Protein 1R5T (pdb70)

Structure (mmCIF, N/CA/C/O backbone):
data_1R5T
#
_entry.id   1R5T
#
_cell.length_a   78.520
_cell.length_b   86.370
_cell.length_c   156.260
_cell.angle_alpha   90.00
_cell.angle_beta   90.00
_cell.angle_gamma   90.00
#
_symmetry.space_group_name_H-M   'C 2 2 21'
#
loop_
_entity.id
_entity.type
_entity.pdbx_description
1 polymer 'Cytidine deaminase'
2 non-polymer 'ZINC ION'
3 water water
#
loop_
_atom_site.group_PDB
_atom_site.id
_atom_site.type_symbol
_atom_site.label_atom_id
_atom_site.label_alt_id
_atom_site.label_comp_id
_atom_site.label_asym_id
_atom_site.label_entity_id
_atom_site.label_seq_id
_atom_site.pdbx_PDB_ins_code
_atom_site.Cartn_x
_atom_site.Cartn_y
_atom_site.Cartn_z
_atom_site.occupancy
_atom_site.B_iso_or_equiv
_atom_site.auth_seq_id
_atom_site.auth_comp_id
_atom_site.auth_asym_id
_atom_site.auth_atom_id
_atom_site.pdbx_PDB_model_num
ATOM 1 N N . LYS A 1 2 ? 20.851 41.577 30.739 1.00 63.10 2 LYS A N 1
ATOM 2 C CA . LYS A 1 2 ? 19.528 41.312 31.374 1.00 62.45 2 LYS A CA 1
ATOM 3 C C . LYS A 1 2 ? 18.374 41.375 30.375 1.00 61.96 2 LYS A C 1
ATOM 4 O O . LYS A 1 2 ? 17.339 41.998 30.621 1.00 61.85 2 LYS A O 1
ATOM 10 N N . VAL A 1 3 ? 18.584 40.720 29.237 1.00 61.33 3 VAL A N 1
ATOM 11 C CA . VAL A 1 3 ? 17.597 40.615 28.165 1.00 59.76 3 VAL A CA 1
ATOM 12 C C . VAL A 1 3 ? 17.043 41.919 27.593 1.00 58.71 3 VAL A C 1
ATOM 13 O O . VAL A 1 3 ? 16.170 42.555 28.182 1.00 58.02 3 VAL A O 1
ATOM 17 N N . GLY A 1 4 ? 17.545 42.292 26.420 1.00 58.33 4 GLY A N 1
ATOM 18 C CA . GLY A 1 4 ? 17.096 43.508 25.767 1.00 56.96 4 GLY A CA 1
ATOM 19 C C . GLY A 1 4 ? 15.755 43.347 25.078 1.00 56.37 4 GLY A C 1
ATOM 20 O O . GLY A 1 4 ? 15.441 42.284 24.542 1.00 56.53 4 GLY A O 1
ATOM 21 N N . GLY A 1 5 ? 14.962 44.412 25.086 1.00 56.05 5 GLY A N 1
ATOM 22 C CA . GLY A 1 5 ? 13.653 44.363 24.463 1.00 56.10 5 GLY A CA 1
ATOM 23 C C . GLY A 1 5 ? 12.596 43.836 25.417 1.00 55.35 5 GLY A C 1
ATOM 24 O O . GLY A 1 5 ? 11.467 43.557 25.012 1.00 54.07 5 GLY A O 1
ATOM 25 N N . ILE A 1 6 ? 12.958 43.708 26.691 1.00 54.79 6 ILE A N 1
ATOM 26 C CA . ILE A 1 6 ? 12.032 43.198 27.695 1.00 55.33 6 ILE A CA 1
ATOM 27 C C . ILE A 1 6 ? 12.063 44.006 28.984 1.00 55.54 6 ILE A C 1
ATOM 28 O O . ILE A 1 6 ? 13.096 44.104 29.645 1.00 54.46 6 ILE A O 1
ATOM 33 N N . GLU A 1 7 ? 10.913 44.571 29.333 1.00 57.05 7 GLU A N 1
ATOM 34 C CA . GLU A 1 7 ? 10.760 45.374 30.541 1.00 58.79 7 GLU A CA 1
ATOM 35 C C . GLU A 1 7 ? 11.147 44.548 31.762 1.00 59.33 7 GLU A C 1
ATOM 36 O O . GLU A 1 7 ? 11.006 43.324 31.756 1.00 59.72 7 GLU A O 1
ATOM 42 N N . ASP A 1 8 ? 11.632 45.212 32.808 1.00 59.60 8 ASP A N 1
ATOM 43 C CA . ASP A 1 8 ? 12.024 44.514 34.029 1.00 59.83 8 ASP A CA 1
ATOM 44 C C . ASP A 1 8 ? 10.848 43.778 34.664 1.00 58.47 8 ASP A C 1
ATOM 45 O O . ASP A 1 8 ? 11.003 42.670 35.178 1.00 57.71 8 ASP A O 1
ATOM 50 N N . ARG A 1 9 ? 9.674 44.398 34.627 1.00 57.44 9 ARG A N 1
ATOM 51 C CA . ARG A 1 9 ? 8.478 43.789 35.193 1.00 56.37 9 ARG A CA 1
ATOM 52 C C . ARG A 1 9 ? 8.111 42.511 34.445 1.00 54.67 9 ARG A C 1
ATOM 53 O O . ARG A 1 9 ? 7.769 41.504 35.066 1.00 55.05 9 ARG A O 1
ATOM 61 N N . GLN A 1 10 ? 8.184 42.557 33.116 1.00 52.45 10 GLN A N 1
ATOM 62 C CA . GLN A 1 10 ? 7.862 41.401 32.282 1.00 49.59 10 GLN A CA 1
ATOM 63 C C . GLN A 1 10 ? 8.806 40.250 32.576 1.00 48.40 10 GLN A C 1
ATOM 64 O O . GLN A 1 10 ? 8.378 39.109 32.734 1.00 48.14 10 GLN A O 1
ATOM 70 N N . LEU A 1 11 ? 10.096 40.553 32.646 1.00 47.55 11 LEU A N 1
ATOM 71 C CA . LEU A 1 11 ? 11.096 39.531 32.918 1.00 46.49 11 LEU A CA 1
ATOM 72 C C . LEU A 1 11 ? 10.877 38.917 34.301 1.00 47.01 11 LEU A C 1
ATOM 73 O O . LEU A 1 11 ? 11.028 37.705 34.482 1.00 45.49 11 LEU A O 1
ATOM 78 N N . GLU A 1 12 ? 10.519 39.751 35.277 1.00 46.59 12 GLU A N 1
ATOM 79 C CA . GLU A 1 12 ? 10.264 39.261 36.626 1.00 46.67 12 GLU A CA 1
ATOM 80 C C . GLU A 1 12 ? 9.072 38.316 36.583 1.00 44.29 12 GLU A C 1
ATOM 81 O O . GLU A 1 12 ? 9.088 37.248 37.192 1.00 43.68 12 GLU A O 1
ATOM 87 N N . ALA A 1 13 ? 8.037 38.728 35.857 1.00 41.91 13 ALA A N 1
ATOM 88 C CA . ALA A 1 13 ? 6.829 37.932 35.714 1.00 39.90 13 ALA A CA 1
ATOM 89 C C . ALA A 1 13 ? 7.148 36.605 35.027 1.00 38.83 13 ALA A C 1
ATOM 90 O O . ALA A 1 13 ? 6.696 35.550 35.472 1.00 38.45 13 ALA A O 1
ATOM 92 N N . LEU A 1 14 ? 7.925 36.659 33.947 1.00 37.40 14 LEU A N 1
ATOM 93 C CA . LEU A 1 14 ? 8.293 35.448 33.218 1.00 36.77 14 LEU A CA 1
ATOM 94 C C . LEU A 1 14 ? 8.972 34.434 34.124 1.00 36.42 14 LEU A C 1
ATOM 95 O O . LEU A 1 14 ? 8.645 33.248 34.085 1.00 35.41 14 LEU A O 1
ATOM 100 N N . LYS A 1 15 ? 9.919 34.903 34.935 1.00 36.70 15 LYS A N 1
ATOM 101 C CA . LYS A 1 15 ? 10.654 34.025 35.844 1.00 37.98 15 LYS A CA 1
ATOM 102 C C . LYS A 1 15 ? 9.737 33.395 36.886 1.00 37.79 15 LYS A C 1
ATOM 103 O O . LYS A 1 15 ? 9.902 32.227 37.237 1.00 37.25 15 LYS A O 1
ATOM 109 N N . ARG A 1 16 ? 8.777 34.173 37.377 1.00 37.40 16 ARG A N 1
ATOM 110 C CA . ARG A 1 16 ? 7.818 33.678 38.356 1.00 37.55 16 ARG A CA 1
ATOM 111 C C . ARG A 1 16 ? 6.968 32.595 37.695 1.00 35.16 16 ARG A C 1
ATOM 112 O O . ARG A 1 16 ? 6.673 31.567 38.295 1.00 34.54 16 ARG A O 1
ATOM 120 N N . ALA A 1 17 ? 6.578 32.841 36.452 1.00 33.69 17 ALA A N 1
ATOM 121 C CA . ALA A 1 17 ? 5.761 31.899 35.698 1.00 32.82 17 ALA A CA 1
ATOM 122 C C . ALA A 1 17 ? 6.496 30.573 35.466 1.00 32.02 17 ALA A C 1
ATOM 123 O O . ALA A 1 17 ? 5.898 29.503 35.543 1.00 31.25 17 ALA A O 1
ATOM 125 N N . ALA A 1 18 ? 7.795 30.653 35.196 1.00 32.13 18 ALA A N 1
ATOM 126 C CA . ALA A 1 18 ? 8.602 29.463 34.955 1.00 32.05 18 ALA A CA 1
ATOM 127 C C . ALA A 1 18 ? 8.758 28.600 36.204 1.00 32.81 18 ALA A C 1
ATOM 128 O O . ALA A 1 18 ? 8.673 27.378 36.123 1.00 31.97 18 ALA A O 1
ATOM 130 N N . LEU A 1 19 ? 8.989 29.230 37.356 1.00 33.27 19 LEU A N 1
ATOM 131 C CA . LEU A 1 19 ? 9.141 28.490 38.612 1.00 34.21 19 LEU A CA 1
ATOM 132 C C . LEU A 1 19 ? 7.836 27.779 38.964 1.00 33.07 19 LEU A C 1
ATOM 133 O O . LEU A 1 19 ? 7.842 26.632 39.401 1.00 32.84 19 LEU A O 1
ATOM 138 N N . LYS A 1 20 ? 6.721 28.48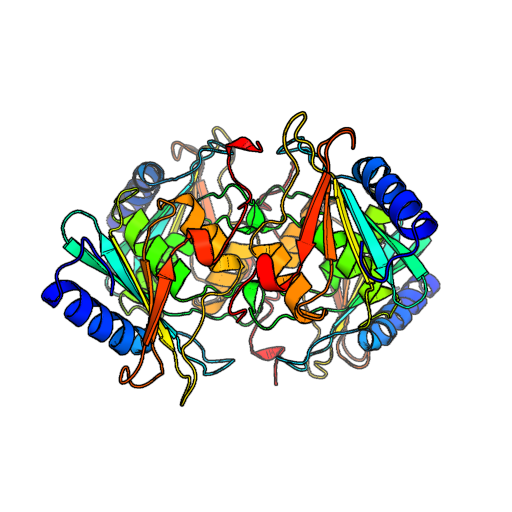0 38.777 1.00 33.01 20 LYS A N 1
ATOM 139 C CA . LYS A 1 20 ? 5.396 27.939 39.068 1.00 32.50 20 LYS A CA 1
ATOM 140 C C . LYS A 1 20 ? 4.957 26.866 38.061 1.00 30.78 20 LYS A C 1
ATOM 141 O O . LYS A 1 20 ? 4.189 25.968 38.398 1.00 31.07 20 LYS A O 1
ATOM 147 N N . ALA A 1 21 ? 5.437 26.970 36.828 1.00 28.05 21 ALA A N 1
ATOM 148 C CA . ALA A 1 21 ? 5.099 25.999 35.794 1.00 27.55 21 ALA A CA 1
ATOM 149 C C . ALA A 1 21 ? 5.567 24.596 36.197 1.00 26.56 21 ALA A C 1
ATOM 150 O O . ALA A 1 21 ? 4.947 23.604 35.833 1.00 26.25 21 ALA A O 1
ATOM 152 N N . CYS A 1 22 ? 6.659 24.520 36.951 1.00 26.35 22 CYS A N 1
ATOM 153 C CA . CYS A 1 22 ? 7.190 23.236 37.402 1.00 28.56 22 CYS A CA 1
ATOM 154 C C . CYS A 1 22 ? 6.146 22.371 38.107 1.00 27.40 22 CYS A C 1
ATOM 155 O O . CYS A 1 22 ? 6.248 21.146 38.100 1.00 24.30 22 CYS A O 1
ATOM 158 N N . GLU A 1 23 ? 5.153 23.004 38.720 1.00 26.91 23 GLU A N 1
ATOM 159 C CA . GLU A 1 23 ? 4.119 22.258 39.432 1.00 28.93 23 GLU A CA 1
ATOM 160 C C . GLU A 1 23 ? 3.249 21.414 38.502 1.00 28.86 23 GLU A C 1
ATOM 161 O O . GLU A 1 23 ? 2.585 20.476 38.945 1.00 29.09 23 GLU A O 1
ATOM 167 N N . LEU A 1 24 ? 3.258 21.747 37.215 1.00 27.55 24 LEU A N 1
ATOM 168 C CA . LEU A 1 24 ? 2.467 21.020 36.222 1.00 27.17 24 LEU A CA 1
ATOM 169 C C . LEU A 1 24 ? 3.202 19.807 35.669 1.00 25.83 24 LEU A C 1
ATOM 170 O O . LEU A 1 24 ? 2.641 19.026 34.902 1.00 25.07 24 LEU A O 1
ATOM 175 N N . SER A 1 25 ? 4.455 19.648 36.073 1.00 24.39 25 SER A N 1
ATOM 176 C CA . SER A 1 25 ? 5.273 18.533 35.612 1.00 22.67 25 SER A CA 1
ATOM 177 C C . SER A 1 25 ? 4.715 17.151 35.951 1.00 22.07 25 SER A C 1
ATOM 178 O O . SER A 1 25 ? 4.174 16.932 37.033 1.00 20.38 25 SER A O 1
ATOM 181 N N . TYR A 1 26 ? 4.833 16.229 35.000 1.00 20.15 26 TYR A N 1
ATOM 182 C CA . TYR A 1 26 ? 4.422 14.844 35.208 1.00 19.41 26 TYR A CA 1
ATOM 183 C C . TYR A 1 26 ? 5.737 14.106 35.031 1.00 18.24 26 TYR A C 1
ATOM 184 O O . TYR A 1 26 ? 6.175 13.857 33.908 1.00 16.54 26 TYR A O 1
ATOM 193 N N . SER A 1 27 ? 6.386 13.779 36.140 1.00 18.61 27 SER A N 1
ATOM 194 C CA . SER A 1 27 ? 7.672 13.108 36.057 1.00 21.43 27 SER A CA 1
ATOM 195 C C . SER A 1 27 ? 7.862 12.038 37.116 1.00 21.29 27 SER A C 1
ATOM 196 O O . SER A 1 27 ? 8.777 12.119 37.930 1.00 21.27 27 SER A O 1
ATOM 199 N N . PRO A 1 28 ? 7.012 10.999 37.100 1.00 22.40 28 PRO A N 1
ATOM 200 C CA . PRO A 1 28 ? 7.114 9.922 38.083 1.00 23.29 28 PRO A CA 1
ATOM 201 C C . PRO A 1 28 ? 8.318 9.000 37.873 1.00 24.32 28 PRO A C 1
ATOM 202 O O . PRO A 1 28 ? 8.587 8.131 38.701 1.00 25.88 28 PRO A O 1
ATOM 206 N N . TYR A 1 2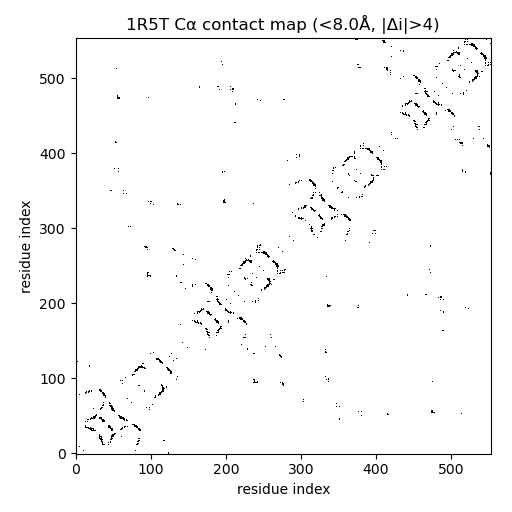9 ? 9.054 9.190 36.784 1.00 24.87 29 TYR A N 1
ATOM 207 C CA . TYR A 1 29 ? 10.204 8.326 36.519 1.00 26.60 29 TYR A CA 1
ATOM 208 C C . TYR A 1 29 ? 11.551 8.923 36.925 1.00 27.83 29 TYR A C 1
ATOM 209 O O . TYR A 1 29 ? 12.374 8.246 37.536 1.00 31.04 29 TYR A O 1
ATOM 218 N N . SER A 1 30 ? 11.779 10.185 36.592 1.00 28.41 30 SER A N 1
ATOM 219 C CA . SER A 1 30 ? 13.030 10.838 36.953 1.00 29.22 30 SER A CA 1
ATOM 220 C C . SER A 1 30 ? 12.821 11.726 38.178 1.00 30.39 30 SER A C 1
ATOM 221 O O . SER A 1 30 ? 13.762 12.005 38.922 1.00 30.27 30 SER A O 1
ATOM 224 N N . HIS A 1 31 ? 11.579 12.165 38.376 1.00 29.88 31 HIS A N 1
ATOM 225 C CA . HIS A 1 31 ? 11.227 13.039 39.487 1.00 29.09 31 HIS A CA 1
ATOM 226 C C . HIS A 1 31 ? 11.887 14.395 39.293 1.00 28.73 31 HIS A C 1
ATOM 227 O O . HIS A 1 31 ? 11.912 15.207 40.210 1.00 31.21 31 HIS A O 1
ATOM 234 N N . PHE A 1 32 ? 12.426 14.636 38.103 1.00 28.16 32 PHE A N 1
ATOM 235 C CA . PHE A 1 32 ? 13.082 15.913 37.804 1.00 28.02 32 PHE A CA 1
ATOM 236 C C . PHE A 1 32 ? 12.091 16.815 37.076 1.00 26.62 32 PHE A C 1
ATOM 237 O O . PHE A 1 32 ? 11.728 16.548 35.931 1.00 26.99 32 PHE A O 1
ATOM 245 N N . ARG A 1 33 ? 11.657 17.882 37.739 1.00 23.39 33 ARG A N 1
ATOM 246 C CA . ARG A 1 33 ? 10.683 18.792 37.149 1.00 22.88 33 ARG A CA 1
ATOM 247 C C . ARG A 1 33 ? 11.330 19.987 36.459 1.00 22.12 33 ARG A C 1
ATOM 248 O O . ARG A 1 33 ? 12.298 20.557 36.959 1.00 20.10 33 ARG A O 1
ATOM 256 N N . VAL A 1 34 ? 10.772 20.366 35.316 1.00 21.39 34 VAL A N 1
ATOM 257 C CA . VAL A 1 34 ? 11.258 21.512 34.565 1.00 22.54 34 VAL A CA 1
ATOM 258 C C . VAL A 1 34 ? 10.055 22.343 34.155 1.00 22.67 34 VAL A C 1
ATOM 259 O O . VAL A 1 34 ? 9.017 21.803 33.756 1.00 21.93 34 VAL A O 1
ATOM 263 N N . GLY A 1 35 ? 10.198 23.659 34.275 1.00 22.42 35 GLY A N 1
ATOM 264 C CA . GLY A 1 35 ? 9.132 24.567 33.916 1.00 22.63 35 GLY A CA 1
ATOM 265 C C . GLY A 1 35 ? 9.634 25.530 32.860 1.00 23.99 35 GLY A C 1
ATOM 266 O O . GLY A 1 35 ? 10.838 25.788 32.772 1.00 23.10 35 GLY A O 1
ATOM 267 N N . CYS A 1 36 ? 8.720 26.061 32.057 1.00 24.62 36 CYS A N 1
ATOM 268 C CA . CYS A 1 36 ? 9.102 26.988 30.996 1.00 25.76 36 CYS A CA 1
ATOM 269 C C . CYS A 1 36 ? 7.997 27.985 30.685 1.00 27.13 36 CYS A C 1
ATOM 270 O O . CYS A 1 36 ? 6.809 27.642 30.663 1.00 27.26 36 CYS A O 1
ATOM 273 N N . SER A 1 37 ? 8.396 29.228 30.450 1.00 25.60 37 SER A N 1
ATOM 274 C CA . SER A 1 37 ? 7.449 30.273 30.119 1.00 26.51 37 SER A CA 1
ATOM 275 C C . SER A 1 37 ? 7.911 30.973 28.846 1.00 27.36 37 SER A C 1
ATOM 276 O O . SER A 1 37 ? 9.112 31.087 28.581 1.00 26.04 37 SER A O 1
ATOM 279 N N . ILE A 1 38 ? 6.948 31.427 28.054 1.00 27.30 38 ILE A N 1
ATOM 280 C CA . ILE A 1 38 ? 7.235 32.116 26.805 1.00 26.90 38 ILE A CA 1
ATOM 281 C C . ILE A 1 38 ? 6.394 33.388 26.739 1.00 29.20 38 ILE A C 1
ATOM 282 O O . ILE A 1 38 ? 5.211 33.382 27.082 1.00 28.62 38 ILE A O 1
ATOM 287 N N . LEU A 1 39 ? 7.016 34.478 26.306 1.00 30.32 39 LEU A N 1
ATOM 288 C CA . LEU A 1 39 ? 6.323 35.750 26.180 1.00 31.28 39 LEU A CA 1
ATOM 289 C C . LEU A 1 39 ? 6.077 35.971 24.696 1.00 32.74 39 LEU A C 1
ATOM 290 O O . LEU A 1 39 ? 7.019 35.949 23.899 1.00 32.59 39 LEU A O 1
ATOM 295 N N . THR A 1 40 ? 4.816 36.166 24.321 1.00 35.20 40 THR A N 1
ATOM 296 C CA . THR A 1 40 ? 4.465 36.384 22.919 1.00 38.86 40 THR A CA 1
ATOM 297 C C . THR A 1 40 ? 4.724 37.833 22.512 1.00 40.58 40 THR A C 1
ATOM 298 O O . THR A 1 40 ? 5.071 38.664 23.347 1.00 39.19 40 THR A O 1
ATOM 302 N N . ASN A 1 41 ? 4.561 38.131 21.225 1.00 44.26 41 ASN A N 1
ATOM 303 C CA . ASN A 1 41 ? 4.781 39.491 20.740 1.00 47.65 41 ASN A CA 1
ATOM 304 C C . ASN A 1 41 ? 3.629 40.368 21.199 1.00 48.59 41 ASN A C 1
ATOM 305 O O . ASN A 1 41 ? 3.659 41.586 21.051 1.00 49.98 41 ASN A O 1
ATOM 310 N N . ASN A 1 42 ? 2.605 39.727 21.745 1.00 49.61 42 ASN A N 1
ATOM 311 C CA . ASN A 1 42 ? 1.430 40.426 22.241 1.00 49.72 42 ASN A CA 1
ATOM 312 C C . ASN A 1 42 ? 1.538 40.524 23.763 1.00 48.66 42 ASN A C 1
ATOM 313 O O . ASN A 1 42 ? 0.571 40.833 24.455 1.00 48.08 42 ASN A O 1
ATOM 318 N N . ASP A 1 43 ? 2.734 40.245 24.268 1.00 47.92 43 ASP A N 1
ATOM 319 C CA . ASP A 1 43 ? 3.018 40.297 25.694 1.00 47.51 43 ASP A CA 1
ATOM 320 C C . ASP A 1 43 ? 2.199 39.346 26.562 1.00 45.78 43 ASP A C 1
ATOM 321 O O . ASP A 1 43 ? 1.950 39.626 27.732 1.00 45.83 43 ASP A O 1
ATOM 326 N N . VAL A 1 44 ? 1.789 38.220 25.987 1.00 43.85 44 VAL A N 1
ATOM 327 C CA . VAL A 1 44 ? 1.028 37.211 26.717 1.00 41.34 44 VAL A CA 1
ATOM 328 C C . VAL A 1 44 ? 2.006 36.121 27.160 1.00 39.64 44 VAL A C 1
ATOM 329 O O . VAL A 1 44 ? 2.917 35.758 26.419 1.00 37.73 44 VAL A O 1
ATOM 333 N N . ILE A 1 45 ? 1.811 35.598 28.364 1.00 38.84 45 ILE A N 1
ATOM 334 C CA . ILE A 1 45 ? 2.689 34.563 28.894 1.00 37.06 45 ILE A CA 1
ATOM 335 C C . ILE A 1 45 ? 2.079 33.160 28.825 1.00 35.83 45 ILE A C 1
ATOM 336 O O . ILE A 1 45 ? 0.939 32.946 29.233 1.00 35.77 45 ILE A O 1
ATOM 341 N N . PHE A 1 46 ? 2.851 32.214 28.294 1.00 33.75 46 PHE A N 1
ATOM 342 C CA . PHE A 1 46 ? 2.429 30.820 28.192 1.00 32.00 46 PHE A CA 1
ATOM 343 C C . PHE A 1 46 ? 3.425 29.988 28.988 1.00 30.75 46 PHE A C 1
ATOM 344 O O . PHE A 1 46 ? 4.612 30.304 29.016 1.00 29.75 46 PHE A O 1
ATOM 352 N N . THR A 1 47 ? 2.951 28.928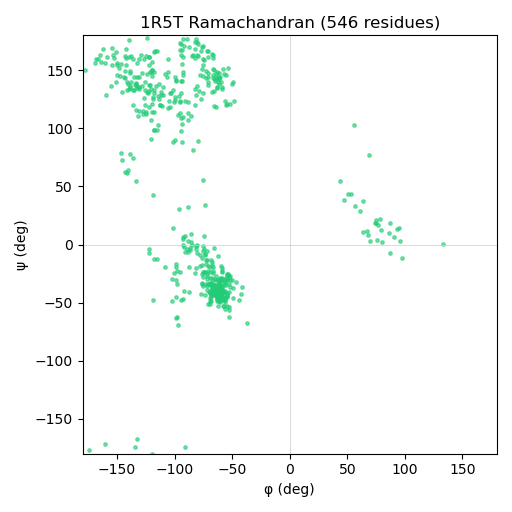 29.634 1.00 28.42 47 THR A N 1
ATOM 353 C CA . THR A 1 47 ? 3.845 28.091 30.423 1.00 28.74 47 THR A CA 1
ATOM 354 C C . THR A 1 47 ? 3.750 26.623 30.035 1.00 26.97 47 THR A C 1
ATOM 355 O O . THR A 1 47 ? 2.765 26.189 29.443 1.00 29.01 47 THR A O 1
ATOM 359 N N . GLY A 1 48 ? 4.782 25.865 30.379 1.00 23.98 48 GLY A N 1
ATOM 360 C CA . GLY A 1 48 ? 4.796 24.445 30.079 1.00 23.62 48 GLY A CA 1
ATOM 361 C C . GLY A 1 48 ? 5.670 23.719 31.082 1.00 21.73 48 GLY A C 1
ATOM 362 O O . GLY A 1 48 ? 6.474 24.346 31.782 1.00 23.23 48 GLY A O 1
ATOM 363 N N . ALA A 1 49 ? 5.509 22.403 31.165 1.00 18.50 49 ALA A N 1
ATOM 364 C CA . ALA A 1 49 ? 6.297 21.588 32.081 1.00 16.89 49 ALA A CA 1
ATOM 365 C C . ALA A 1 49 ? 6.605 20.276 31.378 1.00 16.54 49 ALA A C 1
ATOM 366 O O . ALA A 1 49 ? 5.927 19.918 30.417 1.00 18.03 49 ALA A O 1
ATOM 368 N N . ASN A 1 50 ? 7.620 19.554 31.844 1.00 17.22 50 ASN A N 1
ATOM 369 C CA . ASN A 1 50 ? 7.976 18.289 31.203 1.00 18.14 50 ASN A CA 1
ATOM 370 C C . ASN A 1 50 ? 6.941 17.210 31.511 1.00 19.04 50 ASN A C 1
ATOM 371 O O . ASN A 1 50 ? 6.302 17.234 32.567 1.00 17.53 50 ASN A O 1
ATOM 376 N N . VAL A 1 51 ? 6.764 16.289 30.569 1.00 17.01 51 VAL A N 1
ATOM 377 C CA . VAL A 1 51 ? 5.812 15.186 30.707 1.00 19.61 51 VAL A CA 1
ATOM 378 C C . VAL A 1 51 ? 6.534 13.903 30.317 1.00 20.81 51 VAL A C 1
ATOM 379 O O . VAL A 1 51 ? 6.867 13.707 29.148 1.00 21.84 51 VAL A O 1
ATOM 383 N N . GLU A 1 52 ? 6.778 13.038 31.295 1.00 23.21 52 GLU A N 1
ATOM 384 C CA . GLU A 1 52 ? 7.476 11.785 31.046 1.00 24.53 52 GLU A CA 1
ATOM 385 C C . GLU A 1 52 ? 6.510 10.662 30.674 1.00 25.53 52 GLU A C 1
ATOM 386 O O . GLU A 1 52 ? 5.285 10.854 30.666 1.00 25.18 52 GLU A O 1
ATOM 392 N N . ASN A 1 53 ? 7.071 9.495 30.361 1.00 25.07 53 ASN A N 1
ATOM 393 C CA . ASN A 1 53 ? 6.291 8.331 29.951 1.00 25.31 53 ASN A CA 1
ATOM 394 C C . ASN A 1 53 ? 7.090 7.063 30.284 1.00 26.78 53 ASN A C 1
ATOM 395 O O . ASN A 1 53 ? 8.315 7.109 30.376 1.00 25.63 53 ASN A O 1
ATOM 400 N N . ALA A 1 54 ? 6.399 5.940 30.474 1.00 27.14 54 ALA A N 1
ATOM 401 C CA . ALA A 1 54 ? 7.072 4.679 30.775 1.00 27.87 54 ALA A CA 1
ATOM 402 C C . ALA A 1 54 ? 8.133 4.423 29.710 1.00 28.77 54 ALA A C 1
ATOM 403 O O . ALA A 1 54 ? 9.229 3.954 30.018 1.00 28.25 54 ALA A O 1
ATOM 405 N N . SER A 1 55 ? 7.792 4.718 28.455 1.00 28.78 55 SER A N 1
ATOM 406 C CA . SER A 1 55 ? 8.723 4.573 27.341 1.00 30.25 55 SER A CA 1
ATOM 407 C C . SER A 1 55 ? 9.464 5.908 27.277 1.00 31.25 55 SER A C 1
ATOM 408 O O . SER A 1 55 ? 8.903 6.927 26.865 1.00 30.25 55 SER A O 1
ATOM 411 N N . TYR A 1 56 ? 10.727 5.903 27.685 1.00 31.72 56 TYR A N 1
ATOM 412 C CA . TYR A 1 56 ? 11.502 7.133 27.725 1.00 33.15 56 TYR A CA 1
ATOM 413 C C . TYR A 1 56 ? 11.601 7.967 26.457 1.00 33.20 56 TYR A C 1
ATOM 414 O O . TYR A 1 56 ? 11.800 9.181 26.534 1.00 32.72 56 TYR A O 1
ATOM 423 N N . SER A 1 57 ? 11.454 7.341 25.296 1.00 33.94 57 SER A N 1
ATOM 424 C CA . SER A 1 57 ? 11.531 8.084 24.038 1.00 34.67 57 SER A CA 1
ATOM 425 C C . SER A 1 57 ? 10.351 9.051 23.900 1.00 33.37 57 SER A C 1
ATOM 426 O O . SER A 1 57 ? 10.439 10.056 23.190 1.00 33.56 57 SER A O 1
ATOM 429 N N . ASN A 1 58 ? 9.254 8.749 24.590 1.00 32.12 58 ASN A N 1
ATOM 430 C CA . ASN A 1 58 ? 8.054 9.581 24.529 1.00 33.05 58 ASN A CA 1
ATOM 431 C C . ASN A 1 58 ? 8.024 10.850 25.381 1.00 32.38 58 ASN A C 1
ATOM 432 O O . ASN A 1 58 ? 7.089 11.637 25.263 1.00 33.95 58 ASN A O 1
ATOM 437 N N . CYS A 1 59 ? 9.021 11.059 26.232 1.00 30.29 59 CYS A N 1
ATOM 438 C CA . CYS A 1 59 ? 9.038 12.246 27.084 1.00 30.80 59 CYS A CA 1
ATOM 439 C C . CYS A 1 59 ? 9.019 13.578 26.323 1.00 28.93 59 CYS A C 1
ATOM 440 O O . CYS A 1 59 ? 9.739 13.763 25.340 1.00 28.42 59 CYS A O 1
ATOM 443 N N . ILE A 1 60 ? 8.187 14.505 26.783 1.00 25.51 60 ILE A N 1
ATOM 444 C CA . ILE A 1 60 ? 8.112 15.824 26.166 1.00 26.29 60 ILE A CA 1
ATOM 445 C C . ILE A 1 60 ? 8.642 16.859 27.159 1.00 24.92 60 ILE A C 1
ATOM 446 O O . ILE A 1 60 ? 8.099 17.006 28.246 1.00 24.98 60 ILE A O 1
ATOM 451 N N . CYS A 1 61 ? 9.696 17.574 26.778 1.00 24.48 61 CYS A N 1
ATOM 452 C CA . CYS A 1 61 ? 10.300 18.598 27.639 1.00 25.46 61 CYS A CA 1
ATOM 453 C C . CYS A 1 61 ? 9.398 19.811 27.891 1.00 24.14 61 CYS A C 1
ATOM 454 O O . CYS A 1 61 ? 8.464 20.070 27.130 1.00 22.59 61 CYS A O 1
ATOM 457 N N . ALA A 1 62 ? 9.694 20.561 28.955 1.00 22.09 62 ALA A N 1
ATOM 458 C CA . ALA A 1 62 ? 8.915 21.747 29.304 1.00 21.44 62 ALA A CA 1
ATOM 459 C C . ALA A 1 62 ? 8.897 22.778 28.177 1.00 21.50 62 ALA A C 1
ATOM 460 O O . ALA A 1 62 ? 7.879 23.428 27.935 1.00 20.66 62 ALA A O 1
ATOM 462 N N . GLU A 1 63 ? 10.025 22.931 27.492 1.00 22.72 63 GLU A N 1
ATOM 463 C CA . GLU A 1 63 ? 10.113 23.905 26.408 1.00 24.22 63 GLU A CA 1
ATOM 464 C C . GLU A 1 63 ? 9.160 23.550 25.279 1.00 23.96 63 GLU A C 1
ATOM 465 O O . GLU A 1 63 ? 8.434 24.406 24.776 1.00 23.66 63 GLU A O 1
ATOM 471 N N . ARG A 1 64 ? 9.154 22.285 24.880 1.00 24.07 64 ARG A N 1
ATOM 472 C CA . ARG A 1 64 ? 8.261 21.874 23.813 1.00 24.44 64 ARG A CA 1
ATOM 473 C C . ARG A 1 64 ? 6.798 21.981 24.225 1.00 22.85 64 ARG A C 1
ATOM 474 O O . ARG A 1 64 ? 5.952 22.336 23.408 1.00 22.04 64 ARG A O 1
ATOM 482 N N . SER A 1 65 ? 6.499 21.689 25.490 1.00 22.31 65 SER A N 1
ATOM 483 C CA . SER A 1 65 ? 5.129 21.804 25.985 1.00 23.34 65 SER A CA 1
ATOM 484 C C . SER A 1 65 ? 4.705 23.270 25.882 1.00 23.23 65 SER A C 1
ATOM 485 O O . SER A 1 65 ? 3.617 23.582 25.400 1.00 24.98 65 SER A O 1
ATOM 488 N N . ALA A 1 66 ? 5.568 24.170 26.346 1.00 22.78 66 ALA A N 1
ATOM 489 C CA . ALA A 1 66 ? 5.277 25.598 26.285 1.00 24.08 66 ALA A CA 1
ATOM 490 C C . ALA A 1 66 ? 5.039 26.039 24.835 1.00 24.65 66 ALA A C 1
ATOM 491 O O . ALA A 1 66 ? 4.070 26.742 24.550 1.00 25.74 66 ALA A O 1
ATOM 493 N N . MET A 1 67 ? 5.913 25.625 23.918 1.00 24.84 67 MET A N 1
ATOM 494 C CA . MET A 1 67 ? 5.756 26.011 22.515 1.00 26.10 67 MET A CA 1
ATOM 495 C C . MET A 1 67 ? 4.471 25.472 21.894 1.00 26.46 67 MET A C 1
ATOM 496 O O . MET A 1 67 ? 3.813 26.168 21.120 1.00 26.10 67 MET A O 1
ATOM 501 N N . ILE A 1 68 ? 4.112 24.235 22.229 1.00 26.06 68 ILE A N 1
ATOM 502 C CA . ILE A 1 68 ? 2.885 23.646 21.709 1.00 26.11 68 ILE A CA 1
ATOM 503 C C . ILE A 1 68 ? 1.715 24.554 22.091 1.00 25.91 68 ILE A C 1
ATOM 504 O O . ILE A 1 68 ? 0.868 24.863 21.261 1.00 26.16 68 ILE A O 1
ATOM 509 N N . GLN A 1 69 ? 1.683 24.977 23.352 1.00 26.62 69 GLN A N 1
ATOM 510 C CA . GLN A 1 69 ? 0.628 25.854 23.861 1.00 27.58 69 GLN A CA 1
ATOM 511 C C . GLN A 1 69 ? 0.552 27.154 23.055 1.00 27.92 69 GLN A C 1
ATOM 512 O O . GLN A 1 69 ? -0.531 27.591 22.658 1.00 26.98 69 GLN A O 1
ATOM 518 N N . VAL A 1 70 ? 1.710 27.774 22.838 1.00 28.02 70 VAL A N 1
ATOM 519 C CA . VAL A 1 70 ? 1.800 29.023 22.079 1.00 27.31 70 VAL A CA 1
ATOM 520 C C . VAL A 1 70 ? 1.310 28.855 20.642 1.00 27.18 70 VAL A C 1
ATOM 521 O O . VAL A 1 70 ? 0.505 29.655 20.148 1.00 26.61 70 VAL A O 1
ATOM 525 N N . LEU A 1 71 ? 1.794 27.812 19.975 1.00 24.24 71 LEU A N 1
ATOM 526 C CA . LEU A 1 71 ? 1.414 27.552 18.597 1.00 26.42 71 LEU A CA 1
ATOM 527 C C . LEU A 1 71 ? -0.065 27.229 18.431 1.00 27.16 71 LEU A C 1
ATOM 528 O O . LEU A 1 71 ? -0.692 27.672 17.470 1.00 28.09 71 LEU A O 1
ATOM 533 N N . MET A 1 72 ? -0.620 26.447 19.352 1.00 26.28 72 MET A N 1
ATOM 534 C CA . MET A 1 72 ? -2.027 26.080 19.264 1.00 29.04 72 MET A CA 1
ATOM 535 C C . MET A 1 72 ? -2.920 27.291 19.524 1.00 31.10 72 MET A C 1
ATOM 536 O O . MET A 1 72 ? -4.095 27.297 19.155 1.00 30.62 72 MET A O 1
ATOM 541 N N . ALA A 1 73 ? -2.355 28.312 20.162 1.00 32.62 73 ALA A N 1
ATOM 542 C CA . ALA A 1 73 ? -3.106 29.524 20.470 1.00 34.85 73 ALA A CA 1
ATOM 543 C C . ALA A 1 73 ? -3.039 30.538 19.330 1.00 36.68 73 ALA A C 1
ATOM 544 O O . ALA A 1 73 ? -3.558 31.645 19.456 1.00 37.56 73 ALA A O 1
ATOM 546 N N . GLY A 1 74 ? -2.389 30.160 18.230 1.00 37.49 74 GLY A N 1
ATOM 547 C CA . GLY A 1 74 ? -2.295 31.043 17.076 1.00 39.19 74 GLY A CA 1
ATOM 548 C C . GLY A 1 74 ? -1.032 31.874 16.898 1.00 39.71 74 GLY A C 1
ATOM 549 O O . GLY A 1 74 ? -0.824 32.466 15.836 1.00 41.14 74 GLY A O 1
ATOM 550 N N . HIS A 1 75 ? -0.183 31.924 17.917 1.00 39.12 75 HIS A N 1
ATOM 551 C CA . HIS A 1 75 ? 1.051 32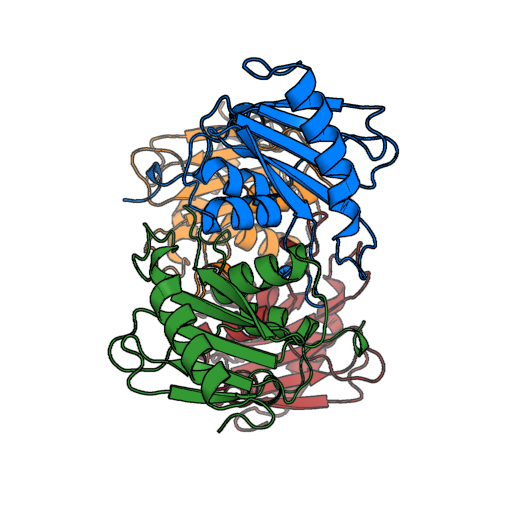.701 17.838 1.00 39.79 75 HIS A CA 1
ATOM 552 C C . HIS A 1 75 ? 2.137 31.942 17.072 1.00 40.13 75 HIS A C 1
ATOM 553 O O . HIS A 1 75 ? 2.933 31.206 17.660 1.00 39.72 75 HIS A O 1
ATOM 560 N N . ARG A 1 76 ? 2.158 32.135 15.756 1.00 39.79 76 ARG A N 1
ATOM 561 C CA . ARG A 1 76 ? 3.120 31.483 14.872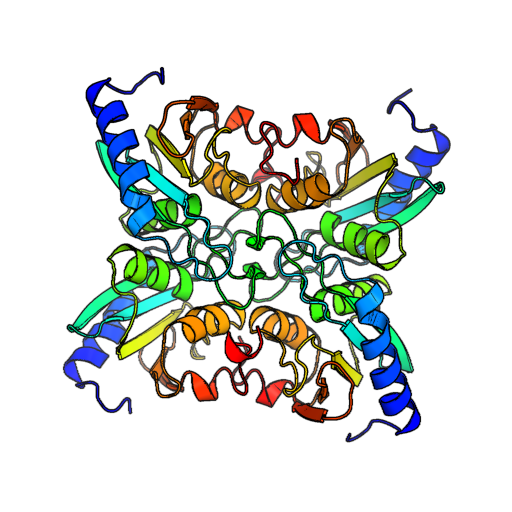 1.00 41.65 76 ARG A CA 1
ATOM 562 C C . ARG A 1 76 ? 4.556 31.977 15.025 1.00 41.24 76 ARG A C 1
ATOM 563 O O . ARG A 1 76 ? 5.502 31.206 14.861 1.00 40.81 76 ARG A O 1
ATOM 571 N N . SER A 1 77 ? 4.724 33.260 15.325 1.00 40.81 77 SER A N 1
ATOM 572 C CA . SER A 1 77 ? 6.062 33.824 15.470 1.00 41.15 77 SER A CA 1
ATOM 573 C C . SER A 1 77 ? 6.069 35.125 16.259 1.00 39.90 77 SER A C 1
ATOM 574 O O . SER A 1 77 ? 5.056 35.527 16.826 1.00 39.14 77 SER A O 1
ATOM 577 N N . GLY A 1 78 ? 7.226 35.777 16.289 1.00 39.27 78 GLY A N 1
ATOM 578 C CA . GLY A 1 78 ? 7.353 37.028 17.008 1.00 38.76 78 GLY A CA 1
ATOM 579 C C . GLY A 1 78 ? 7.522 36.876 18.508 1.00 38.87 78 GLY A C 1
ATOM 580 O O . GLY A 1 78 ? 7.417 37.860 19.241 1.00 39.13 78 GLY A O 1
ATOM 581 N N . TRP A 1 79 ? 7.785 35.660 18.980 1.00 37.84 79 TRP A N 1
ATOM 582 C CA . TRP A 1 79 ? 7.959 35.457 20.414 1.00 36.12 79 TRP A CA 1
ATOM 583 C C . TRP A 1 79 ? 9.079 36.375 20.880 1.00 36.02 79 TRP A C 1
ATOM 584 O O . TRP A 1 79 ? 10.030 36.626 20.141 1.00 36.49 79 TRP A O 1
ATOM 595 N N . LYS A 1 80 ? 8.972 36.863 22.111 1.00 34.64 80 LYS A N 1
ATOM 596 C CA . LYS A 1 80 ? 9.954 37.789 22.650 1.00 34.22 80 LYS A CA 1
ATOM 597 C C . LYS A 1 80 ? 10.986 37.224 23.612 1.00 33.07 80 LYS A C 1
ATOM 598 O O . LYS A 1 80 ? 12.106 37.730 23.690 1.00 31.73 80 LYS A O 1
ATOM 604 N N . CYS A 1 81 ? 10.630 36.179 24.349 1.00 31.93 81 CYS A N 1
ATOM 605 C CA . CYS A 1 81 ? 11.575 35.622 25.302 1.00 31.04 81 CYS A CA 1
ATOM 606 C C . CYS A 1 81 ? 11.092 34.289 25.851 1.00 30.04 81 CYS A C 1
ATOM 607 O O . CYS A 1 81 ? 9.897 33.998 25.853 1.00 30.90 81 CYS A O 1
ATOM 610 N N . MET A 1 82 ? 12.035 33.490 26.320 1.00 27.42 82 MET A N 1
ATOM 611 C CA . MET A 1 82 ? 11.724 32.198 26.896 1.00 28.19 82 MET A CA 1
ATOM 612 C C . MET A 1 82 ? 12.532 32.030 28.169 1.00 27.21 82 MET A C 1
ATOM 613 O O . MET A 1 82 ? 13.731 32.316 28.193 1.00 27.50 82 MET A O 1
ATOM 618 N N . VAL A 1 83 ? 11.869 31.593 29.231 1.00 24.65 83 VAL A N 1
ATOM 619 C CA . VAL A 1 83 ? 12.544 31.346 30.494 1.00 24.87 83 VAL A CA 1
ATOM 620 C C . VAL A 1 83 ? 12.395 29.870 30.832 1.00 26.41 83 VAL A C 1
ATOM 621 O O . VAL A 1 83 ? 11.301 29.307 30.735 1.00 25.97 83 VAL A O 1
ATOM 625 N N . ILE A 1 84 ? 13.503 29.247 31.215 1.00 27.11 84 ILE A N 1
ATOM 626 C CA . ILE A 1 84 ? 13.505 27.836 31.570 1.00 28.90 84 ILE A CA 1
ATOM 627 C C . ILE A 1 84 ? 14.020 27.678 33.000 1.00 30.50 84 ILE A C 1
ATOM 628 O O . ILE A 1 84 ? 15.046 28.256 33.372 1.00 30.01 84 ILE A O 1
ATOM 633 N N . CYS A 1 85 ? 13.294 26.894 33.791 1.00 31.06 85 CYS A N 1
ATOM 634 C CA . CYS A 1 85 ? 13.630 26.648 35.186 1.00 34.46 85 CYS A CA 1
ATOM 635 C C . CYS A 1 85 ? 13.536 25.152 35.483 1.00 35.14 85 CYS A C 1
ATOM 636 O O . CYS A 1 85 ? 12.609 24.486 35.025 1.00 35.08 85 CYS A O 1
ATOM 639 N N . GLY A 1 86 ? 14.487 24.624 36.249 1.00 35.27 86 GLY A N 1
ATOM 640 C CA . GLY A 1 86 ? 14.459 23.206 36.566 1.00 36.41 86 GLY A CA 1
ATOM 641 C C . GLY A 1 86 ? 14.886 22.867 37.982 1.00 37.39 86 GLY A C 1
ATOM 642 O O . GLY A 1 86 ? 15.432 23.714 38.693 1.00 36.35 86 GLY A O 1
ATOM 643 N N . ASP A 1 87 ? 14.645 21.621 38.384 1.00 37.28 87 ASP A N 1
ATOM 644 C CA . ASP A 1 87 ? 14.989 21.148 39.721 1.00 39.39 87 ASP A CA 1
ATOM 645 C C . ASP A 1 87 ? 16.480 20.938 39.926 1.00 40.67 87 ASP A C 1
ATOM 646 O O . ASP A 1 87 ? 16.898 20.023 40.638 1.00 42.76 87 ASP A O 1
ATOM 651 N N . SER A 1 88 ? 17.284 21.774 39.283 1.00 41.05 88 SER A N 1
ATOM 652 C CA . SER A 1 88 ? 18.726 21.693 39.432 1.00 41.17 88 SER A CA 1
ATOM 653 C C . SER A 1 88 ? 19.062 22.625 40.584 1.00 42.22 88 SER A C 1
ATOM 654 O O . SER A 1 88 ? 18.718 23.804 40.553 1.00 41.26 88 SER A O 1
ATOM 657 N N . GLU A 1 89 ? 19.725 22.093 41.604 1.00 43.31 89 GLU A N 1
ATOM 658 C CA . GLU A 1 89 ? 20.074 22.885 42.770 1.00 45.53 89 GLU A CA 1
ATOM 659 C C . GLU A 1 89 ? 21.148 23.933 42.463 1.00 45.80 89 GLU A C 1
ATOM 660 O O . GLU A 1 89 ? 20.967 25.118 42.754 1.00 45.10 89 GLU A O 1
ATOM 666 N N . ASP A 1 90 ? 22.249 23.508 41.849 1.00 45.59 90 ASP A N 1
ATOM 667 C CA . ASP A 1 90 ? 23.348 24.420 41.549 1.00 45.66 90 ASP A CA 1
ATOM 668 C C . ASP A 1 90 ? 23.418 24.988 40.128 1.00 46.04 90 ASP A C 1
ATOM 669 O O . ASP A 1 90 ? 23.326 26.201 39.934 1.00 45.24 90 ASP A O 1
ATOM 674 N N . GLN A 1 91 ? 23.579 24.119 39.136 1.00 46.49 91 GLN A N 1
ATOM 675 C CA . GLN A 1 91 ? 23.687 24.559 37.748 1.00 45.40 91 GLN A CA 1
ATOM 676 C C . GLN A 1 91 ? 22.359 24.994 37.130 1.00 43.45 91 GLN A C 1
ATOM 677 O O . GLN A 1 91 ? 21.288 24.571 37.563 1.00 41.72 91 GLN A O 1
ATOM 683 N N . CYS A 1 92 ? 22.440 25.860 36.123 1.00 41.05 92 CYS A N 1
ATOM 684 C CA . CYS A 1 92 ? 21.253 26.338 35.428 1.00 41.05 92 CYS A CA 1
ATOM 685 C C . CYS A 1 92 ? 20.753 25.239 34.498 1.00 40.10 92 CYS A C 1
ATOM 686 O O . CYS A 1 92 ? 21.535 24.426 34.008 1.00 39.19 92 CYS A O 1
ATOM 689 N N . VAL A 1 93 ? 19.449 25.215 34.255 1.00 38.82 93 VAL A N 1
ATOM 690 C CA . VAL A 1 93 ? 18.878 24.214 33.368 1.00 37.96 93 VAL A CA 1
ATOM 691 C C . VAL A 1 93 ? 18.902 24.737 31.939 1.00 37.07 93 VAL A C 1
ATOM 692 O O . VAL A 1 93 ? 18.209 25.699 31.607 1.00 37.63 93 VAL A O 1
ATOM 696 N N . SER A 1 94 ? 19.709 24.103 31.099 1.00 35.04 94 SER A N 1
ATOM 697 C CA . SER A 1 94 ? 19.817 24.507 29.705 1.00 34.94 94 SER A CA 1
ATOM 698 C C . SER A 1 94 ? 18.963 23.576 28.851 1.00 33.94 94 SER A C 1
ATOM 699 O O . SER A 1 94 ? 18.860 22.385 29.134 1.00 32.27 94 SER A O 1
ATOM 702 N N . PRO A 1 95 ? 18.335 24.110 27.793 1.00 32.43 95 PRO A N 1
ATOM 703 C CA . PRO A 1 95 ? 17.505 23.246 26.950 1.00 31.16 95 PRO A CA 1
ATOM 704 C C . PRO A 1 95 ? 18.334 22.144 26.288 1.00 28.71 95 PRO A C 1
ATOM 705 O O . PRO A 1 95 ? 19.495 22.357 25.939 1.00 28.58 95 PRO A O 1
ATOM 709 N N . CYS A 1 96 ? 17.744 20.961 26.144 1.00 26.85 96 CYS A N 1
ATOM 710 C CA . CYS A 1 96 ? 18.442 19.848 25.514 1.00 24.56 96 CYS A CA 1
ATOM 711 C C . CYS A 1 96 ? 18.428 20.089 24.015 1.00 23.16 96 CYS A C 1
ATOM 712 O O . CYS A 1 96 ? 17.676 20.931 23.528 1.00 22.39 96 CYS A O 1
ATOM 715 N N . GLY A 1 97 ? 19.248 19.342 23.286 1.00 24.12 97 GLY A N 1
ATOM 716 C CA . GLY A 1 97 ? 19.327 19.513 21.845 1.00 23.75 97 GLY A CA 1
ATOM 717 C C . GLY A 1 97 ? 18.012 19.353 21.110 1.00 24.33 97 GLY A C 1
ATOM 718 O O . GLY A 1 97 ? 17.775 20.030 20.107 1.00 22.26 97 GLY A O 1
ATOM 719 N N . VAL A 1 98 ? 17.154 18.457 21.594 1.00 23.85 98 VAL A N 1
ATOM 720 C CA . VAL A 1 98 ? 15.864 18.237 20.952 1.00 25.25 98 VAL A CA 1
ATOM 721 C C . VAL A 1 98 ? 15.037 19.519 20.992 1.00 25.85 98 VAL A C 1
ATOM 722 O O . VAL A 1 98 ? 14.410 19.899 20.001 1.00 25.55 98 VAL A O 1
ATOM 726 N N . CYS A 1 99 ? 15.044 20.186 22.142 1.00 25.37 99 CYS A N 1
ATOM 727 C CA . CYS A 1 99 ? 14.302 21.432 22.309 1.00 25.48 99 CYS A CA 1
ATOM 728 C C . CYS A 1 99 ? 14.906 22.577 21.496 1.00 25.01 99 CYS A C 1
ATOM 729 O O . CYS A 1 99 ? 14.176 23.372 20.902 1.00 22.28 99 CYS A O 1
ATOM 732 N N . ARG A 1 100 ? 16.235 22.664 21.467 1.00 23.91 100 ARG A N 1
ATOM 733 C CA . ARG A 1 100 ? 16.891 23.729 20.712 1.00 24.15 100 ARG A CA 1
ATOM 734 C C . ARG A 1 100 ? 16.482 23.651 19.250 1.00 25.09 100 ARG A C 1
ATOM 735 O O . ARG A 1 100 ? 16.217 24.673 18.616 1.00 25.62 100 ARG A O 1
ATOM 743 N N . GLN A 1 101 ? 16.423 22.431 18.724 1.00 25.10 101 GLN A N 1
ATOM 744 C CA . GLN A 1 101 ? 16.045 22.209 17.334 1.00 25.87 101 GLN A CA 1
ATOM 745 C C . GLN A 1 101 ? 14.602 22.650 17.121 1.00 25.52 101 GLN A C 1
ATOM 746 O O . GLN A 1 101 ? 14.261 23.209 16.086 1.00 24.85 101 GLN A O 1
ATOM 752 N N . PHE A 1 102 ? 13.758 22.405 18.114 1.00 26.02 102 PHE A N 1
ATOM 753 C CA . PHE A 1 102 ? 12.348 22.775 18.026 1.00 27.49 102 PHE A CA 1
ATOM 754 C C . PHE A 1 102 ? 12.174 24.296 18.065 1.00 27.46 102 PHE A C 1
ATOM 755 O O . PHE A 1 102 ? 11.424 24.875 17.274 1.00 27.79 102 PHE A O 1
ATOM 763 N N . ILE A 1 103 ? 12.864 24.938 19.001 1.00 26.31 103 ILE A N 1
ATOM 764 C CA . ILE A 1 103 ? 12.782 26.382 19.143 1.00 28.52 103 ILE A CA 1
ATOM 765 C C . ILE A 1 103 ? 13.293 27.065 17.878 1.00 28.15 103 ILE A C 1
ATOM 766 O O . ILE A 1 103 ? 12.691 28.021 17.399 1.00 27.84 103 ILE A O 1
ATOM 771 N N . ASN A 1 104 ? 14.395 26.558 17.334 1.00 28.05 104 ASN A N 1
ATOM 772 C CA . ASN A 1 104 ? 14.999 27.135 16.134 1.00 29.93 104 ASN A CA 1
ATOM 773 C C . ASN A 1 104 ? 14.044 27.263 14.959 1.00 30.15 104 ASN A C 1
ATOM 774 O O . ASN A 1 104 ? 14.195 28.148 14.123 1.00 30.51 104 ASN A O 1
ATOM 779 N N . GLU A 1 105 ? 13.071 26.365 14.896 1.00 30.62 105 GLU A N 1
ATOM 780 C CA . GLU A 1 105 ? 12.089 26.350 13.823 1.00 30.98 105 GLU A CA 1
ATOM 781 C C . GLU A 1 105 ? 11.161 27.569 13.845 1.00 31.27 105 GLU A C 1
ATOM 782 O O . GLU A 1 105 ? 10.599 27.935 12.813 1.00 29.85 105 GLU A O 1
ATOM 788 N N . PHE A 1 106 ? 11.019 28.218 15.001 1.00 30.39 106 PHE A N 1
ATOM 789 C CA . PHE A 1 106 ? 10.098 29.348 15.087 1.00 30.65 106 PHE A CA 1
ATOM 790 C C . PHE A 1 106 ? 10.625 30.713 15.525 1.00 30.52 106 PHE A C 1
ATOM 791 O O . PHE A 1 106 ? 9.889 31.696 15.466 1.00 31.67 106 PHE A O 1
ATOM 799 N N . VAL A 1 107 ? 11.873 30.795 15.961 1.00 29.48 107 VAL A N 1
ATOM 800 C CA . VAL A 1 107 ? 12.395 32.082 16.416 1.00 31.21 107 VAL A CA 1
ATOM 801 C C . VAL A 1 107 ? 13.578 32.595 15.597 1.00 32.23 107 VAL A C 1
ATOM 802 O O . VAL A 1 107 ? 14.185 31.853 14.827 1.00 30.09 107 VAL A O 1
ATOM 806 N N . VAL A 1 108 ? 13.891 33.877 15.779 1.00 34.32 108 VAL A N 1
ATOM 807 C CA . VAL A 1 108 ? 15.010 34.508 15.097 1.00 34.03 108 VAL A CA 1
ATOM 808 C C . VAL A 1 108 ? 16.287 34.181 15.864 1.00 35.18 108 VAL A C 1
ATOM 809 O O . VAL A 1 108 ? 16.236 33.815 17.036 1.00 34.30 108 VAL A O 1
ATOM 813 N N . LYS A 1 109 ? 17.425 34.315 15.192 1.00 36.36 109 LYS A N 1
ATOM 814 C CA . LYS A 1 109 ? 18.729 34.022 15.773 1.00 37.62 109 LYS A CA 1
ATOM 815 C C . LYS A 1 109 ? 19.011 34.701 17.110 1.00 38.02 109 LYS A C 1
ATOM 816 O O . LYS A 1 109 ? 19.653 34.112 17.986 1.00 37.19 109 LYS A O 1
ATOM 822 N N . ASP A 1 110 ? 18.537 35.934 17.268 1.00 37.41 110 ASP A N 1
ATOM 823 C CA . ASP A 1 110 ? 18.769 36.682 18.502 1.00 37.45 110 ASP A CA 1
ATOM 824 C C . ASP A 1 110 ? 17.765 36.407 19.625 1.00 35.77 110 ASP A C 1
ATOM 825 O O . ASP A 1 110 ? 17.881 36.979 20.710 1.00 34.87 110 ASP A O 1
ATOM 830 N N . PHE A 1 111 ? 16.786 35.541 19.369 1.00 32.89 111 PHE A N 1
ATOM 831 C CA . PHE A 1 111 ? 15.783 35.198 20.381 1.00 30.73 111 PHE A CA 1
ATOM 832 C C . PHE A 1 111 ? 16.481 34.854 21.694 1.00 29.01 111 PHE A C 1
ATOM 833 O O . PHE A 1 111 ? 17.331 33.970 21.733 1.00 29.20 111 PHE A O 1
ATOM 841 N N . PRO A 1 112 ? 16.129 35.557 22.785 1.00 30.38 112 PRO A N 1
ATOM 842 C CA . PRO A 1 112 ? 16.710 35.346 24.112 1.00 30.58 112 PRO A CA 1
ATOM 843 C C . PRO A 1 112 ? 16.098 34.193 24.905 1.00 31.78 112 PRO A C 1
ATOM 844 O O . PRO A 1 112 ? 14.873 34.051 24.989 1.00 31.03 112 PRO A O 1
ATOM 848 N N . ILE A 1 113 ? 16.974 33.384 25.491 1.00 31.05 113 ILE A N 1
ATOM 849 C CA . ILE A 1 113 ? 16.573 32.247 26.302 1.00 31.70 113 ILE A CA 1
ATOM 850 C C . ILE A 1 113 ? 17.239 32.385 27.666 1.00 30.67 113 ILE A C 1
ATOM 851 O O . ILE A 1 113 ? 18.462 32.330 27.777 1.00 30.34 113 ILE A O 1
ATOM 856 N N . VAL A 1 114 ? 16.425 32.585 28.696 1.00 30.20 114 VAL A N 1
ATOM 857 C CA . VAL A 1 114 ? 16.922 32.733 30.059 1.00 30.26 114 VAL A CA 1
ATOM 858 C C . VAL A 1 114 ? 16.863 31.390 30.785 1.00 30.22 114 VAL A C 1
ATOM 859 O O . VAL A 1 114 ? 15.794 30.784 30.895 1.00 30.68 114 VAL A O 1
ATOM 863 N N . MET A 1 115 ? 18.009 30.931 31.279 1.00 29.24 115 MET A N 1
ATOM 864 C CA . MET A 1 115 ? 18.088 29.660 31.996 1.00 30.59 115 MET A CA 1
ATOM 865 C C . MET A 1 115 ? 18.390 29.879 33.479 1.00 31.88 115 MET A C 1
ATOM 866 O O . MET A 1 115 ? 19.338 30.584 33.834 1.00 31.70 115 MET A O 1
ATOM 871 N N . LEU A 1 116 ? 17.573 29.261 34.331 1.00 30.82 116 LEU A N 1
ATOM 872 C CA . LEU A 1 116 ? 17.702 29.372 35.782 1.00 31.54 116 LEU A CA 1
ATOM 873 C C . LEU A 1 116 ? 17.875 28.027 36.475 1.00 31.91 116 LEU A C 1
ATOM 874 O O . LEU A 1 116 ? 17.558 26.974 35.914 1.00 29.30 116 LEU A O 1
ATOM 879 N N . ASN A 1 117 ? 18.376 28.074 37.705 1.00 31.22 117 ASN A N 1
ATOM 880 C CA . ASN A 1 117 ? 18.512 26.866 38.498 1.00 31.56 117 ASN A CA 1
ATOM 881 C C . ASN A 1 117 ? 17.176 26.810 39.243 1.00 32.64 117 ASN A C 1
ATOM 882 O O . ASN A 1 117 ? 16.300 27.631 38.974 1.00 33.28 117 ASN A O 1
ATOM 887 N N . SER A 1 118 ? 17.004 25.873 40.167 1.00 33.81 118 SER A N 1
ATOM 888 C CA . SER A 1 118 ? 15.724 25.733 40.869 1.00 34.85 118 SER A CA 1
ATOM 889 C C . SER A 1 118 ? 15.177 26.958 41.598 1.00 36.34 118 SER A C 1
ATOM 890 O O . SER A 1 118 ? 13.961 27.124 41.707 1.00 37.25 118 SER A O 1
ATOM 893 N N . THR A 1 119 ? 16.054 27.816 42.102 1.00 37.02 119 THR A N 1
ATOM 894 C CA . THR A 1 119 ? 15.595 28.994 42.828 1.00 38.39 119 THR A CA 1
ATOM 895 C C . THR A 1 119 ? 15.806 30.288 42.055 1.00 38.95 119 THR A C 1
ATOM 896 O O . THR A 1 119 ? 15.167 31.305 42.336 1.00 39.12 119 THR A O 1
ATOM 900 N N . GLY A 1 120 ? 16.694 30.246 41.069 1.00 38.85 120 GLY A N 1
ATOM 901 C CA . GLY A 1 120 ? 16.978 31.439 40.296 1.00 38.71 120 GLY A CA 1
ATOM 902 C C . GLY A 1 120 ? 18.168 32.163 40.898 1.00 39.28 120 GLY A C 1
ATOM 903 O O . GLY A 1 120 ? 18.433 33.321 40.569 1.00 39.46 120 GLY A O 1
ATOM 904 N N . SER A 1 121 ? 18.881 31.478 41.791 1.00 39.20 121 SER A N 1
ATOM 905 C CA . SER A 1 121 ? 20.058 32.043 42.436 1.00 38.80 121 SER A CA 1
ATOM 906 C C . SER A 1 121 ? 21.216 32.028 41.439 1.00 39.03 121 SER A C 1
ATOM 907 O O . SER A 1 121 ? 22.264 32.626 41.673 1.00 39.84 121 SER A O 1
ATOM 910 N N . ARG A 1 122 ? 21.018 31.324 40.330 1.00 38.76 122 ARG A N 1
ATOM 911 C CA . ARG A 1 122 ? 22.009 31.256 39.258 1.00 39.22 122 ARG A CA 1
ATOM 912 C C . ARG A 1 122 ? 21.208 31.415 37.970 1.00 38.97 122 ARG A C 1
ATOM 913 O O . ARG A 1 122 ? 20.170 30.772 37.796 1.00 38.77 122 ARG A O 1
ATOM 921 N N . SER A 1 123 ? 21.676 32.281 37.078 1.00 38.29 123 SER A N 1
ATOM 922 C CA . SER A 1 123 ? 20.970 32.519 35.829 1.00 38.41 123 SER A CA 1
ATOM 923 C C . SER A 1 123 ? 21.937 32.826 34.700 1.00 37.93 123 SER A C 1
ATOM 924 O O . SER A 1 123 ? 23.049 33.300 34.929 1.00 37.93 123 SER A O 1
ATOM 927 N N . LYS A 1 124 ? 21.490 32.568 33.478 1.00 36.70 124 LYS A N 1
ATOM 928 C CA . LYS A 1 124 ? 22.302 32.785 32.294 1.00 36.79 124 LYS A CA 1
ATOM 929 C C . LYS A 1 124 ? 21.374 33.128 31.137 1.00 36.83 124 LYS A C 1
ATOM 930 O O . LYS A 1 124 ? 20.251 32.630 31.066 1.00 37.08 124 LYS A O 1
ATOM 936 N N . VAL A 1 125 ? 21.833 33.989 30.237 1.00 35.77 125 VAL A N 1
ATOM 937 C CA . VAL A 1 125 ? 21.031 34.362 29.082 1.00 36.87 125 VAL A CA 1
ATOM 938 C C . VAL A 1 125 ? 21.839 34.125 27.813 1.00 36.30 125 VAL A C 1
ATOM 939 O O . VAL A 1 125 ? 22.961 34.612 27.684 1.00 35.80 125 VAL A O 1
ATOM 943 N N . MET A 1 126 ? 21.267 33.365 26.885 1.00 35.30 126 MET A N 1
ATOM 944 C CA . MET A 1 126 ? 21.924 33.066 25.616 1.00 35.79 126 MET A CA 1
ATOM 945 C C . MET A 1 126 ? 20.892 33.139 24.500 1.00 35.60 126 MET A C 1
ATOM 946 O O . MET A 1 126 ? 19.721 32.828 24.711 1.00 36.16 126 MET A O 1
ATOM 951 N N . THR A 1 127 ? 21.322 33.547 23.313 1.00 33.94 127 THR A N 1
ATOM 952 C CA . THR A 1 127 ? 20.409 33.653 22.182 1.00 32.19 127 THR A CA 1
ATOM 953 C C . THR A 1 127 ? 20.252 32.313 21.475 1.00 30.28 127 THR A C 1
ATOM 954 O O . THR A 1 127 ? 21.075 31.409 21.631 1.00 26.42 127 THR A O 1
ATOM 958 N N . MET A 1 128 ? 19.194 32.196 20.683 1.00 31.54 128 MET A N 1
ATOM 959 C CA . MET A 1 128 ? 18.946 30.972 19.933 1.00 33.09 128 MET A CA 1
ATOM 960 C C . MET A 1 128 ? 20.189 30.641 19.111 1.00 33.85 128 MET A C 1
ATOM 961 O O . MET A 1 128 ? 20.626 29.492 19.055 1.00 34.95 128 MET A O 1
ATOM 966 N N . GLY A 1 129 ? 20.752 31.667 18.480 1.00 34.43 129 GLY A N 1
ATOM 967 C CA . GLY A 1 129 ? 21.937 31.488 17.661 1.00 35.01 129 GLY A CA 1
ATOM 968 C C . GLY A 1 129 ? 23.119 30.909 18.414 1.00 35.41 129 GLY A C 1
ATOM 969 O O . GLY A 1 129 ? 23.850 30.079 17.873 1.00 35.22 129 GLY A O 1
ATOM 970 N N . GLU A 1 130 ? 23.311 31.344 19.656 1.00 35.40 130 GLU A N 1
ATOM 971 C CA . GLU A 1 130 ? 24.416 30.852 20.476 1.00 36.01 130 GLU A CA 1
ATOM 972 C C . GLU A 1 130 ? 24.229 29.389 20.877 1.00 33.44 130 GLU A C 1
ATOM 973 O O . GLU A 1 130 ? 25.175 28.610 20.847 1.00 34.69 130 GLU A O 1
ATOM 979 N N . LEU A 1 131 ? 23.008 29.020 21.253 1.00 32.45 131 LEU A N 1
ATOM 980 C CA . LEU A 1 131 ? 22.720 27.652 21.682 1.00 30.68 131 LEU A CA 1
ATOM 981 C C . LEU A 1 131 ? 22.721 26.603 20.569 1.00 28.99 131 LEU A C 1
ATOM 982 O O . LEU A 1 131 ? 22.937 25.422 20.833 1.00 28.65 131 LEU A O 1
ATOM 987 N N . LEU A 1 132 ? 22.468 27.018 19.333 1.00 29.08 132 LEU A N 1
ATOM 988 C CA . LEU A 1 132 ? 22.460 26.067 18.219 1.00 29.59 132 LEU A CA 1
ATOM 989 C C . LEU A 1 132 ? 23.147 26.645 16.977 1.00 29.63 132 LEU A C 1
ATOM 990 O O . LEU A 1 132 ? 22.487 27.086 16.039 1.00 29.52 132 LEU A O 1
ATOM 995 N N . PRO A 1 133 ? 24.490 26.664 16.969 1.00 31.27 133 PRO A N 1
ATOM 996 C CA . PRO A 1 133 ? 25.267 27.187 15.838 1.00 33.04 133 PRO A CA 1
ATOM 997 C C . PRO A 1 133 ? 25.095 26.306 14.599 1.00 35.27 133 PRO A C 1
ATOM 998 O O . PRO A 1 133 ? 24.950 25.089 14.716 1.00 34.09 133 PRO A O 1
ATOM 1002 N N . MET A 1 134 ? 25.111 26.919 13.418 1.00 38.76 134 MET A N 1
ATOM 1003 C CA . MET A 1 134 ? 24.950 26.172 12.171 1.00 43.47 134 MET A CA 1
ATOM 1004 C C . MET A 1 134 ? 23.691 25.317 12.209 1.00 44.54 134 MET A C 1
ATOM 1005 O O . MET A 1 134 ? 23.707 24.160 11.792 1.00 43.73 134 MET A O 1
ATOM 1010 N N . ALA A 1 135 ? 22.601 25.888 12.706 1.00 46.51 135 ALA A N 1
ATOM 1011 C CA . ALA A 1 135 ? 21.345 25.161 12.814 1.00 48.30 135 ALA A CA 1
ATOM 1012 C C . ALA A 1 135 ? 20.936 24.469 11.522 1.00 50.39 135 ALA A C 1
ATOM 1013 O O . ALA A 1 135 ? 21.068 25.029 10.435 1.00 50.36 135 ALA A O 1
ATOM 1015 N N . PHE A 1 136 ? 20.451 23.237 11.652 1.00 51.97 136 PHE A N 1
ATOM 1016 C CA . PHE A 1 136 ? 19.980 22.466 10.510 1.00 53.67 136 PHE A CA 1
ATOM 1017 C C . PHE A 1 136 ? 18.554 22.936 10.251 1.00 55.91 136 PHE A C 1
ATOM 1018 O O . PHE A 1 136 ? 17.697 22.827 11.127 1.00 55.99 136 PHE A O 1
ATOM 1026 N N . GLY A 1 137 ? 18.300 23.466 9.057 1.00 58.19 137 GLY A N 1
ATOM 1027 C CA . GLY A 1 137 ? 16.967 23.953 8.746 1.00 61.21 137 GLY A CA 1
ATOM 1028 C C . GLY A 1 137 ? 16.399 23.516 7.406 1.00 63.81 137 GLY A C 1
ATOM 1029 O O . GLY A 1 137 ? 16.936 22.616 6.760 1.00 63.30 137 GLY A O 1
ATOM 1030 N N . PRO A 1 138 ? 15.290 24.140 6.969 1.00 66.20 138 PRO A N 1
ATOM 1031 C CA . PRO A 1 138 ? 14.606 23.850 5.701 1.00 68.24 138 PRO A CA 1
ATOM 1032 C C . PRO A 1 138 ? 15.501 24.068 4.479 1.00 70.02 138 PRO A C 1
ATOM 1033 O O . PRO A 1 138 ? 15.217 23.568 3.389 1.00 69.70 138 PRO A O 1
ATOM 1037 N N . SER A 1 139 ? 16.580 24.824 4.676 1.00 71.99 139 SER A N 1
ATOM 1038 C CA . SER A 1 139 ? 17.530 25.124 3.609 1.00 74.17 139 SER A CA 1
ATOM 1039 C C . SER A 1 139 ? 18.306 23.871 3.216 1.00 75.43 139 SER A C 1
ATOM 1040 O O . SER A 1 139 ? 18.730 23.743 2.064 1.00 75.48 139 SER A O 1
ATOM 1043 N N . HIS A 1 140 ? 18.482 22.951 4.166 1.00 77.02 140 HIS A N 1
ATOM 1044 C CA . HIS A 1 140 ? 19.193 21.715 3.878 1.00 78.32 140 HIS A CA 1
ATOM 1045 C C . HIS A 1 140 ? 18.264 20.776 2.968 1.00 79.38 140 HIS A C 1
ATOM 1046 O O . HIS A 1 140 ? 18.781 19.880 2.289 1.00 79.48 140 HIS A O 1
ATOM 1053 N N . LEU A 1 141 ? 16.935 21.044 2.886 1.00 80.40 141 LEU A N 1
ATOM 1054 C CA . LEU A 1 141 ? 15.928 20.269 2.054 1.00 81.38 141 LEU A CA 1
ATOM 1055 C C . LEU A 1 141 ? 15.656 20.901 0.647 1.00 81.83 141 LEU A C 1
ATOM 1056 O O . LEU A 1 141 ? 16.022 22.046 0.440 1.00 81.79 141 LEU A O 1
ATOM 1061 N N . ASN A 1 142 ? 15.001 20.247 -0.312 1.00 82.54 142 ASN A N 1
ATOM 1062 C CA . ASN A 1 142 ? 14.975 20.978 -1.575 1.00 83.46 142 ASN A CA 1
ATOM 1063 C C . ASN A 1 142 ? 13.878 20.994 -2.664 1.00 83.71 142 ASN A C 1
ATOM 1064 O O . ASN A 1 142 ? 13.393 19.963 -3.230 1.00 84.11 142 ASN A O 1
ATOM 1070 N N . MET B 1 1 ? 47.171 20.438 6.278 1.00 79.29 1 MET B N 1
ATOM 1071 C CA . MET B 1 1 ? 46.399 19.693 7.314 1.00 79.10 1 MET B CA 1
ATOM 1072 C C . MET B 1 1 ? 44.991 20.274 7.444 1.00 78.43 1 MET B C 1
ATOM 1073 O O . MET B 1 1 ? 44.790 21.480 7.286 1.00 78.95 1 MET B O 1
ATOM 1078 N N . LYS B 1 2 ? 44.022 19.411 7.739 1.00 77.09 2 LYS B N 1
ATOM 1079 C CA . LYS B 1 2 ? 42.631 19.838 7.864 1.00 75.39 2 LYS B CA 1
ATOM 1080 C C . LYS B 1 2 ? 42.032 19.606 9.258 1.00 74.37 2 LYS B C 1
ATOM 1081 O O . LYS B 1 2 ? 41.403 20.504 9.824 1.00 74.22 2 LYS B O 1
ATOM 1087 N N . VAL B 1 3 ? 42.223 18.409 9.810 1.00 72.77 3 VAL B N 1
ATOM 1088 C CA . VAL B 1 3 ? 41.684 18.083 11.133 1.00 70.95 3 VAL B CA 1
ATOM 1089 C C . VAL B 1 3 ? 42.747 17.579 12.112 1.00 69.68 3 VAL B C 1
ATOM 1090 O O . VAL B 1 3 ? 43.390 16.555 11.880 1.00 68.82 3 VAL B O 1
ATOM 1094 N N . GLY B 1 4 ? 42.907 18.305 13.215 1.00 68.83 4 GLY B N 1
ATOM 1095 C CA . GLY B 1 4 ? 43.896 17.952 14.219 1.00 67.44 4 GLY B CA 1
ATOM 1096 C C . GLY B 1 4 ? 43.690 16.623 14.922 1.00 66.53 4 GLY B C 1
ATOM 1097 O O . GLY B 1 4 ? 42.583 16.299 15.354 1.00 66.64 4 GLY B O 1
ATOM 1098 N N . GLY B 1 5 ? 44.771 15.857 15.043 1.00 65.26 5 GLY B N 1
ATOM 1099 C CA . GLY B 1 5 ? 44.703 14.564 15.697 1.00 64.24 5 GLY B CA 1
ATOM 1100 C C . GLY B 1 5 ? 44.314 13.449 14.748 1.00 63.48 5 GLY B C 1
ATOM 1101 O O . GLY B 1 5 ? 44.353 12.273 15.110 1.00 63.65 5 GLY B O 1
ATOM 1102 N N . ILE B 1 6 ? 43.948 13.819 13.525 1.00 62.28 6 ILE B N 1
ATOM 1103 C CA . ILE B 1 6 ? 43.538 12.847 12.518 1.00 60.81 6 ILE B CA 1
ATOM 1104 C C . ILE B 1 6 ? 44.463 12.879 11.302 1.00 60.25 6 ILE B C 1
ATOM 1105 O O . ILE B 1 6 ? 44.668 13.933 10.696 1.00 59.53 6 ILE B O 1
ATOM 1110 N N . GLU B 1 7 ? 45.015 11.721 10.949 1.00 59.85 7 GLU B N 1
ATOM 1111 C CA . GLU B 1 7 ? 45.907 11.620 9.799 1.00 60.63 7 GLU B CA 1
ATOM 1112 C C . GLU B 1 7 ? 45.137 11.905 8.512 1.00 60.65 7 GLU B C 1
ATOM 1113 O O . GLU B 1 7 ? 43.939 11.637 8.428 1.00 60.15 7 GLU B O 1
ATOM 1119 N N . ASP B 1 8 ? 45.828 12.447 7.514 1.00 60.83 8 ASP B N 1
ATOM 1120 C CA . ASP B 1 8 ? 45.205 12.770 6.232 1.00 60.68 8 ASP B CA 1
ATOM 1121 C C . ASP B 1 8 ? 44.622 11.543 5.534 1.00 59.13 8 ASP B C 1
ATOM 1122 O O . ASP B 1 8 ? 43.596 11.636 4.863 1.00 58.73 8 ASP B O 1
ATOM 1127 N N . ARG B 1 9 ? 45.275 10.396 5.693 1.00 58.26 9 ARG B N 1
ATOM 1128 C CA . ARG B 1 9 ? 44.793 9.162 5.082 1.00 57.56 9 ARG B CA 1
ATOM 1129 C C . ARG B 1 9 ? 43.508 8.694 5.751 1.00 55.83 9 ARG B C 1
ATOM 1130 O O . ARG B 1 9 ? 42.539 8.360 5.078 1.00 55.82 9 ARG B O 1
ATOM 1138 N N . GLN B 1 10 ? 43.522 8.656 7.082 1.00 53.82 10 GLN B N 1
ATOM 1139 C CA . GLN B 1 10 ? 42.361 8.230 7.863 1.00 51.96 10 GLN B CA 1
ATOM 1140 C C . GLN B 1 10 ? 41.136 9.027 7.453 1.00 50.35 10 GLN B C 1
ATOM 1141 O O . GLN B 1 10 ? 40.104 8.473 7.070 1.00 50.21 10 GLN B O 1
ATOM 1147 N N . LEU B 1 11 ? 41.270 10.342 7.551 1.00 48.40 11 LEU B N 1
ATOM 1148 C CA . LEU B 1 11 ? 40.209 11.271 7.200 1.00 47.74 11 LEU B CA 1
ATOM 1149 C C . LEU B 1 11 ? 39.699 10.981 5.802 1.00 47.33 11 LEU B C 1
ATOM 1150 O O . LEU B 1 11 ? 38.504 10.795 5.599 1.00 48.35 11 LEU B O 1
ATOM 1155 N N . GLU B 1 12 ? 40.612 10.938 4.841 1.00 45.61 12 GLU B N 1
ATOM 1156 C CA . GLU B 1 12 ? 40.236 10.655 3.466 1.00 44.19 12 GLU B CA 1
ATOM 1157 C C . GLU B 1 12 ? 39.348 9.412 3.451 1.00 41.58 12 GLU B C 1
ATOM 1158 O O . GLU B 1 12 ? 38.302 9.388 2.804 1.00 40.11 12 GLU B O 1
ATOM 1164 N N . ALA B 1 13 ? 39.772 8.389 4.185 1.00 39.72 13 ALA B N 1
ATOM 1165 C CA . ALA B 1 13 ? 39.035 7.136 4.274 1.00 37.86 13 ALA B CA 1
ATOM 1166 C C . ALA B 1 13 ? 37.678 7.332 4.941 1.00 36.90 13 ALA B C 1
ATOM 1167 O O . ALA B 1 13 ? 36.729 6.607 4.650 1.00 36.81 13 ALA B O 1
ATOM 1169 N N . LEU B 1 14 ? 37.590 8.309 5.837 1.00 35.79 14 LEU B N 1
ATOM 1170 C CA . LEU B 1 14 ? 36.343 8.596 6.536 1.00 35.06 14 LEU B CA 1
ATOM 1171 C C . LEU B 1 14 ? 35.341 9.269 5.610 1.00 34.53 14 LEU B C 1
ATOM 1172 O O . LEU B 1 14 ? 34.158 8.936 5.613 1.00 34.28 14 LEU B O 1
ATOM 1177 N N . LYS B 1 15 ? 35.819 10.224 4.822 1.00 34.76 15 LYS B N 1
ATOM 1178 C CA . LYS B 1 15 ? 34.957 10.941 3.898 1.00 35.07 15 LYS B CA 1
ATOM 1179 C C . LYS B 1 15 ? 34.375 9.998 2.851 1.00 35.90 15 LYS B C 1
ATOM 1180 O O . LYS B 1 15 ? 33.219 10.142 2.464 1.00 36.08 15 LYS B O 1
ATOM 1186 N N . ARG B 1 16 ? 35.171 9.032 2.397 1.00 35.53 16 ARG B N 1
ATOM 1187 C CA . ARG B 1 16 ? 34.702 8.068 1.406 1.00 36.73 16 ARG B CA 1
ATOM 1188 C C . ARG B 1 16 ? 33.652 7.149 2.010 1.00 35.35 16 ARG B C 1
ATOM 1189 O O . ARG B 1 16 ? 32.653 6.826 1.372 1.00 35.22 16 ARG B O 1
ATOM 1197 N N . ALA B 1 17 ? 33.896 6.721 3.243 1.00 33.69 17 ALA B N 1
ATOM 1198 C CA . ALA B 1 17 ? 32.980 5.831 3.938 1.00 33.25 17 ALA B CA 1
ATOM 1199 C C . ALA B 1 17 ? 31.646 6.528 4.197 1.00 32.94 17 ALA B C 1
ATOM 1200 O O . ALA B 1 17 ? 30.587 5.904 4.102 1.00 32.93 17 ALA B O 1
ATOM 1202 N N . ALA B 1 18 ? 31.694 7.820 4.516 1.00 32.56 18 ALA B N 1
ATOM 1203 C CA . ALA B 1 18 ? 30.473 8.574 4.778 1.00 33.41 18 ALA B CA 1
ATOM 1204 C C . ALA B 1 18 ? 29.653 8.744 3.503 1.00 35.07 18 ALA B C 1
ATOM 1205 O O . ALA B 1 18 ? 28.430 8.592 3.520 1.00 34.42 18 ALA B O 1
ATOM 1207 N N . LEU B 1 19 ? 30.324 9.069 2.400 1.00 36.02 19 LEU B N 1
ATOM 1208 C CA . LEU B 1 19 ? 29.640 9.246 1.123 1.00 38.65 19 LEU B CA 1
ATOM 1209 C C . LEU B 1 19 ? 29.007 7.943 0.657 1.00 37.82 19 LEU B C 1
ATOM 1210 O O . LEU B 1 19 ? 27.901 7.938 0.124 1.00 38.02 19 LEU B O 1
ATOM 1215 N N . LYS B 1 20 ? 29.716 6.840 0.858 1.00 37.69 20 LYS B N 1
ATOM 1216 C CA . LYS B 1 20 ? 29.215 5.536 0.455 1.00 38.31 20 LYS B CA 1
ATOM 1217 C C . LYS B 1 20 ? 28.080 5.067 1.374 1.00 36.44 20 LYS B C 1
ATOM 1218 O O . LYS B 1 20 ? 27.142 4.408 0.925 1.00 35.85 20 LYS B O 1
ATOM 1224 N N . ALA B 1 21 ? 28.167 5.416 2.655 1.00 33.59 21 ALA B N 1
ATOM 1225 C CA . ALA B 1 21 ? 27.148 5.025 3.633 1.00 32.19 21 ALA B CA 1
ATOM 1226 C C . ALA B 1 21 ? 25.766 5.540 3.238 1.00 32.50 21 ALA B C 1
ATOM 1227 O O . ALA B 1 21 ? 24.749 4.997 3.670 1.00 32.30 21 ALA B O 1
ATOM 1229 N N . CYS B 1 22 ? 25.736 6.589 2.418 1.00 32.05 22 CYS B N 1
ATOM 1230 C CA . CYS B 1 22 ? 24.481 7.175 1.952 1.00 32.93 22 CYS B CA 1
ATOM 1231 C C . CYS B 1 22 ? 23.584 6.175 1.215 1.00 31.26 22 CYS B C 1
ATOM 1232 O O . CYS B 1 22 ? 22.359 6.281 1.253 1.00 31.69 22 CYS B O 1
ATOM 1235 N N . GLU B 1 23 ? 24.188 5.212 0.535 1.00 30.32 23 GLU B N 1
ATOM 1236 C CA . GLU B 1 23 ? 23.414 4.227 -0.222 1.00 31.45 23 GLU B CA 1
ATOM 1237 C C . GLU B 1 23 ? 22.589 3.281 0.646 1.00 30.35 23 GLU B C 1
ATOM 1238 O O . GLU B 1 23 ? 21.688 2.607 0.148 1.00 30.46 23 GLU B O 1
ATOM 1244 N N . LEU B 1 24 ? 22.895 3.239 1.941 1.00 28.50 24 LEU B N 1
ATOM 1245 C CA . LEU B 1 24 ? 22.181 2.372 2.874 1.00 26.93 24 LEU B CA 1
ATOM 1246 C C . LEU B 1 24 ? 20.967 3.080 3.457 1.00 25.22 24 LEU B C 1
ATOM 1247 O O . LEU B 1 24 ? 20.186 2.490 4.201 1.00 25.37 24 LEU B O 1
ATOM 1252 N N . SER B 1 25 ? 20.801 4.346 3.106 1.00 24.13 25 SER B N 1
ATOM 1253 C CA . SER B 1 25 ? 19.681 5.122 3.621 1.00 24.57 25 SER B CA 1
ATOM 1254 C C . SER B 1 25 ? 18.295 4.625 3.237 1.00 23.99 25 SER B C 1
ATOM 1255 O O . SER B 1 25 ? 18.058 4.196 2.106 1.00 23.87 25 SER B O 1
ATOM 1258 N N . TYR B 1 26 ? 17.383 4.680 4.201 1.00 22.89 26 TYR B N 1
ATOM 1259 C CA . TYR B 1 26 ? 15.995 4.319 3.968 1.00 22.81 26 TYR B CA 1
ATOM 1260 C C . TYR B 1 26 ? 15.250 5.635 4.189 1.00 22.53 26 TYR B C 1
ATOM 1261 O O . TYR B 1 26 ? 14.992 6.032 5.328 1.00 23.35 26 TYR B O 1
ATOM 1270 N N . SER B 1 27 ? 14.924 6.324 3.100 1.00 23.26 27 SER B N 1
ATOM 1271 C CA . SER B 1 27 ? 14.248 7.609 3.206 1.00 24.60 27 SER B CA 1
ATOM 1272 C C . SER B 1 27 ? 13.170 7.843 2.155 1.00 24.00 27 SER B C 1
ATOM 1273 O O . SER B 1 27 ? 13.273 8.761 1.341 1.00 24.20 27 SER B O 1
ATOM 1276 N N . PRO B 1 28 ? 12.110 7.026 2.175 1.00 24.54 28 PRO B N 1
ATOM 1277 C CA . PRO B 1 28 ? 11.014 7.155 1.215 1.00 25.43 28 PRO B CA 1
ATOM 1278 C C . PRO B 1 28 ? 10.073 8.341 1.453 1.00 26.12 28 PRO B C 1
ATOM 1279 O O . PRO B 1 28 ? 9.175 8.581 0.655 1.00 27.24 28 PRO B O 1
ATOM 1283 N N . TYR B 1 29 ? 10.276 9.089 2.532 1.00 27.14 29 TYR B N 1
ATOM 1284 C CA . TYR B 1 29 ? 9.403 10.223 2.807 1.00 27.81 29 TYR B CA 1
ATOM 1285 C C . TYR B 1 29 ? 10.036 11.576 2.452 1.00 28.38 29 TYR B C 1
ATOM 1286 O O . TYR B 1 29 ? 9.412 12.391 1.780 1.00 29.15 29 TYR B O 1
ATOM 1295 N N . SER B 1 30 ? 11.269 11.816 2.884 1.00 28.08 30 SER B N 1
ATOM 1296 C CA . SER B 1 30 ? 11.935 13.080 2.568 1.00 29.14 30 SER B CA 1
ATOM 1297 C C . SER B 1 30 ? 12.807 12.924 1.327 1.00 28.72 30 SER B C 1
ATOM 1298 O O . SER B 1 30 ? 13.104 13.898 0.640 1.00 28.57 30 SER B O 1
ATOM 1301 N N . HIS B 1 31 ? 13.219 11.690 1.054 1.00 28.19 31 HIS B N 1
ATOM 1302 C CA . HIS B 1 31 ? 14.069 11.391 -0.093 1.00 28.98 31 HIS B CA 1
ATOM 1303 C C . HIS B 1 31 ? 15.454 11.988 0.101 1.00 30.42 31 HIS B C 1
ATOM 1304 O O . HIS B 1 31 ? 16.275 11.983 -0.816 1.00 32.67 31 HIS B O 1
ATOM 1311 N N . PHE B 1 32 ? 15.713 12.502 1.298 1.00 29.75 32 PHE B N 1
ATOM 1312 C CA . PHE B 1 32 ? 17.005 13.105 1.603 1.00 29.79 32 PHE B CA 1
ATOM 1313 C C . PHE B 1 32 ? 17.890 12.059 2.272 1.00 28.38 32 PHE B C 1
ATOM 1314 O O . PHE B 1 32 ? 17.614 11.622 3.387 1.00 29.81 32 PHE B O 1
ATOM 1322 N N . ARG B 1 33 ? 18.953 11.655 1.587 1.00 26.01 33 ARG B N 1
ATOM 1323 C CA . ARG B 1 33 ? 19.860 10.654 2.130 1.00 25.74 33 ARG B CA 1
ATOM 1324 C C . ARG B 1 33 ? 21.043 11.289 2.865 1.00 25.04 33 ARG B C 1
ATOM 1325 O O . ARG B 1 33 ? 21.601 12.294 2.422 1.00 24.06 33 ARG B O 1
ATOM 1333 N N . VAL B 1 34 ? 21.425 10.680 3.980 1.00 23.49 34 VAL B N 1
ATOM 1334 C CA . VAL B 1 34 ? 22.545 11.156 4.774 1.00 23.08 34 VAL B CA 1
ATOM 1335 C C . VAL B 1 34 ? 23.433 9.979 5.174 1.00 23.92 34 VAL B C 1
ATOM 1336 O O . VAL B 1 34 ? 22.942 8.911 5.539 1.00 23.82 34 VAL B O 1
ATOM 1340 N N . GLY B 1 35 ? 24.742 10.183 5.082 1.00 24.54 35 GLY B N 1
ATOM 1341 C CA . GLY B 1 35 ? 25.691 9.155 5.452 1.00 24.11 35 GLY B CA 1
ATOM 1342 C C . GLY B 1 35 ? 26.587 9.692 6.557 1.00 25.31 35 GLY B C 1
ATOM 1343 O O . GLY B 1 35 ? 26.855 10.888 6.617 1.00 23.53 35 GLY B O 1
ATOM 1344 N N . CYS B 1 36 ? 27.039 8.815 7.443 1.00 25.86 36 CYS B N 1
ATOM 1345 C CA . CYS B 1 36 ? 27.912 9.221 8.540 1.00 27.51 36 CYS B CA 1
ATOM 1346 C C . CYS B 1 36 ? 28.957 8.149 8.818 1.00 27.70 36 CYS B C 1
ATOM 1347 O O . CYS B 1 36 ? 28.681 6.955 8.715 1.00 27.97 36 CYS B O 1
ATOM 1350 N N . SER B 1 37 ? 30.162 8.583 9.168 1.00 29.18 37 SER B N 1
ATOM 1351 C CA . SER B 1 37 ? 31.245 7.658 9.472 1.00 28.56 37 SER B CA 1
ATOM 1352 C C . SER B 1 37 ? 31.885 8.066 10.787 1.00 28.48 37 SER B C 1
ATOM 1353 O O . SER B 1 37 ? 31.981 9.251 11.094 1.00 28.45 37 SER B O 1
ATOM 1356 N N . ILE B 1 38 ? 32.307 7.077 11.568 1.00 29.63 38 ILE B N 1
ATOM 1357 C CA . ILE B 1 38 ? 32.927 7.337 12.860 1.00 30.61 38 ILE B CA 1
ATOM 1358 C C . ILE B 1 38 ? 34.228 6.554 13.017 1.00 31.79 38 ILE B C 1
ATOM 1359 O O . ILE B 1 38 ? 34.297 5.373 12.690 1.00 30.01 38 ILE B O 1
ATOM 1364 N N . LEU B 1 39 ? 35.250 7.232 13.529 1.00 33.61 39 LEU B N 1
ATOM 1365 C CA . LEU B 1 39 ? 36.555 6.630 13.744 1.00 35.51 39 LEU B CA 1
ATOM 1366 C C . LEU B 1 39 ? 36.721 6.343 15.227 1.00 36.33 39 LEU B C 1
ATOM 1367 O O . LEU B 1 39 ? 36.687 7.263 16.045 1.00 37.58 39 LEU B O 1
ATOM 1372 N N . THR B 1 40 ? 36.891 5.071 15.574 1.00 37.15 40 THR B N 1
ATOM 1373 C CA . THR B 1 40 ? 37.056 4.676 16.969 1.00 39.65 40 THR B CA 1
ATOM 1374 C C . THR B 1 40 ? 38.486 4.928 17.441 1.00 41.56 40 THR B C 1
ATOM 1375 O O . THR B 1 40 ? 39.355 5.286 16.645 1.00 40.66 40 THR B O 1
ATOM 1379 N N . ASN B 1 41 ? 38.718 4.745 18.739 1.00 43.95 41 ASN B N 1
ATOM 1380 C CA . ASN B 1 41 ? 40.041 4.933 19.327 1.00 47.25 41 ASN B CA 1
ATOM 1381 C C . ASN B 1 41 ? 40.949 3.845 18.761 1.00 49.12 41 ASN B C 1
ATOM 1382 O O . ASN B 1 41 ? 42.155 4.038 18.602 1.00 49.82 41 ASN B O 1
ATOM 1387 N N . ASN B 1 42 ? 40.337 2.705 18.455 1.00 50.53 42 ASN B N 1
ATOM 1388 C CA . ASN B 1 42 ? 41.019 1.536 17.906 1.00 52.89 42 ASN B CA 1
ATOM 1389 C C . ASN B 1 42 ? 41.358 1.739 16.427 1.00 52.79 42 ASN B C 1
ATOM 1390 O O . ASN B 1 42 ? 41.952 0.868 15.794 1.00 53.34 42 ASN B O 1
ATOM 1395 N N . ASP B 1 43 ? 40.964 2.888 15.885 1.00 52.53 43 ASP B N 1
ATOM 1396 C CA . ASP B 1 43 ? 41.207 3.225 14.484 1.00 51.40 43 ASP B CA 1
ATOM 1397 C C . ASP B 1 43 ? 40.309 2.473 13.502 1.00 49.32 43 ASP B C 1
ATOM 1398 O O . ASP B 1 43 ? 40.608 2.393 12.311 1.00 48.98 43 ASP B O 1
ATOM 1403 N N . VAL B 1 44 ? 39.209 1.922 14.008 1.00 46.72 44 VAL B N 1
ATOM 1404 C CA . VAL B 1 44 ? 38.256 1.209 13.168 1.00 44.47 44 VAL B CA 1
ATOM 1405 C C . VAL B 1 44 ? 37.188 2.214 12.730 1.00 42.69 44 VAL B C 1
ATOM 1406 O O . VAL B 1 44 ? 36.869 3.152 13.458 1.00 41.20 44 VAL B O 1
ATOM 1410 N N . ILE B 1 45 ? 36.640 2.014 11.538 1.00 41.29 45 ILE B N 1
ATOM 1411 C CA . ILE B 1 45 ? 35.627 2.913 11.006 1.00 40.08 45 ILE B CA 1
ATOM 1412 C C . ILE B 1 45 ? 34.254 2.255 10.914 1.00 38.11 45 ILE B C 1
ATOM 1413 O O . ILE B 1 45 ? 34.125 1.139 10.416 1.00 38.02 45 ILE B O 1
ATOM 1418 N N . PHE B 1 46 ? 33.239 2.955 11.414 1.00 35.91 46 PHE B N 1
ATOM 1419 C CA . PHE B 1 46 ? 31.862 2.475 11.375 1.00 33.92 46 PHE B CA 1
ATOM 1420 C C . PHE B 1 46 ? 31.052 3.489 10.581 1.00 32.44 46 PHE B C 1
ATOM 1421 O O . PHE B 1 46 ? 31.382 4.676 10.573 1.00 31.77 46 PHE B O 1
ATOM 1429 N N . THR B 1 47 ? 30.001 3.024 9.915 1.00 31.21 47 THR B N 1
ATOM 1430 C CA . THR B 1 47 ? 29.158 3.907 9.113 1.00 31.69 47 THR B CA 1
ATOM 1431 C C . THR B 1 47 ? 27.680 3.748 9.427 1.00 30.74 47 THR B C 1
ATOM 1432 O O . THR B 1 47 ? 27.254 2.756 10.022 1.00 32.39 47 THR B O 1
ATOM 1436 N N . GLY B 1 48 ? 26.901 4.738 9.014 1.00 28.54 48 GLY B N 1
ATOM 1437 C CA . GLY B 1 48 ? 25.475 4.696 9.254 1.00 26.67 48 GLY B CA 1
ATOM 1438 C C . GLY B 1 48 ? 24.762 5.604 8.277 1.00 26.12 48 GLY B C 1
ATOM 1439 O O . GLY B 1 48 ? 25.372 6.484 7.664 1.00 26.13 48 GLY B O 1
ATOM 1440 N N . ALA B 1 49 ? 23.464 5.388 8.123 1.00 25.04 49 ALA B N 1
ATOM 1441 C CA . ALA B 1 49 ? 22.660 6.199 7.220 1.00 23.01 49 ALA B CA 1
ATOM 1442 C C . ALA B 1 49 ? 21.328 6.457 7.906 1.00 21.41 49 ALA B C 1
ATOM 1443 O O . ALA B 1 49 ? 20.964 5.743 8.838 1.00 21.22 49 ALA B O 1
ATOM 1445 N N . ASN B 1 50 ? 20.596 7.469 7.447 1.00 22.02 50 ASN B N 1
ATOM 1446 C CA . ASN B 1 50 ? 19.310 7.794 8.055 1.00 22.82 50 ASN B CA 1
ATOM 1447 C C . ASN B 1 50 ? 18.240 6.750 7.736 1.00 22.21 50 ASN B C 1
ATOM 1448 O O . ASN B 1 50 ? 18.254 6.120 6.676 1.00 20.18 50 ASN B O 1
ATOM 1453 N N . VAL B 1 51 ? 17.328 6.556 8.680 1.00 21.27 51 VAL B N 1
ATOM 1454 C CA . VAL B 1 51 ? 16.239 5.600 8.524 1.00 22.17 51 VAL B CA 1
ATOM 1455 C C . VAL B 1 51 ? 14.951 6.323 8.896 1.00 23.49 51 VAL B C 1
ATOM 1456 O O . VAL B 1 51 ? 14.768 6.711 10.048 1.00 23.39 51 VAL B O 1
ATOM 1460 N N . GLU B 1 52 ? 14.066 6.505 7.920 1.00 24.29 52 GLU B N 1
ATOM 1461 C CA . GLU B 1 52 ? 12.808 7.206 8.151 1.00 25.92 52 GLU B CA 1
ATOM 1462 C C . GLU B 1 52 ? 11.647 6.285 8.482 1.00 26.76 52 GLU B C 1
ATOM 1463 O O . GLU B 1 52 ? 11.761 5.064 8.406 1.00 27.65 52 GLU B O 1
ATOM 1469 N N . ASN B 1 53 ? 10.519 6.881 8.843 1.00 27.14 53 ASN B N 1
ATOM 1470 C CA . ASN B 1 53 ? 9.348 6.114 9.224 1.00 28.06 53 ASN B CA 1
ATOM 1471 C C . ASN B 1 53 ? 8.093 6.916 8.871 1.00 28.44 53 ASN B C 1
ATOM 1472 O O . ASN B 1 53 ? 8.148 8.145 8.779 1.00 27.64 53 ASN B O 1
ATOM 1477 N N . ALA B 1 54 ? 6.978 6.225 8.647 1.00 29.06 54 ALA B N 1
ATOM 1478 C CA . ALA B 1 54 ? 5.724 6.889 8.298 1.00 29.40 54 ALA B CA 1
ATOM 1479 C C . ALA B 1 54 ? 5.406 7.921 9.373 1.00 30.59 54 ALA B C 1
ATOM 1480 O O . ALA B 1 54 ? 4.860 8.980 9.087 1.00 31.34 54 ALA B O 1
ATOM 1482 N N . SER B 1 55 ? 5.748 7.599 10.616 1.00 30.38 55 SER B N 1
ATOM 1483 C CA . SER B 1 55 ? 5.551 8.522 11.724 1.00 32.22 55 SER B CA 1
ATOM 1484 C C . SER B 1 55 ? 6.881 9.252 11.869 1.00 31.84 55 SER B C 1
ATOM 1485 O O . SER B 1 55 ? 7.813 8.735 12.489 1.00 30.98 55 SER B O 1
ATOM 1488 N N . TYR B 1 56 ? 6.965 10.444 11.287 1.00 31.96 56 TYR B N 1
ATOM 1489 C CA . TYR B 1 56 ? 8.194 11.236 11.298 1.00 33.01 56 TYR B CA 1
ATOM 1490 C C . TYR B 1 56 ? 8.957 11.258 12.616 1.00 32.78 56 TYR B C 1
ATOM 1491 O O . TYR B 1 56 ? 10.186 11.256 12.630 1.00 31.31 56 TYR B O 1
ATOM 1500 N N . SER B 1 57 ? 8.230 11.270 13.723 1.00 33.32 57 SER B N 1
ATOM 1501 C CA . SER B 1 57 ? 8.852 11.280 15.042 1.00 34.28 57 SER B CA 1
ATOM 1502 C C . SER B 1 57 ? 9.830 10.110 15.239 1.00 32.93 57 SER B C 1
ATOM 1503 O O . SER B 1 57 ? 10.802 10.222 15.988 1.00 31.41 57 SER B O 1
ATOM 1506 N N . ASN B 1 58 ? 9.568 8.998 14.555 1.00 32.11 58 ASN B N 1
ATOM 1507 C CA . ASN B 1 58 ? 10.392 7.790 14.662 1.00 32.18 58 ASN B CA 1
ATOM 1508 C C . ASN B 1 58 ? 11.679 7.744 13.844 1.00 32.33 58 ASN B C 1
ATOM 1509 O O . ASN B 1 58 ? 12.423 6.766 13.923 1.00 32.06 58 ASN B O 1
ATOM 1514 N N . CYS B 1 59 ? 11.951 8.785 13.066 1.00 31.36 59 CYS B N 1
ATOM 1515 C CA . CYS B 1 59 ? 13.152 8.796 12.243 1.00 32.17 59 CYS B CA 1
ATOM 1516 C C . CYS B 1 59 ? 14.444 8.782 13.045 1.00 32.20 59 CYS B C 1
ATOM 1517 O O . CYS B 1 59 ? 14.537 9.388 14.113 1.00 33.04 59 CYS B O 1
ATOM 1520 N N . ILE B 1 60 ? 15.437 8.071 12.521 1.00 29.94 60 ILE B N 1
ATOM 1521 C CA . ILE B 1 60 ? 16.741 7.992 13.157 1.00 29.11 60 ILE B CA 1
ATOM 1522 C C . ILE B 1 60 ? 17.780 8.496 12.162 1.00 29.05 60 ILE B C 1
ATOM 1523 O O . ILE B 1 60 ? 17.944 7.926 11.082 1.00 29.88 60 ILE B O 1
ATOM 1528 N N . CYS B 1 61 ? 18.467 9.575 12.523 1.00 26.62 61 CYS B N 1
ATOM 1529 C CA . CYS B 1 61 ? 19.488 10.167 11.661 1.00 26.47 61 CYS B CA 1
ATOM 1530 C C . CYS B 1 61 ? 20.699 9.261 11.466 1.00 25.26 61 CYS B C 1
ATOM 1531 O O . CYS B 1 61 ? 20.895 8.306 12.216 1.00 23.63 61 CYS B O 1
ATOM 1534 N N . ALA B 1 62 ? 21.501 9.566 10.446 1.00 24.45 62 ALA B N 1
ATOM 1535 C CA . ALA B 1 62 ? 22.690 8.782 10.126 1.00 23.21 62 ALA B CA 1
ATOM 1536 C C . ALA B 1 62 ? 23.703 8.800 11.260 1.00 23.94 62 ALA B C 1
ATOM 1537 O O . ALA B 1 62 ? 24.398 7.810 11.499 1.00 23.60 62 ALA B O 1
ATOM 1539 N N . GLU B 1 63 ? 23.794 9.935 11.947 1.00 24.68 63 GLU B N 1
ATOM 1540 C CA . GLU B 1 63 ? 24.726 10.074 13.055 1.00 25.18 63 GLU B CA 1
ATOM 1541 C C . GLU B 1 63 ? 24.373 9.072 14.138 1.00 25.79 63 GLU B C 1
ATOM 1542 O O . GLU B 1 63 ? 25.247 8.396 14.679 1.00 25.29 63 GLU B O 1
ATOM 1548 N N . ARG B 1 64 ? 23.083 8.982 14.456 1.00 26.05 64 ARG B N 1
ATOM 1549 C CA . ARG B 1 64 ? 22.629 8.058 15.483 1.00 24.94 64 ARG B CA 1
ATOM 1550 C C . ARG B 1 64 ? 22.759 6.606 15.042 1.00 25.17 64 ARG B C 1
ATOM 1551 O O . ARG B 1 64 ? 23.023 5.729 15.866 1.00 24.49 64 ARG B O 1
ATOM 1559 N N . SER B 1 65 ? 22.583 6.349 13.747 1.00 24.16 65 SER B N 1
ATOM 1560 C CA . SER B 1 65 ? 22.724 4.988 13.226 1.00 24.52 65 SER B CA 1
ATOM 1561 C C . SER B 1 65 ? 24.174 4.521 13.375 1.00 23.72 65 SER B C 1
ATOM 1562 O O . SER B 1 65 ? 24.433 3.375 13.750 1.00 22.50 65 SER B O 1
ATOM 1565 N N . ALA B 1 66 ? 25.114 5.412 13.069 1.00 23.17 66 ALA B N 1
ATOM 1566 C CA . ALA B 1 66 ? 26.530 5.086 13.168 1.00 23.21 66 ALA B CA 1
ATOM 1567 C C . ALA B 1 66 ? 26.942 4.898 14.621 1.00 22.81 66 ALA B C 1
ATOM 1568 O O . ALA B 1 66 ? 27.733 4.013 14.928 1.00 23.56 66 ALA B O 1
ATOM 1570 N N . MET B 1 67 ? 26.409 5.726 15.515 1.00 22.99 67 MET B N 1
ATOM 1571 C CA . MET B 1 67 ? 26.753 5.607 16.924 1.00 22.75 67 MET B CA 1
ATOM 1572 C C . MET B 1 67 ? 26.206 4.329 17.533 1.00 22.32 67 MET B C 1
ATOM 1573 O O . MET B 1 67 ? 26.845 3.736 18.404 1.00 22.27 67 MET B O 1
ATOM 1578 N N . ILE B 1 68 ? 25.032 3.893 17.080 1.00 23.35 68 ILE B N 1
ATOM 1579 C CA . ILE B 1 68 ? 24.451 2.650 17.588 1.00 24.27 68 ILE B CA 1
ATOM 1580 C C . ILE B 1 68 ? 25.388 1.505 17.196 1.00 25.63 68 ILE B C 1
ATOM 1581 O O . ILE B 1 68 ? 25.668 0.606 17.996 1.00 27.06 68 ILE B O 1
ATOM 1586 N N . GLN B 1 69 ? 25.867 1.550 15.957 1.00 26.31 69 GLN B N 1
ATOM 1587 C CA . GLN B 1 69 ? 26.791 0.547 15.433 1.00 27.99 69 GLN B CA 1
ATOM 1588 C C . GLN B 1 69 ? 28.034 0.487 16.328 1.00 27.87 69 GLN B C 1
ATOM 1589 O O . GLN B 1 69 ? 28.432 -0.578 16.800 1.00 28.12 69 GLN B O 1
ATOM 1595 N N . VAL B 1 70 ? 28.647 1.644 16.547 1.00 27.36 70 VAL B N 1
ATOM 1596 C CA . VAL B 1 70 ? 29.842 1.738 17.375 1.00 28.96 70 VAL B CA 1
ATOM 1597 C C . VAL B 1 70 ? 29.610 1.180 18.773 1.00 29.75 70 VAL B C 1
ATOM 1598 O O . VAL B 1 70 ? 30.339 0.296 19.229 1.00 30.03 70 VAL B O 1
ATOM 1602 N N . LEU B 1 71 ? 28.595 1.705 19.452 1.00 29.76 71 LEU B N 1
ATOM 1603 C CA . LEU B 1 71 ? 28.258 1.269 20.802 1.00 28.89 71 LEU B CA 1
ATOM 1604 C C . LEU B 1 71 ? 27.956 -0.223 20.894 1.00 29.61 71 LEU B C 1
ATOM 1605 O O . LEU B 1 71 ? 28.357 -0.878 21.856 1.00 30.29 71 LEU B O 1
ATOM 1610 N N . MET B 1 72 ? 27.247 -0.761 19.904 1.00 29.67 72 MET B N 1
ATOM 1611 C CA . MET B 1 72 ? 26.913 -2.181 19.909 1.00 31.63 72 MET B CA 1
ATOM 1612 C C . MET B 1 72 ? 28.151 -3.013 19.597 1.00 33.48 72 MET B C 1
ATOM 1613 O O . MET B 1 72 ? 28.152 -4.233 19.780 1.00 32.48 72 MET B O 1
ATOM 1618 N N . ALA B 1 73 ? 29.200 -2.347 19.119 1.00 35.09 73 ALA B N 1
ATOM 1619 C CA . ALA B 1 73 ? 30.458 -3.015 18.799 1.00 36.88 73 ALA B CA 1
ATOM 1620 C C . ALA B 1 73 ? 31.392 -2.984 20.010 1.00 38.54 73 ALA B C 1
ATOM 1621 O O . ALA B 1 73 ? 32.496 -3.517 19.962 1.00 39.22 73 ALA B O 1
ATOM 1623 N N . GLY B 1 74 ? 30.952 -2.342 21.090 1.00 39.32 74 GLY B N 1
ATOM 1624 C CA . GLY B 1 74 ? 31.765 -2.293 22.293 1.00 41.19 74 GLY B CA 1
ATOM 1625 C C . GLY B 1 74 ? 32.640 -1.076 22.521 1.00 42.82 74 GLY B C 1
ATOM 1626 O O . GLY B 1 74 ? 33.377 -1.020 23.501 1.00 44.64 74 GLY B O 1
ATOM 1627 N N . HIS B 1 75 ? 32.569 -0.095 21.630 1.00 43.75 75 HIS B N 1
ATOM 1628 C CA . HIS B 1 75 ? 33.365 1.121 21.785 1.00 43.93 75 HIS B CA 1
ATOM 1629 C C . HIS B 1 75 ? 32.538 2.166 22.514 1.00 44.41 75 HIS B C 1
ATOM 1630 O O . HIS B 1 75 ? 31.850 2.978 21.895 1.00 43.99 75 HIS B O 1
ATOM 1637 N N . ARG B 1 76 ? 32.614 2.139 23.840 1.00 44.92 76 ARG B N 1
ATOM 1638 C CA . ARG B 1 76 ? 31.835 3.059 24.669 1.00 45.00 76 ARG B CA 1
ATOM 1639 C C . ARG B 1 76 ? 32.399 4.484 24.766 1.00 44.13 76 ARG B C 1
ATOM 1640 O O . ARG B 1 76 ? 31.740 5.383 25.292 1.00 44.08 76 ARG B O 1
ATOM 1648 N N . SER B 1 77 ? 33.612 4.694 24.264 1.00 42.75 77 SER B N 1
ATOM 1649 C CA . SER B 1 77 ? 34.217 6.019 24.302 1.00 40.84 77 SER B CA 1
ATOM 1650 C C . SER B 1 77 ? 35.540 6.081 23.552 1.00 39.51 77 SER B C 1
ATOM 1651 O O . SER B 1 77 ? 35.964 5.105 22.923 1.00 38.38 77 SER B O 1
ATOM 1654 N N . GLY B 1 78 ? 36.178 7.245 23.611 1.00 38.51 78 GLY B N 1
ATOM 1655 C CA . GLY B 1 78 ? 37.447 7.433 22.938 1.00 37.40 78 GLY B CA 1
ATOM 1656 C C . GLY B 1 78 ? 37.348 7.584 21.430 1.00 37.89 78 GLY B C 1
ATOM 1657 O O . GLY B 1 78 ? 38.335 7.367 20.729 1.00 37.85 78 GLY B O 1
ATOM 1658 N N . TRP B 1 79 ? 36.176 7.956 20.919 1.00 37.04 79 TRP B N 1
ATOM 1659 C CA . TRP B 1 79 ? 36.015 8.133 19.476 1.00 36.87 79 TRP B CA 1
ATOM 1660 C C . TRP B 1 79 ? 36.898 9.293 19.030 1.00 35.78 79 TRP B C 1
ATOM 1661 O O . TRP B 1 79 ? 37.026 10.292 19.734 1.00 35.23 79 TRP B O 1
ATOM 1672 N N . LYS B 1 80 ? 37.499 9.158 17.853 1.00 36.36 80 LYS B N 1
ATOM 1673 C CA . LYS B 1 80 ? 38.414 10.172 17.334 1.00 36.17 80 LYS B CA 1
ATOM 1674 C C . LYS B 1 80 ? 37.822 11.253 16.451 1.00 34.27 80 LYS B C 1
ATOM 1675 O O . LYS B 1 80 ? 38.198 12.419 16.556 1.00 33.55 80 LYS B O 1
ATOM 1681 N N . CYS B 1 81 ? 36.903 10.877 15.574 1.00 34.31 81 CYS B N 1
ATOM 1682 C CA . CYS B 1 81 ? 36.341 11.851 14.657 1.00 32.26 81 CYS B CA 1
ATOM 1683 C C . CYS B 1 81 ? 35.062 11.335 14.029 1.00 31.53 81 CYS B C 1
ATOM 1684 O O . CYS B 1 81 ? 34.829 10.125 13.974 1.00 30.64 81 CYS B O 1
ATOM 1687 N N . MET B 1 82 ? 34.226 12.257 13.566 1.00 31.27 82 MET B N 1
ATOM 1688 C CA . MET B 1 82 ? 32.975 11.889 12.915 1.00 31.11 82 MET B CA 1
ATOM 1689 C C . MET B 1 82 ? 32.812 12.683 11.627 1.00 30.14 82 MET B C 1
ATOM 1690 O O . MET B 1 82 ? 33.057 13.888 11.602 1.00 29.97 82 MET B O 1
ATOM 1695 N N . VAL B 1 83 ? 32.418 11.995 10.558 1.00 29.05 83 VAL B N 1
ATOM 1696 C CA . VAL B 1 83 ? 32.197 12.641 9.274 1.00 29.56 83 VAL B CA 1
ATOM 1697 C C . VAL B 1 83 ? 30.739 12.489 8.868 1.00 29.71 83 VAL B C 1
ATOM 1698 O O . VAL B 1 83 ? 30.185 11.390 8.903 1.00 29.56 83 VAL B O 1
ATOM 1702 N N . ILE B 1 84 ? 30.124 13.603 8.489 1.00 30.71 84 ILE B N 1
ATOM 1703 C CA . ILE B 1 84 ? 28.729 13.616 8.076 1.00 32.16 84 ILE B CA 1
ATOM 1704 C C . ILE B 1 84 ? 28.611 14.211 6.685 1.00 33.68 84 ILE B C 1
ATOM 1705 O O . ILE B 1 84 ? 29.166 15.275 6.420 1.00 33.95 84 ILE B O 1
ATOM 1710 N N . CYS B 1 85 ? 27.888 13.528 5.802 1.00 36.87 85 CYS B N 1
ATOM 1711 C CA . CYS B 1 85 ? 27.686 14.010 4.436 1.00 40.44 85 CYS B CA 1
ATOM 1712 C C . CYS B 1 85 ? 26.243 13.749 3.997 1.00 40.85 85 CYS B C 1
ATOM 1713 O O . CYS B 1 85 ? 25.712 12.655 4.199 1.00 41.40 85 CYS B O 1
ATOM 1716 N N . GLY B 1 86 ? 25.613 14.752 3.396 1.00 41.23 86 GLY B N 1
ATOM 1717 C CA . GLY B 1 86 ? 24.240 14.589 2.955 1.00 43.60 86 GLY B CA 1
ATOM 1718 C C . GLY B 1 86 ? 24.059 14.869 1.479 1.00 45.14 86 GLY B C 1
ATOM 1719 O O . GLY B 1 86 ? 25.013 15.235 0.800 1.00 45.28 86 GLY B O 1
ATOM 1720 N N . ASP B 1 87 ? 22.832 14.699 0.988 1.00 47.12 87 ASP B N 1
ATOM 1721 C CA . ASP B 1 87 ? 22.506 14.924 -0.421 1.00 49.36 87 ASP B CA 1
ATOM 1722 C C . ASP B 1 87 ? 22.529 16.393 -0.828 1.00 51.71 87 ASP B C 1
ATOM 1723 O O . ASP B 1 87 ? 22.600 16.710 -2.021 1.00 52.67 87 ASP B O 1
ATOM 1728 N N . SER B 1 88 ? 22.461 17.286 0.155 1.00 53.75 88 SER B N 1
ATOM 1729 C CA . SER B 1 88 ? 22.482 18.720 -0.121 1.00 55.42 88 SER B CA 1
ATOM 1730 C C . SER B 1 88 ? 23.823 19.097 -0.740 1.00 56.28 88 SER B C 1
ATOM 1731 O O . SER B 1 88 ? 24.870 18.930 -0.117 1.00 56.10 88 SER B O 1
ATOM 1734 N N . GLU B 1 89 ? 23.786 19.607 -1.967 1.00 58.15 89 GLU B N 1
ATOM 1735 C CA . GLU B 1 89 ? 25.002 19.990 -2.673 1.00 60.41 89 GLU B CA 1
ATOM 1736 C C . GLU B 1 89 ? 25.425 21.425 -2.368 1.00 59.94 89 GLU B C 1
ATOM 1737 O O . GLU B 1 89 ? 26.608 21.707 -2.187 1.00 59.82 89 GLU B O 1
ATOM 1743 N N . ASP B 1 90 ? 24.448 22.322 -2.300 1.00 60.09 90 ASP B N 1
ATOM 1744 C CA . ASP B 1 90 ? 24.711 23.736 -2.054 1.00 60.46 90 ASP B CA 1
ATOM 1745 C C . ASP B 1 90 ? 25.093 24.138 -0.635 1.00 58.88 90 ASP B C 1
ATOM 1746 O O . ASP B 1 90 ? 25.187 25.329 -0.339 1.00 58.40 90 ASP B O 1
ATOM 1751 N N . GLN B 1 91 ? 25.311 23.160 0.239 1.00 57.33 91 GLN B N 1
ATOM 1752 C CA . GLN B 1 91 ? 25.707 23.446 1.617 1.00 55.69 91 GLN B CA 1
ATOM 1753 C C . GLN B 1 91 ? 25.954 22.183 2.430 1.00 53.81 91 GLN B C 1
ATOM 1754 O O . GLN B 1 91 ? 25.352 21.141 2.177 1.00 53.70 91 GLN B O 1
ATOM 1760 N N . CYS B 1 92 ? 26.849 22.288 3.407 1.00 51.75 92 CYS B N 1
ATOM 1761 C CA . CYS B 1 92 ? 27.196 21.160 4.266 1.00 50.58 92 CYS B CA 1
ATOM 1762 C C . CYS B 1 92 ? 26.027 20.732 5.142 1.00 48.44 92 CYS B C 1
ATOM 1763 O O . CYS B 1 92 ? 25.173 21.543 5.496 1.00 47.43 92 CYS B O 1
ATOM 1766 N N . VAL B 1 93 ? 25.999 19.451 5.493 1.00 47.09 93 VAL B N 1
ATOM 1767 C CA . VAL B 1 93 ? 24.943 18.914 6.343 1.00 46.06 93 VAL B CA 1
ATOM 1768 C C . VAL B 1 93 ? 25.376 18.905 7.808 1.00 44.53 93 VAL B C 1
ATOM 1769 O O . VAL B 1 93 ? 26.236 18.120 8.210 1.00 45.27 93 VAL B O 1
ATOM 1773 N N . SER B 1 94 ? 24.778 19.783 8.602 1.00 41.76 94 SER B N 1
ATOM 1774 C CA . SER B 1 94 ? 25.100 19.856 10.022 1.00 39.43 94 SER B CA 1
ATOM 1775 C C . SER B 1 94 ? 24.127 18.967 10.800 1.00 37.68 94 SER B C 1
ATOM 1776 O O . SER B 1 94 ? 22.961 18.831 10.424 1.00 37.41 94 SER B O 1
ATOM 1779 N N . PRO B 1 95 ? 24.595 18.346 11.892 1.00 35.00 95 PRO B N 1
ATOM 1780 C CA . PRO B 1 95 ? 23.718 17.483 12.686 1.00 33.17 95 PRO B CA 1
ATOM 1781 C C . PRO B 1 95 ? 22.579 18.258 13.350 1.00 30.42 95 PRO B C 1
ATOM 1782 O O . PRO B 1 95 ? 22.766 19.388 13.816 1.00 29.41 95 PRO B O 1
ATOM 1786 N N . CYS B 1 96 ? 21.398 17.652 13.378 1.00 27.27 96 CYS B N 1
ATOM 1787 C CA . CYS B 1 96 ? 20.244 18.287 13.998 1.00 26.49 96 CYS B CA 1
ATOM 1788 C C . CYS B 1 96 ? 20.445 18.280 15.509 1.00 25.64 96 CYS B C 1
ATOM 1789 O O . CYS B 1 96 ? 21.325 17.589 16.018 1.00 27.56 96 CYS B O 1
ATOM 1792 N N . GLY B 1 97 ? 19.631 19.048 16.226 1.00 24.27 97 GLY B N 1
ATOM 1793 C CA . GLY B 1 97 ? 19.764 19.110 17.669 1.00 23.46 97 GLY B CA 1
ATOM 1794 C C . GLY B 1 97 ? 19.664 17.762 18.354 1.00 23.02 97 GLY B C 1
ATOM 1795 O O . GLY B 1 97 ? 20.308 17.529 19.377 1.00 21.90 97 GLY B O 1
ATOM 1796 N N . VAL B 1 98 ? 18.855 16.869 17.792 1.00 21.71 98 VAL B N 1
ATOM 1797 C CA . VAL B 1 98 ? 18.672 15.537 18.359 1.00 23.01 98 VAL B CA 1
ATOM 1798 C C . VAL B 1 98 ? 19.989 14.759 18.374 1.00 22.80 98 VAL B C 1
ATOM 1799 O O . VAL B 1 98 ? 20.360 14.166 19.387 1.00 21.67 98 VAL B O 1
ATOM 1803 N N . CYS B 1 99 ? 20.685 14.753 17.240 1.00 22.88 99 CYS B N 1
ATOM 1804 C CA . CYS B 1 99 ? 21.955 14.047 17.137 1.00 24.94 99 CYS B CA 1
ATOM 1805 C C . CYS B 1 99 ? 23.047 14.683 18.002 1.00 24.52 99 CYS B C 1
ATOM 1806 O O . CYS B 1 99 ? 23.867 13.970 18.580 1.00 25.81 99 CYS B O 1
ATOM 1809 N N . ARG B 1 100 ? 23.070 16.013 18.087 1.00 22.60 100 ARG B N 1
ATOM 1810 C CA . ARG B 1 100 ? 24.078 16.688 18.907 1.00 23.26 100 ARG B CA 1
ATOM 1811 C C . ARG B 1 100 ? 23.941 16.235 20.358 1.00 23.54 100 ARG B C 1
ATOM 1812 O O . ARG B 1 100 ? 24.935 15.988 21.040 1.00 24.17 100 ARG B O 1
ATOM 1820 N N . GLN B 1 101 ? 22.702 16.133 20.830 1.00 24.73 101 GLN B N 1
ATOM 1821 C CA . GLN B 1 101 ? 22.448 15.714 22.205 1.00 24.88 101 GLN B CA 1
ATOM 1822 C C . GLN B 1 101 ? 22.877 14.261 22.405 1.00 24.61 101 GLN B C 1
ATOM 1823 O O . GLN B 1 101 ? 23.359 13.884 23.477 1.00 24.68 101 GLN B O 1
ATOM 1829 N N . PHE B 1 102 ? 22.714 13.441 21.374 1.00 23.55 102 PHE B N 1
ATOM 1830 C CA . PHE B 1 102 ? 23.109 12.044 21.477 1.00 25.26 102 PHE B CA 1
ATOM 1831 C C . PHE B 1 102 ? 24.640 11.915 21.510 1.00 25.22 102 PHE B C 1
ATOM 1832 O O . PHE B 1 102 ? 25.199 11.268 22.392 1.00 24.67 102 PHE B O 1
ATOM 1840 N N . ILE B 1 103 ? 25.312 12.537 20.548 1.00 26.12 103 ILE B N 1
ATOM 1841 C CA . ILE B 1 103 ? 26.771 12.494 20.475 1.00 28.79 103 ILE B CA 1
ATOM 1842 C C . ILE B 1 103 ? 27.403 13.021 21.769 1.00 28.48 103 ILE B C 1
ATOM 1843 O O . ILE B 1 103 ? 28.388 12.472 22.270 1.00 28.26 103 ILE B O 1
ATOM 1848 N N . ASN B 1 104 ? 26.819 14.087 22.302 1.00 27.76 104 ASN B N 1
ATOM 1849 C CA . ASN B 1 104 ? 27.312 14.726 23.516 1.00 29.21 104 ASN B CA 1
ATOM 1850 C C . ASN B 1 104 ? 27.352 13.794 24.721 1.00 29.18 104 ASN B C 1
ATOM 1851 O O . ASN B 1 104 ? 28.077 14.037 25.691 1.00 29.02 104 ASN B O 1
ATOM 1856 N N . GLU B 1 105 ? 26.580 12.721 24.655 1.00 28.59 105 GLU B N 1
ATOM 1857 C CA . GLU B 1 105 ? 26.529 11.763 25.747 1.00 28.72 105 GLU B CA 1
ATOM 1858 C C . GLU B 1 105 ? 27.788 10.896 25.818 1.00 29.91 105 GLU B C 1
ATOM 1859 O O . GLU B 1 105 ? 28.122 10.377 26.882 1.00 31.83 105 GLU B O 1
ATOM 1865 N N . PHE B 1 106 ? 28.502 10.751 24.705 1.00 29.03 106 PHE B N 1
ATOM 1866 C CA . PHE B 1 106 ? 29.671 9.879 24.709 1.00 30.09 106 PHE B CA 1
ATOM 1867 C C . PHE B 1 106 ? 31.039 10.450 24.336 1.00 31.06 106 PHE B C 1
ATOM 1868 O O . PHE B 1 106 ? 32.036 9.724 24.412 1.00 30.97 106 PHE B O 1
ATOM 1876 N N . VAL B 1 107 ? 31.112 11.717 23.935 1.00 30.41 107 VAL B N 1
ATOM 1877 C CA . VAL B 1 107 ? 32.403 12.282 23.539 1.00 31.15 107 VAL B CA 1
ATOM 1878 C C . VAL B 1 107 ? 32.842 13.514 24.307 1.00 32.18 107 VAL B C 1
ATOM 1879 O O . VAL B 1 107 ? 32.030 14.200 24.925 1.00 31.46 107 VAL B O 1
ATOM 1883 N N . VAL B 1 108 ? 34.141 13.792 24.241 1.00 34.06 108 VAL B N 1
ATOM 1884 C CA . VAL B 1 108 ? 34.721 14.951 24.901 1.00 35.13 108 VAL B CA 1
ATOM 1885 C C . VAL B 1 108 ? 34.373 16.217 24.116 1.00 36.75 108 VAL B C 1
ATOM 1886 O O . VAL B 1 108 ? 34.040 16.151 22.932 1.00 36.22 108 VAL B O 1
ATOM 1890 N N . LYS B 1 109 ? 34.458 17.362 24.788 1.00 37.84 109 LYS B N 1
ATOM 1891 C CA . LYS B 1 109 ? 34.132 18.659 24.202 1.00 38.11 109 LYS B CA 1
ATOM 1892 C C . LYS B 1 109 ? 34.865 19.010 22.915 1.00 39.05 109 LYS B C 1
ATOM 1893 O O . LYS B 1 109 ? 34.324 19.730 22.073 1.00 37.97 109 LYS B O 1
ATOM 1899 N N . ASP B 1 110 ? 36.090 18.514 22.762 1.00 38.95 110 ASP B N 1
ATOM 1900 C CA . ASP B 1 110 ? 36.888 18.808 21.575 1.00 39.72 110 ASP B CA 1
ATOM 1901 C C . ASP B 1 110 ? 36.725 17.805 20.435 1.00 37.37 110 ASP B C 1
ATOM 1902 O O . ASP B 1 110 ? 37.437 17.875 19.431 1.00 36.01 110 ASP B O 1
ATOM 1907 N N . PHE B 1 111 ? 35.787 16.876 20.589 1.00 34.92 111 PHE B N 1
ATOM 1908 C CA . PHE B 1 111 ? 35.540 15.874 19.559 1.00 32.54 111 PHE B CA 1
ATOM 1909 C C . PHE B 1 111 ? 35.238 16.580 18.242 1.00 31.04 111 PHE B C 1
ATOM 1910 O O . PHE B 1 111 ? 34.310 17.381 18.159 1.00 30.07 111 PHE B O 1
ATOM 1918 N N . PRO B 1 112 ? 36.016 16.282 17.192 1.00 30.23 112 PRO B N 1
ATOM 1919 C CA . PRO B 1 112 ? 35.815 16.910 15.885 1.00 30.04 112 PRO B CA 1
ATOM 1920 C C . PRO B 1 112 ? 34.713 16.299 15.015 1.00 28.95 112 PRO B C 1
ATOM 1921 O O . PRO B 1 112 ? 34.673 15.091 14.793 1.00 27.29 112 PRO B O 1
ATOM 1925 N N . ILE B 1 113 ? 33.822 17.150 14.526 1.00 29.88 113 ILE B N 1
ATOM 1926 C CA . ILE B 1 113 ? 32.743 16.707 13.652 1.00 31.17 113 ILE B CA 1
ATOM 1927 C C . ILE B 1 113 ? 32.909 17.408 12.302 1.00 30.62 113 ILE B C 1
ATOM 1928 O O . ILE B 1 113 ? 32.784 18.632 12.203 1.00 30.00 113 ILE B O 1
ATOM 1933 N N . VAL B 1 114 ? 33.206 16.617 11.275 1.00 30.83 114 VAL B N 1
ATOM 1934 C CA . VAL B 1 114 ? 33.408 17.121 9.921 1.00 31.20 114 VAL B CA 1
ATOM 1935 C C . VAL B 1 114 ? 32.116 17.021 9.115 1.00 31.63 114 VAL B C 1
ATOM 1936 O O . VAL B 1 114 ? 31.539 15.942 8.969 1.00 31.98 114 VAL B O 1
ATOM 1940 N N . MET B 1 115 ? 31.669 18.155 8.592 1.00 31.30 115 MET B N 1
ATOM 1941 C CA . MET B 1 115 ? 30.441 18.214 7.816 1.00 33.31 115 MET B CA 1
ATOM 1942 C C . MET B 1 115 ? 30.751 18.479 6.348 1.00 36.40 115 MET B C 1
ATOM 1943 O O . MET B 1 115 ? 31.492 19.410 6.017 1.00 35.89 115 MET B O 1
ATOM 1948 N N . LEU B 1 116 ? 30.187 17.649 5.472 1.00 37.45 116 LEU B N 1
ATOM 1949 C CA . LEU B 1 116 ? 30.407 17.774 4.034 1.00 39.92 116 LEU B CA 1
ATOM 1950 C C . LEU B 1 116 ? 29.098 17.888 3.261 1.00 40.74 116 LEU B C 1
ATOM 1951 O O . LEU B 1 116 ? 28.029 17.542 3.770 1.00 40.06 116 LEU B O 1
ATOM 1956 N N . ASN B 1 117 ? 29.185 18.373 2.026 1.00 41.24 117 ASN B N 1
ATOM 1957 C CA . ASN B 1 117 ? 28.004 18.482 1.179 1.00 42.74 117 ASN B CA 1
ATOM 1958 C C . ASN B 1 117 ? 27.938 17.186 0.367 1.00 44.02 117 ASN B C 1
ATOM 1959 O O . ASN B 1 117 ? 28.826 16.339 0.476 1.00 44.52 117 ASN B O 1
ATOM 1964 N N . SER B 1 118 ? 26.892 17.034 -0.436 1.00 45.44 118 SER B N 1
ATOM 1965 C CA . SER B 1 118 ? 26.683 15.830 -1.240 1.00 47.80 118 SER B CA 1
ATOM 1966 C C . SER B 1 118 ? 27.893 15.226 -1.951 1.00 49.35 118 SER B C 1
ATOM 1967 O O . SER B 1 118 ? 28.061 14.008 -1.964 1.00 48.94 118 SER B O 1
ATOM 1970 N N . THR B 1 119 ? 28.727 16.066 -2.549 1.00 51.77 119 THR B N 1
ATOM 1971 C CA . THR B 1 119 ? 29.894 15.572 -3.275 1.00 54.39 119 THR B CA 1
ATOM 1972 C C . THR B 1 119 ? 31.153 15.510 -2.421 1.00 55.36 119 THR B C 1
ATOM 1973 O O . THR B 1 119 ? 31.866 14.505 -2.416 1.00 56.25 119 THR B O 1
ATOM 1977 N N . GLY B 1 120 ? 31.415 16.591 -1.699 1.00 55.65 120 GLY B N 1
ATOM 1978 C CA . GLY B 1 120 ? 32.597 16.663 -0.863 1.00 56.23 120 GLY B CA 1
ATOM 1979 C C . GLY B 1 120 ? 33.234 18.007 -1.131 1.00 56.23 120 GLY B C 1
ATOM 1980 O O . GLY B 1 120 ? 34.274 18.355 -0.573 1.00 56.45 120 GLY B O 1
ATOM 1981 N N . SER B 1 121 ? 32.583 18.761 -2.011 1.00 56.65 121 SER B N 1
ATOM 1982 C CA . SER B 1 121 ? 33.028 20.092 -2.397 1.00 56.16 121 SER B CA 1
ATOM 1983 C C . SER B 1 121 ? 33.245 20.964 -1.170 1.00 55.54 121 SER B C 1
ATOM 1984 O O . SER B 1 121 ? 34.358 21.409 -0.902 1.00 56.80 121 SER B O 1
ATOM 1987 N N . ARG B 1 122 ? 32.173 21.198 -0.421 1.00 54.11 122 ARG B N 1
ATOM 1988 C CA . ARG B 1 122 ? 32.247 22.025 0.775 1.00 52.90 122 ARG B CA 1
ATOM 1989 C C . ARG B 1 122 ? 32.470 21.168 2.012 1.00 51.45 122 ARG B C 1
ATOM 1990 O O . ARG B 1 122 ? 32.138 19.982 2.028 1.00 50.77 122 ARG B O 1
ATOM 1998 N N . SER B 1 123 ? 33.039 21.777 3.045 1.00 49.63 123 SER B N 1
ATOM 1999 C CA . SER B 1 123 ? 33.306 21.076 4.288 1.00 49.09 123 SER B CA 1
ATOM 2000 C C . SER B 1 123 ? 33.495 22.079 5.412 1.00 48.33 123 SER B C 1
ATOM 2001 O O . SER B 1 123 ? 33.842 23.238 5.174 1.00 49.09 123 SER B O 1
ATOM 2004 N N . LYS B 1 124 ? 33.262 21.625 6.636 1.00 45.64 124 LYS B N 1
ATOM 2005 C CA . LYS B 1 124 ? 33.413 22.468 7.809 1.00 43.93 124 LYS B CA 1
ATOM 2006 C C . LYS B 1 124 ? 33.689 21.582 9.007 1.00 41.94 124 LYS B C 1
ATOM 2007 O O . LYS B 1 124 ? 33.064 20.537 9.173 1.00 40.82 124 LYS B O 1
ATOM 2013 N N . VAL B 1 125 ? 34.644 21.996 9.829 1.00 40.08 125 VAL B N 1
ATOM 2014 C CA . VAL B 1 125 ? 35.006 21.240 11.014 1.00 39.49 125 VAL B CA 1
ATOM 2015 C C . VAL B 1 125 ? 34.661 22.041 12.260 1.00 39.06 125 VAL B C 1
ATOM 2016 O O . VAL B 1 125 ? 35.036 23.204 12.391 1.00 37.18 125 VAL B O 1
ATOM 2020 N N . MET B 1 126 ? 33.928 21.408 13.164 1.00 38.16 126 MET B N 1
ATOM 2021 C CA . MET B 1 126 ? 33.539 22.033 14.416 1.00 37.59 126 MET B CA 1
ATOM 2022 C C . MET B 1 126 ? 33.601 20.965 15.487 1.00 36.04 126 MET B C 1
ATOM 2023 O O . MET B 1 126 ? 33.481 19.777 15.197 1.00 36.36 126 MET B O 1
ATOM 2028 N N . THR B 1 127 ? 33.801 21.386 16.726 1.00 33.79 127 THR B N 1
ATOM 2029 C CA . THR B 1 127 ? 33.884 20.446 17.826 1.00 33.26 127 THR B CA 1
ATOM 2030 C C . THR B 1 127 ? 32.526 20.302 18.490 1.00 31.61 127 THR B C 1
ATOM 2031 O O . THR B 1 127 ? 31.641 21.135 18.304 1.00 29.51 127 THR B O 1
ATOM 2035 N N . MET B 1 128 ? 32.378 19.236 19.265 1.00 33.02 128 MET B N 1
ATOM 2036 C CA . MET B 1 128 ? 31.143 18.957 19.986 1.00 33.90 128 MET B CA 1
ATOM 2037 C C . MET B 1 128 ? 30.772 20.145 20.881 1.00 34.30 128 MET B C 1
ATOM 2038 O O . MET B 1 128 ? 29.603 20.514 20.987 1.00 34.29 128 MET B O 1
ATOM 2043 N N . GLY B 1 129 ? 31.775 20.744 21.515 1.00 34.98 129 GLY B N 1
ATOM 2044 C CA . GLY B 1 129 ? 31.532 21.875 22.394 1.00 34.49 129 GLY B CA 1
ATOM 2045 C C . GLY B 1 129 ? 30.973 23.095 21.687 1.00 35.12 129 GLY B C 1
ATOM 2046 O O . GLY B 1 129 ? 30.156 23.822 22.250 1.00 34.80 129 GLY B O 1
ATOM 2047 N N . GLU B 1 130 ? 31.405 23.323 20.451 1.00 35.00 130 GLU B N 1
ATOM 2048 C CA . GLU B 1 130 ? 30.933 24.468 19.677 1.00 35.34 130 GLU B CA 1
ATOM 2049 C C . GLU B 1 130 ? 29.523 24.237 19.132 1.00 34.38 130 GLU B C 1
ATOM 2050 O O . GLU B 1 130 ? 28.727 25.174 19.028 1.00 35.52 130 GLU B O 1
ATOM 2056 N N . LEU B 1 131 ? 29.225 22.987 18.788 1.00 32.77 131 LEU B N 1
ATOM 2057 C CA . LEU B 1 131 ? 27.921 22.614 18.238 1.00 32.48 131 LEU B CA 1
ATOM 2058 C C . LEU B 1 131 ? 26.793 22.555 19.267 1.00 31.83 131 LEU B C 1
ATOM 2059 O O . LEU B 1 131 ? 25.619 22.691 18.914 1.00 31.31 131 LEU B O 1
ATOM 2064 N N . LEU B 1 132 ? 27.145 22.352 20.532 1.00 30.17 132 LEU B N 1
ATOM 2065 C CA . LEU B 1 132 ? 26.142 22.279 21.594 1.00 30.61 132 LEU B CA 1
ATOM 2066 C C . LEU B 1 132 ? 26.703 22.855 22.895 1.00 31.05 132 LEU B C 1
ATOM 2067 O O . LEU B 1 132 ? 27.111 22.111 23.788 1.00 30.60 132 LEU B O 1
ATOM 2072 N N . PRO B 1 133 ? 26.744 24.192 23.011 1.00 32.30 133 PRO B N 1
ATOM 2073 C CA . PRO B 1 133 ? 27.264 24.855 24.216 1.00 33.58 133 PRO B CA 1
ATOM 2074 C C . PRO B 1 133 ? 26.310 24.676 25.393 1.00 34.28 133 PRO B C 1
ATOM 2075 O O . PRO B 1 133 ? 25.138 24.369 25.190 1.00 32.94 133 PRO B O 1
ATOM 2079 N N . MET B 1 134 ? 26.807 24.871 26.615 1.00 37.40 134 MET B N 1
ATOM 2080 C CA . MET B 1 134 ? 25.969 24.738 27.808 1.00 40.41 134 MET B CA 1
ATOM 2081 C C . MET B 1 134 ? 25.165 23.455 27.706 1.00 42.09 134 MET B C 1
ATOM 2082 O O . MET B 1 134 ? 24.001 23.413 28.092 1.00 42.96 134 MET B O 1
ATOM 2087 N N . ALA B 1 135 ? 25.791 22.412 27.183 1.00 44.90 135 ALA B N 1
ATOM 2088 C CA . ALA B 1 135 ? 25.124 21.135 26.990 1.00 48.26 135 ALA B CA 1
ATOM 2089 C C . ALA B 1 135 ? 24.556 20.496 28.248 1.00 51.93 135 ALA B C 1
ATOM 2090 O O . ALA B 1 135 ? 25.210 20.434 29.291 1.00 50.72 135 ALA B O 1
ATOM 2092 N N . PHE B 1 136 ? 23.316 20.035 28.131 1.00 56.13 136 PHE B N 1
ATOM 2093 C CA . PHE B 1 136 ? 22.643 19.338 29.214 1.00 60.34 136 PHE B CA 1
ATOM 2094 C C . PHE B 1 136 ? 23.153 17.913 29.018 1.00 62.75 136 PHE B C 1
ATOM 2095 O O . PHE B 1 136 ? 22.481 17.080 28.408 1.00 63.46 136 PHE B O 1
ATOM 2103 N N . GLY B 1 137 ? 24.360 17.647 29.506 1.00 65.13 137 GLY B N 1
ATOM 2104 C CA . GLY B 1 137 ? 24.941 16.327 29.345 1.00 67.81 137 GLY B CA 1
ATOM 2105 C C . GLY B 1 137 ? 25.260 15.633 30.652 1.00 69.59 137 GLY B C 1
ATOM 2106 O O . GLY B 1 137 ? 25.028 16.194 31.723 1.00 70.40 137 GLY B O 1
ATOM 2107 N N . PRO B 1 138 ? 25.804 14.407 30.594 1.00 70.76 138 PRO B N 1
ATOM 2108 C CA . PRO B 1 138 ? 26.155 13.634 31.788 1.00 71.72 138 PRO B CA 1
ATOM 2109 C C . PRO B 1 138 ? 26.863 14.480 32.844 1.00 72.80 138 PRO B C 1
ATOM 2110 O O . PRO B 1 138 ? 26.504 14.448 34.023 1.00 73.27 138 PRO B O 1
ATOM 2114 N N . SER B 1 139 ? 27.863 15.241 32.410 1.00 73.27 139 SER B N 1
ATOM 2115 C CA . SER B 1 139 ? 28.627 16.094 33.314 1.00 73.58 139 SER B CA 1
ATOM 2116 C C . SER B 1 139 ? 27.756 17.193 33.912 1.00 73.65 139 SER B C 1
ATOM 2117 O O . SER B 1 139 ? 27.743 17.393 35.128 1.00 74.02 139 SER B O 1
ATOM 2120 N N . LYS C 1 2 ? -22.129 3.368 19.415 1.00 72.77 2 LYS C N 1
ATOM 2121 C CA . LYS C 1 2 ? -20.712 3.507 19.753 1.00 72.67 2 LYS C CA 1
ATOM 2122 C C . LYS C 1 2 ? -20.345 4.580 20.743 1.00 72.56 2 LYS C C 1
ATOM 2123 O O . LYS C 1 2 ? -20.973 5.704 20.756 1.00 72.95 2 LYS C O 1
ATOM 2129 N N . VAL C 1 3 ? -19.298 4.256 21.515 1.00 72.15 3 VAL C N 1
ATOM 2130 C CA . VAL C 1 3 ? -18.785 5.117 22.555 1.00 71.10 3 VAL C CA 1
ATOM 2131 C C . VAL C 1 3 ? -19.722 5.269 23.725 1.00 70.72 3 VAL C C 1
ATOM 2132 O O . VAL C 1 3 ? -20.377 6.276 23.893 1.00 70.59 3 VAL C O 1
ATOM 2136 N N . GLY C 1 4 ? -19.750 4.242 24.557 1.00 70.31 4 GLY C N 1
ATOM 2137 C CA . GLY C 1 4 ? -20.600 4.275 25.727 1.00 69.15 4 GLY C CA 1
ATOM 2138 C C . GLY C 1 4 ? -20.074 5.185 26.823 1.00 68.30 4 GLY C C 1
ATOM 2139 O O . GLY C 1 4 ? -18.882 5.479 26.853 1.00 68.92 4 GLY C O 1
ATOM 2140 N N . GLY C 1 5 ? -20.948 5.632 27.722 1.00 66.62 5 GLY C N 1
ATOM 2141 C CA . GLY C 1 5 ? -20.509 6.501 28.799 1.00 64.43 5 GLY C CA 1
ATOM 2142 C C . GLY C 1 5 ? -20.266 7.919 28.324 1.00 62.43 5 GLY C C 1
ATOM 2143 O O . GLY C 1 5 ? -19.813 8.771 29.089 1.00 62.91 5 GLY C O 1
ATOM 2144 N N . ILE C 1 6 ? -20.567 8.171 27.054 1.00 60.02 6 ILE C N 1
ATOM 2145 C CA . ILE C 1 6 ? -20.386 9.495 26.471 1.00 57.36 6 ILE C CA 1
ATOM 2146 C C . ILE C 1 6 ? -21.623 9.876 25.674 1.00 55.62 6 ILE C C 1
ATOM 2147 O O . ILE C 1 6 ? -21.948 9.232 24.679 1.00 55.62 6 ILE C O 1
ATOM 2152 N N . GLU C 1 7 ? -22.311 10.923 26.118 1.00 53.86 7 GLU C N 1
ATOM 2153 C CA . GLU C 1 7 ? -23.518 11.385 25.445 1.00 52.93 7 GLU C CA 1
ATOM 2154 C C . GLU C 1 7 ? -23.239 11.631 23.967 1.00 51.23 7 GLU C C 1
ATOM 2155 O O . GLU C 1 7 ? -22.114 11.948 23.585 1.00 50.28 7 GLU C O 1
ATOM 2161 N N . ASP C 1 8 ? -24.265 11.485 23.136 1.00 50.18 8 ASP C N 1
ATOM 2162 C CA . ASP C 1 8 ? -24.106 11.708 21.708 1.00 50.04 8 ASP C CA 1
ATOM 2163 C C . ASP C 1 8 ? -23.801 13.171 21.426 1.00 48.62 8 ASP C C 1
ATOM 2164 O O . ASP C 1 8 ? -23.053 13.483 20.504 1.00 48.11 8 ASP C O 1
ATOM 2169 N N . ARG C 1 9 ? -24.377 14.062 22.229 1.00 47.62 9 ARG C N 1
ATOM 2170 C CA . ARG C 1 9 ? -24.152 15.494 22.072 1.00 47.85 9 ARG C CA 1
ATOM 2171 C C . ARG C 1 9 ? -22.666 15.821 22.175 1.00 45.86 9 ARG C C 1
ATOM 2172 O O . ARG C 1 9 ? -22.137 16.616 21.399 1.00 46.31 9 ARG C O 1
ATOM 2180 N N . GLN C 1 10 ? -22.003 15.204 23.147 1.00 43.94 10 GLN C N 1
ATOM 2181 C CA . GLN C 1 10 ? -20.584 15.436 23.379 1.00 41.80 10 GLN C CA 1
ATOM 2182 C C . GLN C 1 10 ? -19.717 14.842 22.279 1.00 38.80 10 GLN C C 1
ATOM 2183 O O . GLN C 1 10 ? -18.738 15.458 21.853 1.00 36.41 10 GLN C O 1
ATOM 2189 N N . LEU C 1 11 ? -20.075 13.647 21.819 1.00 37.86 11 LEU C N 1
ATOM 2190 C CA . LEU C 1 11 ? -19.321 13.000 20.754 1.00 37.68 11 LEU C CA 1
ATOM 2191 C C . LEU C 1 11 ? -19.358 13.859 19.493 1.00 37.46 11 LEU C C 1
ATOM 2192 O O . LEU C 1 11 ? -18.339 14.049 18.827 1.00 37.80 11 LEU C O 1
ATOM 2197 N N . GLU C 1 12 ? -20.539 14.379 19.177 1.00 36.70 12 GLU C N 1
ATOM 2198 C CA . GLU C 1 12 ? -20.725 15.221 17.999 1.00 37.06 12 GLU C CA 1
ATOM 2199 C C . GLU C 1 12 ? -19.851 16.467 18.092 1.00 33.54 12 GLU C C 1
ATOM 2200 O O . GLU C 1 12 ? -19.175 16.834 17.130 1.00 33.13 12 GLU C O 1
ATOM 2206 N N . ALA C 1 13 ? -19.877 17.110 19.256 1.00 30.86 13 ALA C N 1
ATOM 2207 C CA . ALA C 1 13 ? -19.078 18.301 19.505 1.00 29.12 13 ALA C CA 1
ATOM 2208 C C . ALA C 1 13 ? -17.593 17.961 19.377 1.00 28.48 13 ALA C C 1
ATOM 2209 O O . ALA C 1 13 ? -16.796 18.777 18.911 1.00 27.39 13 ALA C O 1
ATOM 2211 N N . LEU C 1 14 ? -17.228 16.753 19.798 1.00 27.43 14 LEU C N 1
ATOM 2212 C CA . LEU C 1 14 ? -15.837 16.312 19.712 1.00 28.64 14 LEU C CA 1
ATOM 2213 C C . LEU C 1 14 ? -15.420 16.161 18.263 1.00 26.07 14 LEU C C 1
ATOM 2214 O O . LEU C 1 14 ? -14.335 16.572 17.874 1.00 25.12 14 LEU C O 1
ATOM 2219 N N . LYS C 1 15 ? -16.301 15.570 17.466 1.00 27.43 15 LYS C N 1
ATOM 2220 C CA . LYS C 1 15 ? -16.020 15.350 16.056 1.00 27.13 15 LYS C CA 1
ATOM 2221 C C . LYS C 1 15 ? -15.760 16.649 15.302 1.00 27.44 15 LYS C C 1
ATOM 2222 O O . LYS C 1 15 ? -14.813 16.740 14.526 1.00 25.67 15 LYS C O 1
ATOM 2228 N N . ARG C 1 16 ? -16.593 17.660 15.534 1.00 27.86 16 ARG C N 1
ATOM 2229 C CA . ARG C 1 16 ? -16.408 18.923 14.847 1.00 26.74 16 ARG C CA 1
ATOM 2230 C C . ARG C 1 16 ? -15.120 19.596 15.304 1.00 25.70 16 ARG C C 1
ATOM 2231 O O . ARG C 1 16 ? -14.381 20.142 14.489 1.00 26.64 16 ARG C O 1
ATOM 2239 N N . ALA C 1 17 ? -14.840 19.551 16.604 1.00 25.05 17 ALA C N 1
ATOM 2240 C CA . ALA C 1 17 ? -13.618 20.163 17.125 1.00 25.30 17 ALA C CA 1
ATOM 2241 C C . ALA C 1 17 ? -12.372 19.529 16.487 1.00 25.94 17 ALA C C 1
ATOM 2242 O O . ALA C 1 17 ? -11.430 20.227 16.125 1.00 25.60 17 ALA C O 1
ATOM 2244 N N . ALA C 1 18 ? -12.366 18.206 16.356 1.00 25.36 18 ALA C N 1
ATOM 2245 C CA . ALA C 1 18 ? -11.221 17.541 15.746 1.00 27.85 18 ALA C CA 1
ATOM 2246 C C . ALA C 1 18 ? -11.103 17.991 14.292 1.00 29.15 18 ALA C C 1
ATOM 2247 O O . ALA C 1 18 ? -10.010 18.271 13.809 1.00 29.00 18 ALA C O 1
ATOM 2249 N N . LEU C 1 19 ? -12.233 18.058 13.598 1.00 30.38 19 LEU C N 1
ATOM 2250 C CA . LEU C 1 19 ? -12.263 18.504 12.205 1.00 31.52 19 LEU C CA 1
ATOM 2251 C C . LEU C 1 19 ? -11.612 19.886 12.048 1.00 30.78 19 LEU C C 1
ATOM 2252 O O . LEU C 1 19 ? -10.716 20.093 11.233 1.00 30.86 19 LEU C O 1
ATOM 2257 N N . LYS C 1 20 ? -12.071 20.835 12.847 1.00 30.71 20 LYS C N 1
ATOM 2258 C CA . LYS C 1 20 ? -11.567 22.197 12.791 1.00 30.66 20 LYS C CA 1
ATOM 2259 C C . LYS C 1 20 ? -10.142 22.380 13.320 1.00 30.41 20 LYS C C 1
ATOM 2260 O O . LYS C 1 20 ? -9.462 23.350 12.975 1.00 29.57 20 LYS C O 1
ATOM 2266 N N . ALA C 1 21 ? -9.697 21.458 14.168 1.00 28.28 21 ALA C N 1
ATOM 2267 C CA . ALA C 1 21 ? -8.362 21.533 14.747 1.00 28.19 21 ALA C CA 1
ATOM 2268 C C . ALA C 1 21 ? -7.263 21.489 13.686 1.00 27.66 21 ALA C C 1
ATOM 2269 O O . ALA C 1 21 ? -6.187 22.047 13.879 1.00 26.33 21 ALA C O 1
ATOM 2271 N N . CYS C 1 22 ? -7.538 20.822 12.571 1.00 30.15 22 CYS C N 1
ATOM 2272 C CA . CYS C 1 22 ? -6.565 20.707 11.482 1.00 32.84 22 CYS C CA 1
ATOM 2273 C C . CYS C 1 22 ? -6.035 22.065 11.029 1.00 33.01 22 CYS C C 1
ATOM 2274 O O . CYS C 1 22 ? -4.927 22.158 10.507 1.00 34.87 22 CYS C O 1
ATOM 2277 N N . GLU C 1 23 ? -6.827 23.114 11.231 1.00 32.62 23 GLU C N 1
ATOM 2278 C CA . GLU C 1 23 ? -6.437 24.464 10.838 1.00 33.24 23 GLU C CA 1
ATOM 2279 C C . GLU C 1 23 ? -5.272 24.997 11.666 1.00 31.85 23 GLU C C 1
ATOM 2280 O O . GLU C 1 23 ? -4.622 25.963 11.276 1.00 31.68 23 GLU C O 1
ATOM 2286 N N . LEU C 1 24 ? -5.012 24.377 12.813 1.00 28.59 24 LEU C N 1
ATOM 2287 C CA . LEU C 1 24 ? -3.916 24.810 13.678 1.00 27.32 24 LEU C CA 1
ATOM 2288 C C . LEU C 1 24 ? -2.596 24.123 13.312 1.00 25.98 24 LEU C C 1
ATOM 2289 O O . LEU C 1 24 ? -1.541 24.445 13.857 1.00 26.38 24 LEU C O 1
ATOM 2294 N N . SER C 1 25 ? -2.661 23.175 12.390 1.00 25.30 25 SER C N 1
ATOM 2295 C CA . SER C 1 25 ? -1.478 22.425 11.976 1.00 26.86 25 SER C CA 1
ATOM 2296 C C . SER C 1 25 ? -0.336 23.234 11.376 1.00 27.61 25 SER C C 1
ATOM 2297 O O . SER C 1 25 ? -0.554 24.220 10.671 1.00 28.42 25 SER C O 1
ATOM 2300 N N . TYR C 1 26 ? 0.888 22.810 11.680 1.00 27.61 26 TYR C N 1
ATOM 2301 C CA . TYR C 1 26 ? 2.090 23.430 11.132 1.00 27.98 26 TYR C CA 1
ATOM 2302 C C . TYR C 1 26 ? 2.776 22.283 10.403 1.00 29.45 26 TYR C C 1
ATOM 2303 O O . TYR C 1 26 ? 3.559 21.540 10.994 1.00 27.91 26 TYR C O 1
ATOM 2312 N N . SER C 1 27 ? 2.456 22.125 9.124 1.00 30.62 27 SER C N 1
ATOM 2313 C CA . SER C 1 27 ? 3.032 21.052 8.325 1.00 33.82 27 SER C CA 1
ATOM 2314 C C . SER C 1 27 ? 3.521 21.545 6.968 1.00 35.83 27 SER C C 1
ATOM 2315 O O . SER C 1 27 ? 3.131 21.014 5.933 1.00 35.73 27 SER C O 1
ATOM 2318 N N . PRO C 1 28 ? 4.388 22.565 6.955 1.00 38.02 28 PRO C N 1
ATOM 2319 C CA . PRO C 1 28 ? 4.894 23.083 5.682 1.00 40.45 28 PRO C CA 1
ATOM 2320 C C . PRO C 1 28 ? 5.762 22.084 4.922 1.00 42.33 28 PRO C C 1
ATOM 2321 O O . PRO C 1 28 ? 6.203 22.363 3.811 1.00 44.87 28 PRO C O 1
ATOM 2325 N N . TYR C 1 29 ? 6.003 20.921 5.518 1.00 43.56 29 TYR C N 1
ATOM 2326 C CA . TYR C 1 29 ? 6.829 19.912 4.874 1.00 43.90 29 TYR C CA 1
ATOM 2327 C C . TYR C 1 29 ? 5.997 18.844 4.185 1.00 45.09 29 TYR C C 1
ATOM 2328 O O . TYR C 1 29 ? 6.053 18.707 2.966 1.00 46.17 29 TYR C O 1
ATOM 2337 N N . SER C 1 30 ? 5.220 18.093 4.958 1.00 44.78 30 SER C N 1
ATOM 2338 C CA . SER C 1 30 ? 4.388 17.040 4.390 1.00 45.55 30 SER C CA 1
ATOM 2339 C C . SER C 1 30 ? 3.092 17.612 3.835 1.00 45.52 30 SER C C 1
ATOM 2340 O O . SER C 1 30 ? 2.473 17.018 2.953 1.00 44.94 30 SER C O 1
ATOM 2343 N N . HIS C 1 31 ? 2.689 18.763 4.363 1.00 45.62 31 HIS C N 1
ATOM 2344 C CA . HIS C 1 31 ? 1.461 19.430 3.939 1.00 46.54 31 HIS C CA 1
ATOM 2345 C C . HIS C 1 31 ? 0.243 18.628 4.407 1.00 45.28 31 HIS C C 1
ATOM 2346 O O . HIS C 1 31 ? -0.904 18.972 4.104 1.00 45.44 31 HIS C O 1
ATOM 2353 N N . PHE C 1 32 ? 0.509 17.551 5.143 1.00 42.40 32 PHE C N 1
ATOM 2354 C CA . PHE C 1 32 ? -0.537 16.690 5.674 1.00 39.77 32 PHE C CA 1
ATOM 2355 C C . PHE C 1 32 ? -0.950 17.259 7.036 1.00 38.35 32 PHE C C 1
ATOM 2356 O O . PHE C 1 32 ? -0.112 17.419 7.927 1.00 38.14 32 PHE C O 1
ATOM 2364 N N . ARG C 1 33 ? -2.235 17.570 7.189 1.00 36.18 33 ARG C N 1
ATOM 2365 C CA . ARG C 1 33 ? -2.750 18.121 8.441 1.00 33.61 33 ARG C CA 1
ATOM 2366 C C . ARG C 1 33 ? -3.562 17.087 9.210 1.00 32.27 33 ARG C C 1
ATOM 2367 O O . ARG C 1 33 ? -4.272 16.268 8.624 1.00 32.52 33 ARG C O 1
ATOM 2375 N N . VAL C 1 34 ? -3.451 17.130 10.529 1.00 28.82 34 VAL C N 1
ATOM 2376 C CA . VAL C 1 34 ? -4.181 16.211 11.383 1.00 25.73 34 VAL C CA 1
ATOM 2377 C C . VAL C 1 34 ? -4.704 16.988 12.580 1.00 25.76 34 VAL C C 1
ATOM 2378 O O . VAL C 1 34 ? -3.991 17.812 13.155 1.00 25.52 34 VAL C O 1
ATOM 2382 N N . GLY C 1 35 ? -5.953 16.736 12.942 1.00 24.80 35 GLY C N 1
ATOM 2383 C CA . GLY C 1 35 ? -6.543 17.421 14.075 1.00 24.25 35 GLY C CA 1
ATOM 2384 C C . GLY C 1 35 ? -6.961 16.402 15.112 1.00 24.73 35 GLY C C 1
ATOM 2385 O O . GLY C 1 35 ? -7.329 15.276 14.759 1.00 24.87 35 GLY C O 1
ATOM 2386 N N . CYS C 1 36 ? -6.895 16.790 16.385 1.00 22.34 36 CYS C N 1
ATOM 2387 C CA . CYS C 1 36 ? -7.272 15.912 17.489 1.00 22.39 36 CYS C CA 1
ATOM 2388 C C . CYS C 1 36 ? -8.006 16.676 18.598 1.00 21.24 36 CYS C C 1
ATOM 2389 O O . CYS C 1 36 ? -7.649 17.809 18.929 1.00 21.22 36 CYS C O 1
ATOM 2392 N N . SER C 1 37 ? -9.034 16.052 19.163 1.00 20.19 37 SER C N 1
ATOM 2393 C CA . SER C 1 37 ? -9.794 16.666 20.241 1.00 20.22 37 SER C CA 1
ATOM 2394 C C . SER C 1 37 ? -9.965 15.646 21.358 1.00 20.71 37 SER C C 1
ATOM 2395 O O . SER C 1 37 ? -10.134 14.451 21.104 1.00 20.16 37 SER C O 1
ATOM 2398 N N . ILE C 1 38 ? -9.928 16.134 22.591 1.00 19.54 38 ILE C N 1
ATOM 2399 C CA . ILE C 1 38 ? -10.057 15.298 23.765 1.00 18.52 38 ILE C CA 1
ATOM 2400 C C . ILE C 1 38 ? -11.086 15.881 24.723 1.00 20.70 38 ILE C C 1
ATOM 2401 O O . ILE C 1 38 ? -11.070 17.079 24.998 1.00 20.31 38 ILE C O 1
ATOM 2406 N N . LEU C 1 39 ? -11.976 15.027 25.226 1.00 20.82 39 LEU C N 1
ATOM 2407 C CA . LEU C 1 39 ? -12.998 15.447 26.178 1.00 22.75 39 LEU C CA 1
ATOM 2408 C C . LEU C 1 39 ? -12.539 15.050 27.585 1.00 23.13 39 LEU C C 1
ATOM 2409 O O . LEU C 1 39 ? -12.258 13.877 27.840 1.00 23.46 39 LEU C O 1
ATOM 2414 N N . THR C 1 40 ? -12.443 16.024 28.490 1.00 23.20 40 THR C N 1
ATOM 2415 C CA . THR C 1 40 ? -12.013 15.741 29.856 1.00 23.90 40 THR C CA 1
ATOM 2416 C C . THR C 1 40 ? -13.181 15.228 30.685 1.00 24.57 40 THR C C 1
ATOM 2417 O O . THR C 1 40 ? -14.325 15.213 30.228 1.00 24.05 40 THR C O 1
ATOM 2421 N N . ASN C 1 41 ? -12.896 14.815 31.913 1.00 25.28 41 ASN C N 1
ATOM 2422 C CA . ASN C 1 41 ? -13.943 14.281 32.762 1.00 26.31 41 ASN C CA 1
ATOM 2423 C C . ASN C 1 41 ? -15.043 15.291 33.084 1.00 26.65 41 ASN C C 1
ATOM 2424 O O . ASN C 1 41 ? -16.191 14.898 33.272 1.00 27.43 41 ASN C O 1
ATOM 2429 N N . ASN C 1 42 ? -14.704 16.578 33.153 1.00 27.40 42 ASN C N 1
ATOM 2430 C CA . ASN C 1 42 ? -15.717 17.598 33.437 1.00 30.70 42 ASN C CA 1
ATOM 2431 C C . ASN C 1 42 ? -16.226 18.224 32.140 1.00 32.05 42 ASN C C 1
ATOM 2432 O O . ASN C 1 42 ? -16.617 19.392 32.092 1.00 30.60 42 ASN C O 1
ATOM 2437 N N . ASP C 1 43 ? -16.205 17.411 31.090 1.00 33.69 43 ASP C N 1
ATOM 2438 C CA . ASP C 1 43 ? -16.687 17.783 29.768 1.00 34.92 43 ASP C CA 1
ATOM 2439 C C . ASP C 1 43 ? -16.093 19.010 29.078 1.00 32.97 43 ASP C C 1
ATOM 2440 O O . ASP C 1 43 ? -16.791 19.701 28.341 1.00 33.09 43 ASP C O 1
ATOM 2445 N N . VAL C 1 44 ? -14.814 19.283 29.304 1.00 30.61 44 VAL C N 1
ATOM 2446 C CA . VAL C 1 44 ? -14.168 20.405 28.637 1.00 29.55 44 VAL C CA 1
ATOM 2447 C C . VAL C 1 44 ? -13.404 19.810 27.452 1.00 28.67 44 VAL C C 1
ATOM 2448 O O . VAL C 1 44 ? -12.820 18.729 27.556 1.00 28.42 44 VAL C O 1
ATOM 2452 N N . ILE C 1 45 ? -13.422 20.508 26.323 1.00 27.12 45 ILE C N 1
ATOM 2453 C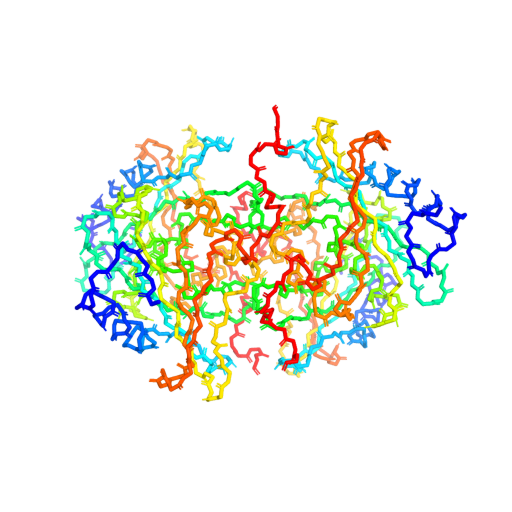 CA . ILE C 1 45 ? -12.743 20.033 25.122 1.00 26.35 45 ILE C CA 1
ATOM 2454 C C . ILE C 1 45 ? -11.431 20.758 24.825 1.00 25.61 45 ILE C C 1
ATOM 2455 O O . ILE C 1 45 ? -11.376 21.987 24.839 1.00 24.67 45 ILE C O 1
ATOM 2460 N N . PHE C 1 46 ? -10.374 19.985 24.574 1.00 24.96 46 PHE C N 1
ATOM 2461 C CA . PHE C 1 46 ? -9.071 20.542 24.213 1.00 23.77 46 PHE C CA 1
ATOM 2462 C C . PHE C 1 46 ? -8.758 20.023 22.815 1.00 23.48 46 PHE C C 1
ATOM 2463 O O . PHE C 1 46 ? -9.179 18.930 22.448 1.00 22.12 46 PHE C O 1
ATOM 2471 N N . THR C 1 47 ? -8.037 20.803 22.022 1.00 23.89 47 THR C N 1
ATOM 2472 C CA . THR C 1 47 ? -7.715 20.368 20.673 1.00 24.59 47 THR C CA 1
ATOM 2473 C C . THR C 1 47 ? -6.238 20.532 20.381 1.00 23.97 47 THR C C 1
ATOM 2474 O O . THR C 1 47 ? -5.549 21.301 21.045 1.00 24.24 47 THR C O 1
ATOM 2478 N N . GLY C 1 48 ? -5.762 19.806 19.374 1.00 23.30 48 GLY C N 1
ATOM 2479 C CA . GLY C 1 48 ? -4.367 19.900 18.990 1.00 22.48 48 GLY C CA 1
ATOM 2480 C C . GLY C 1 48 ? -4.192 19.559 17.521 1.00 22.06 48 GLY C C 1
ATOM 2481 O O . GLY C 1 48 ? -5.068 18.943 16.915 1.00 21.98 48 GLY C O 1
ATOM 2482 N N . ALA C 1 49 ? -3.069 19.974 16.942 1.00 20.51 49 ALA C N 1
ATOM 2483 C CA . ALA C 1 49 ? -2.771 19.684 15.540 1.00 20.66 49 ALA C CA 1
ATOM 2484 C C . ALA C 1 49 ? -1.308 19.286 15.443 1.00 19.74 49 ALA C C 1
ATOM 2485 O O . ALA C 1 49 ? -0.524 19.563 16.355 1.00 17.15 49 ALA C O 1
ATOM 2487 N N . ASN C 1 50 ? -0.937 18.643 14.341 1.00 19.35 50 ASN C N 1
ATOM 2488 C CA . ASN C 1 50 ? 0.440 18.217 14.163 1.00 20.43 50 ASN C CA 1
ATOM 2489 C C . ASN C 1 50 ? 1.366 19.405 13.927 1.00 22.03 50 ASN C C 1
ATOM 2490 O O . ASN C 1 50 ? 0.986 20.398 13.300 1.00 21.17 50 ASN C O 1
ATOM 2495 N N . VAL C 1 51 ? 2.576 19.299 14.466 1.00 21.21 51 VAL C N 1
ATOM 2496 C CA . VAL C 1 51 ? 3.587 20.345 14.341 1.00 21.42 51 VAL C CA 1
ATOM 2497 C C . VAL C 1 51 ? 4.852 19.687 13.812 1.00 22.97 51 VAL C C 1
ATOM 2498 O O . VAL C 1 51 ? 5.457 18.845 14.489 1.00 22.87 51 VAL C O 1
ATOM 2502 N N . GLU C 1 52 ? 5.247 20.067 12.603 1.00 24.12 52 GLU C N 1
ATOM 2503 C CA . GLU C 1 52 ? 6.432 19.499 11.981 1.00 26.21 52 GLU C CA 1
ATOM 2504 C C . GLU C 1 52 ? 7.671 20.350 12.199 1.00 27.50 52 GLU C C 1
ATOM 2505 O O . GLU C 1 52 ? 7.602 21.455 12.737 1.00 27.88 52 GLU C O 1
ATOM 2511 N N . ASN C 1 53 ? 8.807 19.820 11.775 1.00 28.53 53 ASN C N 1
ATOM 2512 C CA . ASN C 1 53 ? 10.085 20.491 11.946 1.00 29.42 53 ASN C CA 1
ATOM 2513 C C . ASN C 1 53 ? 10.991 20.068 10.793 1.00 30.40 53 ASN C C 1
ATOM 2514 O O . ASN C 1 53 ? 10.785 19.012 10.192 1.00 29.96 53 ASN C O 1
ATOM 2519 N N . ALA C 1 54 ? 11.980 20.896 10.475 1.00 31.86 54 ALA C N 1
ATOM 2520 C CA . ALA C 1 54 ? 12.922 20.571 9.412 1.00 32.47 54 ALA C CA 1
ATOM 2521 C C . ALA C 1 54 ? 13.498 19.202 9.750 1.00 32.92 54 ALA C C 1
ATOM 2522 O O . ALA C 1 54 ? 13.661 18.350 8.879 1.00 35.67 54 ALA C O 1
ATOM 2524 N N . SER C 1 55 ? 13.802 19.002 11.029 1.00 31.87 55 SER C N 1
ATOM 2525 C CA . SER C 1 55 ? 14.329 17.734 11.511 1.00 32.20 55 SER C CA 1
ATOM 2526 C C . SER C 1 55 ? 13.120 16.854 11.798 1.00 32.47 55 SER C C 1
ATOM 2527 O O . SER C 1 55 ? 12.363 17.119 12.733 1.00 32.13 55 SER C O 1
ATOM 2530 N N . TYR C 1 56 ? 12.936 15.818 10.984 1.00 32.56 56 TYR C N 1
ATOM 2531 C CA . TYR C 1 56 ? 11.796 14.928 11.137 1.00 33.56 56 TYR C CA 1
ATOM 2532 C C . TYR C 1 56 ? 11.644 14.373 12.546 1.00 32.48 56 TYR C C 1
ATOM 2533 O O . TYR C 1 56 ? 10.528 14.168 13.021 1.00 31.07 56 TYR C O 1
ATOM 2542 N N . SER C 1 57 ? 12.767 14.144 13.216 1.00 32.91 57 SER C N 1
ATOM 2543 C CA . SER C 1 57 ? 12.748 13.612 14.572 1.00 33.43 57 SER C CA 1
ATOM 2544 C C . SER C 1 57 ? 11.963 14.502 15.535 1.00 32.49 57 SER C C 1
ATOM 2545 O O . SER C 1 57 ? 11.372 14.009 16.493 1.00 30.06 57 SER C O 1
ATOM 2548 N N . ASN C 1 58 ? 11.944 15.806 15.273 1.00 32.73 58 ASN C N 1
ATOM 2549 C CA . ASN C 1 58 ? 11.249 16.744 16.158 1.00 33.29 58 ASN C CA 1
ATOM 2550 C C . ASN C 1 58 ? 9.763 16.961 15.928 1.00 32.93 58 ASN C C 1
ATOM 2551 O O . ASN C 1 58 ? 9.174 17.851 16.540 1.00 35.13 58 ASN C O 1
ATOM 2556 N N . CYS C 1 59 ? 9.145 16.165 15.064 1.00 32.13 59 CYS C N 1
ATOM 2557 C CA . CYS C 1 59 ? 7.724 16.346 14.801 1.00 31.55 59 CYS C CA 1
ATOM 2558 C C . CYS C 1 59 ? 6.843 15.874 15.963 1.00 30.56 59 CYS C C 1
ATOM 2559 O O . CYS C 1 59 ? 7.149 14.888 16.642 1.00 30.39 59 CYS C O 1
ATOM 2562 N N . ILE C 1 60 ? 5.756 16.605 16.195 1.00 28.72 60 ILE C N 1
ATOM 2563 C CA . ILE C 1 60 ? 4.801 16.293 17.258 1.00 28.29 60 ILE C CA 1
ATOM 2564 C C . ILE C 1 60 ? 3.444 16.041 16.607 1.00 27.88 60 ILE C C 1
ATOM 2565 O O . ILE C 1 60 ? 2.913 16.919 15.928 1.00 29.20 60 ILE C O 1
ATOM 2570 N N . CYS C 1 61 ? 2.884 14.850 16.808 1.00 26.38 61 CYS C N 1
ATOM 2571 C CA . CYS C 1 61 ? 1.586 14.517 16.229 1.00 24.20 61 CYS C CA 1
ATOM 2572 C C . CYS C 1 61 ? 0.495 15.350 16.873 1.00 23.70 61 CYS C C 1
ATOM 2573 O O . CYS C 1 61 ? 0.697 15.928 17.942 1.00 23.18 61 CYS C O 1
ATOM 2576 N N . ALA C 1 62 ? -0.663 15.389 16.224 1.00 22.54 62 ALA C N 1
ATOM 2577 C CA . ALA C 1 62 ? -1.805 16.143 16.723 1.00 22.44 62 ALA C CA 1
ATOM 2578 C C . ALA C 1 62 ? -2.298 15.580 18.054 1.00 21.87 62 ALA C C 1
ATOM 2579 O O . ALA C 1 62 ? -2.644 16.336 18.957 1.00 20.90 62 ALA C O 1
ATOM 2581 N N . GLU C 1 63 ? -2.323 14.254 18.174 1.00 22.32 63 GLU C N 1
ATOM 2582 C CA . GLU C 1 63 ? -2.779 13.615 19.408 1.00 22.75 63 GLU C CA 1
ATOM 2583 C C . GLU C 1 63 ? -1.917 14.029 20.595 1.00 22.41 63 GLU C C 1
ATOM 2584 O O . GLU C 1 63 ? -2.421 14.245 21.693 1.00 23.76 63 GLU C O 1
ATOM 2590 N N . ARG C 1 64 ? -0.613 14.144 20.380 1.00 21.95 64 ARG C N 1
ATOM 2591 C CA . ARG C 1 64 ? 0.269 14.542 21.472 1.00 22.89 64 ARG C CA 1
ATOM 2592 C C . ARG C 1 64 ? 0.152 16.028 21.783 1.00 21.89 64 ARG C C 1
ATOM 2593 O O . ARG C 1 64 ? 0.236 16.426 22.943 1.00 20.98 64 ARG C O 1
ATOM 2601 N N . SER C 1 65 ? -0.050 16.855 20.761 1.00 21.15 65 SER C N 1
ATOM 2602 C CA . SER C 1 65 ? -0.198 18.287 21.014 1.00 21.93 65 SER C CA 1
ATOM 2603 C C . SER C 1 65 ? -1.493 18.490 21.816 1.00 20.20 65 SER C C 1
ATOM 2604 O O . SER C 1 65 ? -1.555 19.314 22.716 1.00 22.14 65 SER C O 1
ATOM 2607 N N . ALA C 1 66 ? -2.520 17.709 21.501 1.00 21.24 66 ALA C N 1
ATOM 2608 C CA . ALA C 1 66 ? -3.793 17.797 22.206 1.00 19.73 66 ALA C CA 1
ATOM 2609 C C . ALA C 1 66 ? -3.633 17.351 23.655 1.00 20.56 66 ALA C C 1
ATOM 2610 O O . ALA C 1 66 ? -4.188 17.972 24.559 1.00 20.68 66 ALA C O 1
ATOM 2612 N N . MET C 1 67 ? -2.883 16.274 23.884 1.00 18.79 67 MET C N 1
ATOM 2613 C CA . MET C 1 67 ? -2.692 15.793 25.253 1.00 20.21 67 MET C CA 1
ATOM 2614 C C . MET C 1 67 ? -1.853 16.764 26.062 1.00 18.95 67 MET C C 1
ATOM 2615 O O . MET C 1 67 ? -2.056 16.909 27.261 1.00 19.00 67 MET C O 1
ATOM 2620 N N . ILE C 1 68 ? -0.907 17.430 25.412 1.00 18.70 68 ILE C N 1
ATOM 2621 C CA . ILE C 1 68 ? -0.083 18.411 26.109 1.00 19.91 68 ILE C CA 1
ATOM 2622 C C . ILE C 1 68 ? -1.001 19.525 26.610 1.00 19.76 68 ILE C C 1
ATOM 2623 O O . ILE C 1 68 ? -0.883 19.973 27.748 1.00 19.85 68 ILE C O 1
ATOM 2628 N N . GLN C 1 69 ? -1.916 19.963 25.751 1.00 20.48 69 GLN C N 1
ATOM 2629 C CA . GLN C 1 69 ? -2.869 21.008 26.101 1.00 23.10 69 GLN C CA 1
ATOM 2630 C C . GLN C 1 69 ? -3.665 20.584 27.332 1.00 23.35 69 GLN C C 1
ATOM 2631 O O . GLN C 1 69 ? -3.853 21.367 28.266 1.00 22.33 69 GLN C O 1
ATOM 2637 N N . VAL C 1 70 ? -4.132 19.340 27.329 1.00 22.04 70 VAL C N 1
ATOM 2638 C CA . VAL C 1 70 ? -4.917 18.837 28.447 1.00 21.59 70 VAL C CA 1
ATOM 2639 C C . VAL C 1 70 ? -4.113 18.834 29.735 1.00 19.77 70 VAL C C 1
ATOM 2640 O O . VAL C 1 70 ? -4.533 19.391 30.752 1.00 21.30 70 VAL C O 1
ATOM 2644 N N . LEU C 1 71 ? -2.948 18.211 29.684 1.00 19.25 71 LEU C N 1
ATOM 2645 C CA . LEU C 1 71 ? -2.075 18.105 30.845 1.00 20.85 71 LEU C CA 1
ATOM 2646 C C . LEU C 1 71 ? -1.642 19.457 31.411 1.00 22.19 71 LEU C C 1
ATOM 2647 O O . LEU C 1 71 ? -1.627 19.658 32.628 1.00 23.30 71 LEU C O 1
ATOM 2652 N N . MET C 1 72 ? -1.297 20.386 30.533 1.00 22.77 72 MET C N 1
ATOM 2653 C CA . MET C 1 72 ? -0.862 21.699 30.985 1.00 25.90 72 MET C CA 1
ATOM 2654 C C . MET C 1 72 ? -1.996 22.495 31.613 1.00 27.39 72 MET C C 1
ATOM 2655 O O . MET C 1 72 ? -1.753 23.513 32.256 1.00 30.26 72 MET C O 1
ATOM 2660 N N . ALA C 1 73 ? -3.230 22.034 31.420 1.00 27.02 73 ALA C N 1
ATOM 2661 C CA . ALA C 1 73 ? -4.397 22.696 32.001 1.00 27.02 73 ALA C CA 1
ATOM 2662 C C . ALA C 1 73 ? -4.679 22.037 33.347 1.00 27.42 73 ALA C C 1
ATOM 2663 O O . ALA C 1 73 ? -5.620 22.406 34.048 1.00 26.78 73 ALA C O 1
ATOM 2665 N N . GLY C 1 74 ? -3.855 21.050 33.693 1.00 26.62 74 GLY C N 1
ATOM 2666 C CA . GLY C 1 74 ? -4.001 20.364 34.962 1.00 26.41 74 GLY C CA 1
ATOM 2667 C C . GLY C 1 74 ? -4.956 19.185 35.028 1.00 26.16 74 GLY C C 1
ATOM 2668 O O . GLY C 1 74 ? -5.375 18.809 36.118 1.00 27.74 74 GLY C O 1
ATOM 2669 N N . HIS C 1 75 ? -5.313 18.609 33.882 1.00 25.67 75 HIS C N 1
ATOM 2670 C CA . HIS C 1 75 ? -6.210 17.448 33.845 1.00 25.58 75 HIS C CA 1
ATOM 2671 C C . HIS C 1 75 ? -5.336 16.223 33.630 1.00 25.39 75 HIS C C 1
ATOM 2672 O O . HIS C 1 75 ? -5.109 15.816 32.495 1.00 25.68 75 HIS C O 1
ATOM 2679 N N . ARG C 1 76 ? -4.846 15.633 34.715 1.00 25.26 76 ARG C N 1
ATOM 2680 C CA . ARG C 1 76 ? -3.968 14.479 34.597 1.00 25.38 76 ARG C CA 1
ATOM 2681 C C . ARG C 1 76 ? -4.646 13.105 34.651 1.00 25.94 76 ARG C C 1
ATOM 2682 O O . ARG C 1 76 ? -3.959 12.085 34.665 1.00 26.56 76 ARG C O 1
ATOM 2690 N N . SER C 1 77 ? -5.977 13.066 34.664 1.00 24.47 77 SER C N 1
ATOM 2691 C CA . SER C 1 77 ? -6.678 11.778 34.691 1.00 25.72 77 SER C CA 1
ATOM 2692 C C . SER C 1 77 ? -8.156 11.886 34.334 1.00 25.41 77 SER C C 1
ATOM 2693 O O . SER C 1 77 ? -8.734 12.965 34.359 1.00 26.70 77 SER C O 1
ATOM 2696 N N . GLY C 1 78 ? -8.757 10.750 33.997 1.00 25.57 78 GLY C N 1
ATOM 2697 C CA . GLY C 1 78 ? -10.174 10.717 33.681 1.00 26.23 78 GLY C CA 1
ATOM 2698 C C . GLY C 1 78 ? -10.672 11.213 32.333 1.00 23.85 78 GLY C C 1
ATOM 2699 O O . GLY C 1 78 ? -11.865 11.474 32.199 1.00 23.41 78 GLY C O 1
ATOM 2700 N N . TRP C 1 79 ? -9.797 11.359 31.340 1.00 22.66 79 TRP C N 1
ATOM 2701 C CA . TRP C 1 79 ? -10.255 11.812 30.022 1.00 22.24 79 TRP C CA 1
ATOM 2702 C C . TRP C 1 79 ? -11.350 10.850 29.570 1.00 21.67 79 TRP C C 1
ATOM 2703 O O . TRP C 1 79 ? -11.288 9.659 29.858 1.00 22.54 79 TRP C O 1
ATOM 2714 N N . LYS C 1 80 ? -12.344 11.360 28.854 1.00 22.06 80 LYS C N 1
ATOM 2715 C CA . LYS C 1 80 ? -13.468 10.534 28.425 1.00 23.04 80 LYS C CA 1
ATOM 2716 C C . LYS C 1 80 ? -13.429 9.992 27.013 1.00 22.08 80 LYS C C 1
ATOM 2717 O O . LYS C 1 80 ? -13.921 8.895 26.763 1.00 22.90 80 LYS C O 1
ATOM 2723 N N . CYS C 1 81 ? -12.866 10.759 26.085 1.00 21.84 81 CYS C N 1
ATOM 2724 C CA . CYS C 1 81 ? -12.814 10.327 24.696 1.00 22.62 81 CYS C CA 1
ATOM 2725 C C . CYS C 1 81 ? -11.851 11.172 23.885 1.00 21.72 81 CYS C C 1
ATOM 2726 O O . CYS C 1 81 ? -11.493 12.284 24.278 1.00 20.35 81 CYS C O 1
ATOM 2729 N N . MET C 1 82 ? -11.423 10.621 22.756 1.00 21.44 82 MET C N 1
ATOM 2730 C CA . MET C 1 82 ? -10.521 11.307 21.854 1.00 22.62 82 MET C CA 1
ATOM 2731 C C . MET C 1 82 ? -10.986 11.066 20.423 1.00 22.88 82 MET C C 1
ATOM 2732 O O . MET C 1 82 ? -11.397 9.958 20.074 1.00 24.52 82 MET C O 1
ATOM 2737 N N . VAL C 1 83 ? -10.918 12.107 19.603 1.00 21.55 83 VAL C N 1
ATOM 2738 C CA . VAL C 1 83 ? -11.300 12.007 18.202 1.00 20.69 83 VAL C CA 1
ATOM 2739 C C . VAL C 1 83 ? -10.120 12.497 17.378 1.00 21.34 83 VAL C C 1
ATOM 2740 O O . VAL C 1 83 ? -9.520 13.533 17.679 1.00 19.29 83 VAL C O 1
ATOM 2744 N N . ILE C 1 84 ? -9.777 11.734 16.352 1.00 20.60 84 ILE C N 1
ATOM 2745 C CA . ILE C 1 84 ? -8.677 12.079 15.473 1.00 24.36 84 ILE C CA 1
ATOM 2746 C C . ILE C 1 84 ? -9.236 12.220 14.063 1.00 25.91 84 ILE C C 1
ATOM 2747 O O . ILE C 1 84 ? -10.008 11.377 13.612 1.00 24.82 84 ILE C O 1
ATOM 2752 N N . CYS C 1 85 ? -8.840 13.289 13.379 1.00 30.48 85 CYS C N 1
ATOM 2753 C CA . CYS C 1 85 ? -9.285 13.570 12.014 1.00 35.00 85 CYS C CA 1
ATOM 2754 C C . CYS C 1 85 ? -8.077 14.081 11.237 1.00 38.23 85 CYS C C 1
ATOM 2755 O O . CYS C 1 85 ? -7.324 14.918 11.733 1.00 39.10 85 CYS C O 1
ATOM 2758 N N . GLY C 1 86 ? -7.886 13.580 10.023 1.00 40.27 86 GLY C N 1
ATOM 2759 C CA . GLY C 1 86 ? -6.750 14.021 9.237 1.00 43.95 86 GLY C CA 1
ATOM 2760 C C . GLY C 1 86 ? -7.081 14.229 7.777 1.00 46.59 86 GLY C C 1
ATOM 2761 O O . GLY C 1 86 ? -8.199 13.958 7.346 1.00 46.84 86 GLY C O 1
ATOM 2762 N N . ASP C 1 87 ? -6.104 14.716 7.015 1.00 49.69 87 ASP C N 1
ATOM 2763 C CA . ASP C 1 87 ? -6.276 14.959 5.589 1.00 52.70 87 ASP C CA 1
ATOM 2764 C C . ASP C 1 87 ? -6.245 13.656 4.788 1.00 55.66 87 ASP C C 1
ATOM 2765 O O . ASP C 1 87 ? -5.449 13.502 3.863 1.00 55.73 87 ASP C O 1
ATOM 2770 N N . SER C 1 88 ? -7.115 12.721 5.154 1.00 59.06 88 SER C N 1
ATOM 2771 C CA . SER C 1 88 ? -7.198 11.437 4.468 1.00 62.92 88 SER C CA 1
ATOM 2772 C C . SER C 1 88 ? -8.535 11.292 3.753 1.00 65.16 88 SER C C 1
ATOM 2773 O O . SER C 1 88 ? -9.566 11.017 4.374 1.00 65.58 88 SER C O 1
ATOM 2776 N N . GLU C 1 89 ? -8.503 11.479 2.440 1.00 66.87 89 GLU C N 1
ATOM 2777 C CA . GLU C 1 89 ? -9.698 11.388 1.615 1.00 68.38 89 GLU C CA 1
ATOM 2778 C C . GLU C 1 89 ? -10.683 10.305 2.020 1.00 68.51 89 GLU C C 1
ATOM 2779 O O . GLU C 1 89 ? -11.781 10.599 2.489 1.00 68.99 89 GLU C O 1
ATOM 2785 N N . ASP C 1 90 ? -10.285 9.051 1.852 1.00 69.12 90 ASP C N 1
ATOM 2786 C CA . ASP C 1 90 ? -11.173 7.944 2.164 1.00 69.85 90 ASP C CA 1
ATOM 2787 C C . ASP C 1 90 ? -10.986 7.311 3.541 1.00 68.78 90 ASP C C 1
ATOM 2788 O O . ASP C 1 90 ? -11.844 7.450 4.414 1.00 69.21 90 ASP C O 1
ATOM 2793 N N . GLN C 1 91 ? -9.866 6.621 3.735 1.00 67.14 91 GLN C N 1
ATOM 2794 C CA . GLN C 1 91 ? -9.592 5.938 4.996 1.00 65.19 91 GLN C CA 1
ATOM 2795 C C . GLN C 1 91 ? -9.496 6.805 6.246 1.00 62.58 91 GLN C C 1
ATOM 2796 O O . GLN C 1 91 ? -9.067 7.959 6.198 1.00 62.75 91 GLN C O 1
ATOM 2802 N N . CYS C 1 92 ? -9.906 6.219 7.368 1.00 59.51 92 CYS C N 1
ATOM 2803 C CA . CYS C 1 92 ? -9.878 6.886 8.666 1.00 56.50 92 CYS C CA 1
ATOM 2804 C C . CYS C 1 92 ? -8.446 6.941 9.190 1.00 54.12 92 CYS C C 1
ATOM 2805 O O . CYS C 1 92 ? -7.753 5.925 9.214 1.00 53.44 92 CYS C O 1
ATOM 2808 N N . VAL C 1 93 ? -8.010 8.125 9.611 1.00 51.83 93 VAL C N 1
ATOM 2809 C CA . VAL C 1 93 ? -6.662 8.299 10.142 1.00 48.84 93 VAL C CA 1
ATOM 2810 C C . VAL C 1 93 ? -6.507 7.524 11.445 1.00 46.49 93 VAL C C 1
ATOM 2811 O O . VAL C 1 93 ? -7.348 7.617 12.339 1.00 45.56 93 VAL C O 1
ATOM 2815 N N . SER C 1 94 ? -5.424 6.763 11.549 1.00 43.38 94 SER C N 1
ATOM 2816 C CA . SER C 1 94 ? -5.164 5.965 12.742 1.00 38.81 94 SER C CA 1
ATOM 2817 C C . SER C 1 94 ? -4.012 6.577 13.540 1.00 33.59 94 SER C C 1
ATOM 2818 O O . SER C 1 94 ? -3.097 7.153 12.963 1.00 33.71 94 SER C O 1
ATOM 2821 N N . PRO C 1 95 ? -4.047 6.465 14.879 1.00 29.77 95 PRO C N 1
ATOM 2822 C CA . PRO C 1 95 ? -2.991 7.015 15.741 1.00 27.01 95 PRO C CA 1
ATOM 2823 C C . PRO C 1 95 ? -1.727 6.178 15.573 1.00 24.88 95 PRO C C 1
ATOM 2824 O O . PRO C 1 95 ? -1.808 4.955 15.535 1.00 24.63 95 PRO C O 1
ATOM 2828 N N . CYS C 1 96 ? -0.562 6.813 15.479 1.00 23.81 96 CYS C N 1
ATOM 2829 C CA . CYS C 1 96 ? 0.664 6.041 15.316 1.00 22.48 96 CYS C CA 1
ATOM 2830 C C . CYS C 1 96 ? 1.059 5.412 16.658 1.00 22.13 96 CYS C C 1
ATOM 2831 O O . CYS C 1 96 ? 0.481 5.734 17.697 1.00 21.24 96 CYS C O 1
ATOM 2834 N N . GLY C 1 97 ? 2.033 4.507 16.630 1.00 20.38 97 GLY C N 1
ATOM 2835 C CA . GLY C 1 97 ? 2.470 3.851 17.851 1.00 19.00 97 GLY C CA 1
ATOM 2836 C C . GLY C 1 97 ? 3.004 4.794 18.910 1.00 20.25 97 GLY C C 1
ATOM 2837 O O . GLY C 1 97 ? 2.816 4.553 20.096 1.00 22.22 97 GLY C O 1
ATOM 2838 N N . VAL C 1 98 ? 3.680 5.861 18.489 1.00 20.58 98 VAL C N 1
ATOM 2839 C CA . VAL C 1 98 ? 4.233 6.836 19.419 1.00 20.76 98 VAL C CA 1
ATOM 2840 C C . VAL C 1 98 ? 3.106 7.457 20.247 1.00 21.25 98 VAL C C 1
ATOM 2841 O O . VAL C 1 98 ? 3.207 7.566 21.467 1.00 20.08 98 VAL C O 1
ATOM 2845 N N . CYS C 1 99 ? 2.035 7.863 19.569 1.00 20.03 99 CYS C N 1
ATOM 2846 C CA . CYS C 1 99 ? 0.892 8.465 20.238 1.00 20.06 99 CYS C CA 1
ATOM 2847 C C . CYS C 1 99 ? 0.122 7.453 21.090 1.00 18.76 99 CYS C C 1
ATOM 2848 O O . CYS C 1 99 ? -0.405 7.809 22.146 1.00 17.47 99 CYS C O 1
ATOM 2851 N N . ARG C 1 100 ? 0.052 6.196 20.651 1.00 17.76 100 ARG C N 1
ATOM 2852 C CA . ARG C 1 100 ? -0.669 5.193 21.436 1.00 18.84 100 ARG C CA 1
ATOM 2853 C C . ARG C 1 100 ? 0.030 5.000 22.778 1.00 17.98 100 ARG C C 1
ATOM 2854 O O . ARG C 1 100 ? -0.612 4.843 23.823 1.00 19.41 100 ARG C O 1
ATOM 2862 N N . GLN C 1 101 ? 1.354 5.012 22.743 1.00 18.16 101 GLN C N 1
ATOM 2863 C CA . GLN C 1 101 ? 2.134 4.829 23.956 1.00 20.73 101 GLN C CA 1
ATOM 2864 C C . GLN C 1 101 ? 1.947 6.031 24.882 1.00 21.23 101 GLN C C 1
ATOM 2865 O O . GLN C 1 101 ? 1.903 5.889 26.105 1.00 22.00 101 GLN C O 1
ATOM 2871 N N . PHE C 1 102 ? 1.834 7.214 24.291 1.00 21.59 102 PHE C N 1
ATOM 2872 C CA . PHE C 1 102 ? 1.655 8.430 25.075 1.00 23.33 102 PHE C CA 1
ATOM 2873 C C . PHE C 1 102 ? 0.276 8.415 25.748 1.00 23.18 102 PHE C C 1
ATOM 2874 O O . PHE C 1 102 ? 0.150 8.681 26.941 1.00 22.61 102 PHE C O 1
ATOM 2882 N N . ILE C 1 103 ? -0.755 8.108 24.967 1.00 23.33 103 ILE C N 1
ATOM 2883 C CA . ILE C 1 103 ? -2.116 8.053 25.479 1.00 24.51 103 ILE C CA 1
ATOM 2884 C C . ILE C 1 103 ? -2.245 7.013 26.591 1.00 24.28 103 ILE C C 1
ATOM 2885 O O . ILE C 1 103 ? -2.854 7.270 27.631 1.00 23.11 103 ILE C O 1
ATOM 2890 N N . ASN C 1 104 ? -1.664 5.839 26.358 1.00 22.73 104 ASN C N 1
ATOM 2891 C CA . ASN C 1 104 ? -1.729 4.735 27.311 1.00 22.56 104 ASN C CA 1
ATOM 2892 C C . ASN C 1 104 ? -1.266 5.108 28.710 1.00 22.06 104 ASN C C 1
ATOM 2893 O O . ASN C 1 104 ? -1.667 4.491 29.692 1.00 22.03 104 ASN C O 1
ATOM 2898 N N . GLU C 1 105 ? -0.416 6.118 28.798 1.00 21.23 105 GLU C N 1
ATOM 2899 C CA . GLU C 1 105 ? 0.102 6.559 30.083 1.00 23.04 105 GLU C CA 1
ATOM 2900 C C . GLU C 1 105 ? -0.964 7.224 30.968 1.00 23.12 105 GLU C C 1
ATOM 2901 O O . GLU C 1 105 ? -0.840 7.225 32.197 1.00 23.18 105 GLU C O 1
ATOM 2907 N N . PHE C 1 106 ? -2.020 7.761 30.356 1.00 22.07 106 PHE C N 1
ATOM 2908 C CA . PHE C 1 106 ? -3.036 8.480 31.128 1.00 21.88 106 PHE C CA 1
ATOM 2909 C C . PHE C 1 106 ? -4.477 7.969 31.156 1.00 22.18 106 PHE C C 1
ATOM 2910 O O . PHE C 1 106 ? -5.265 8.419 31.983 1.00 21.22 106 PHE C O 1
ATOM 2918 N N . VAL C 1 107 ? -4.827 7.028 30.287 1.00 22.41 107 VAL C N 1
ATOM 2919 C CA . VAL C 1 107 ? -6.207 6.545 30.241 1.00 23.24 107 VAL C CA 1
ATOM 2920 C C . VAL C 1 107 ? -6.381 5.079 30.625 1.00 24.64 107 VAL C C 1
ATOM 2921 O O . VAL C 1 107 ? -5.412 4.334 30.694 1.00 26.56 107 VAL C O 1
ATOM 2925 N N . VAL C 1 108 ? -7.626 4.676 30.874 1.00 26.11 108 VAL C N 1
ATOM 2926 C CA . VAL C 1 108 ? -7.937 3.290 31.211 1.00 28.06 108 VAL C CA 1
ATOM 2927 C C . VAL C 1 108 ? -8.029 2.526 29.891 1.00 28.86 108 VAL C C 1
ATOM 2928 O O . VAL C 1 108 ? -8.075 3.136 28.821 1.00 27.64 108 VAL C O 1
ATOM 2932 N N . LYS C 1 109 ? -8.068 1.200 29.965 1.00 29.71 109 LYS C N 1
ATOM 2933 C CA . LYS C 1 109 ? -8.138 0.375 28.764 1.00 31.33 109 LYS C CA 1
ATOM 2934 C C . LYS C 1 109 ? -9.403 0.550 27.922 1.00 31.34 109 LYS C C 1
ATOM 2935 O O . LYS C 1 109 ? -9.359 0.387 26.703 1.00 30.75 109 LYS C O 1
ATOM 2941 N N . ASP C 1 110 ? -10.524 0.873 28.564 1.00 30.88 110 ASP C N 1
ATOM 2942 C CA . ASP C 1 110 ? -11.786 1.067 27.844 1.00 32.63 110 ASP C CA 1
ATOM 2943 C C . ASP C 1 110 ? -11.897 2.450 27.181 1.00 29.67 110 ASP C C 1
ATOM 2944 O O . ASP C 1 110 ? -12.904 2.754 26.547 1.00 29.11 110 ASP C O 1
ATOM 2949 N N . PHE C 1 111 ? -10.875 3.287 27.338 1.00 27.19 111 PHE C N 1
ATOM 2950 C CA . PHE C 1 111 ? -10.879 4.635 26.750 1.00 25.76 111 PHE C CA 1
ATOM 2951 C C . PHE C 1 111 ? -11.122 4.577 25.245 1.00 25.46 111 PHE C C 1
ATOM 2952 O O . PHE C 1 111 ? -10.341 3.977 24.503 1.00 25.53 111 PHE C O 1
ATOM 2960 N N . PRO C 1 112 ? -12.206 5.213 24.772 1.00 25.54 112 PRO C N 1
ATOM 2961 C CA . PRO C 1 112 ? -12.561 5.235 23.350 1.00 25.05 112 PRO C CA 1
ATOM 2962 C C . PRO C 1 112 ? -11.770 6.216 22.489 1.00 24.53 112 PRO C C 1
ATOM 2963 O O . PRO C 1 112 ? -11.599 7.378 22.848 1.00 23.66 112 PRO C O 1
ATOM 2967 N N . ILE C 1 113 ? -11.285 5.725 21.351 1.00 25.29 113 ILE C N 1
ATOM 2968 C CA . ILE C 1 113 ? -10.540 6.537 20.395 1.00 25.15 113 ILE C CA 1
ATOM 2969 C C . ILE C 1 113 ? -11.341 6.496 19.098 1.00 25.95 113 ILE C C 1
ATOM 2970 O O . ILE C 1 113 ? -11.473 5.440 18.482 1.00 25.81 113 ILE C O 1
ATOM 2975 N N . VAL C 1 114 ? -11.881 7.635 18.687 1.00 24.88 114 VAL C N 1
ATOM 2976 C CA . VAL C 1 114 ? -12.661 7.685 17.460 1.00 24.13 114 VAL C CA 1
ATOM 2977 C C . VAL C 1 114 ? -11.797 8.229 16.325 1.00 25.00 114 VAL C C 1
ATOM 2978 O O . VAL C 1 114 ? -11.188 9.291 16.441 1.00 23.29 114 VAL C O 1
ATOM 2982 N N . MET C 1 115 ? -11.742 7.479 15.230 1.00 25.84 115 MET C N 1
ATOM 2983 C CA . MET C 1 115 ? -10.944 7.855 14.071 1.00 28.84 115 MET C CA 1
ATOM 2984 C C . MET C 1 115 ? -11.845 8.221 12.893 1.00 31.05 115 MET C C 1
ATOM 2985 O O . MET C 1 115 ? -12.618 7.394 12.408 1.00 30.06 115 MET C O 1
ATOM 2990 N N . LEU C 1 116 ? -11.730 9.467 12.438 1.00 31.65 116 LEU C N 1
ATOM 2991 C CA . LEU C 1 116 ? -12.543 9.974 11.336 1.00 34.22 116 LEU C CA 1
ATOM 2992 C C . LEU C 1 116 ? -11.785 10.115 10.022 1.00 36.14 116 LEU C C 1
ATOM 2993 O O . LEU C 1 116 ? -10.554 10.184 9.999 1.00 36.88 116 LEU C O 1
ATOM 2998 N N . ASN C 1 117 ? -12.538 10.163 8.927 1.00 37.37 117 ASN C N 1
ATOM 2999 C CA . ASN C 1 117 ? -11.951 10.368 7.611 1.00 38.08 117 ASN C CA 1
ATOM 3000 C C . ASN C 1 117 ? -11.891 11.893 7.498 1.00 37.78 117 ASN C C 1
ATOM 3001 O O . ASN C 1 117 ? -12.451 12.591 8.340 1.00 36.75 117 ASN C O 1
ATOM 3006 N N . SER C 1 118 ? -11.214 12.408 6.479 1.00 39.49 118 SER C N 1
ATOM 3007 C CA . SER C 1 118 ? -11.049 13.854 6.312 1.00 41.58 118 SER C CA 1
ATOM 3008 C C . SER C 1 118 ? -12.315 14.711 6.349 1.00 42.54 118 SER C C 1
ATOM 3009 O O . SER C 1 118 ? -12.258 15.883 6.714 1.00 42.60 118 SER C O 1
ATOM 3012 N N . THR C 1 119 ? -13.453 14.138 5.977 1.00 43.83 119 THR C N 1
ATOM 3013 C CA . THR C 1 119 ? -14.698 14.897 5.961 1.00 46.00 119 THR C CA 1
ATOM 3014 C C . THR C 1 119 ? -15.571 14.671 7.188 1.00 48.05 119 THR C C 1
ATOM 3015 O O . THR C 1 119 ? -16.490 15.450 7.456 1.00 48.36 119 THR C O 1
ATOM 3019 N N . GLY C 1 120 ? -15.287 13.603 7.926 1.00 48.75 120 GLY C N 1
ATOM 3020 C CA . GLY C 1 120 ? -16.060 13.302 9.114 1.00 50.10 120 GLY C CA 1
ATOM 3021 C C . GLY C 1 120 ? -17.389 12.659 8.780 1.00 51.01 120 GLY C C 1
ATOM 3022 O O . GLY C 1 120 ? -18.328 12.710 9.576 1.00 51.62 120 GLY C O 1
ATOM 3023 N N . SER C 1 121 ? -17.469 12.058 7.598 1.00 51.34 121 SER C N 1
ATOM 3024 C CA . SER C 1 121 ? -18.691 11.396 7.157 1.00 51.94 121 SER C CA 1
ATOM 3025 C C . SER C 1 121 ? -18.687 9.954 7.646 1.00 52.62 121 SER C C 1
ATOM 3026 O O . SER C 1 121 ? -19.732 9.303 7.711 1.00 53.29 121 SER C O 1
ATOM 3029 N N . ARG C 1 122 ? -17.501 9.462 7.989 1.00 52.31 122 ARG C N 1
ATOM 3030 C CA . ARG C 1 122 ? -17.351 8.096 8.476 1.00 52.08 122 ARG C CA 1
ATOM 3031 C C . ARG C 1 122 ? -16.416 8.056 9.679 1.00 50.18 122 ARG C C 1
ATOM 3032 O O . ARG C 1 122 ? -15.615 8.969 9.891 1.00 48.84 122 ARG C O 1
ATOM 3040 N N . SER C 1 123 ? -16.522 6.990 10.464 1.00 48.43 123 SER C N 1
ATOM 3041 C CA . SER C 1 123 ? -15.674 6.839 11.633 1.00 46.26 123 SER C CA 1
ATOM 3042 C C . SER C 1 123 ? -15.490 5.378 12.002 1.00 44.02 123 SER C C 1
ATOM 3043 O O . SER C 1 123 ? -16.165 4.491 11.474 1.00 44.57 123 SER C O 1
ATOM 3046 N N . LYS C 1 124 ? -14.552 5.140 12.907 1.00 40.38 124 LYS C N 1
ATOM 3047 C CA . LYS C 1 124 ? -14.261 3.808 13.403 1.00 37.13 124 LYS C CA 1
ATOM 3048 C C . LYS C 1 124 ? -13.882 4.006 14.858 1.00 33.46 124 LYS C C 1
ATOM 3049 O O . LYS C 1 124 ? -13.087 4.883 15.174 1.00 30.95 124 LYS C O 1
ATOM 3055 N N . VAL C 1 125 ? -14.469 3.216 15.747 1.00 31.68 125 VAL C N 1
ATOM 3056 C CA . VAL C 1 125 ? -14.157 3.343 17.160 1.00 31.87 125 VAL C CA 1
ATOM 3057 C C . VAL C 1 125 ? -13.366 2.143 17.681 1.00 31.25 125 VAL C C 1
ATOM 3058 O O . VAL C 1 125 ? -13.685 0.992 17.379 1.00 31.30 125 VAL C O 1
ATOM 3062 N N . MET C 1 126 ? -12.330 2.434 18.462 1.00 30.33 126 MET C N 1
ATOM 3063 C CA . MET C 1 126 ? -11.468 1.419 19.064 1.00 31.09 126 MET C CA 1
ATOM 3064 C C . MET C 1 126 ? -11.088 1.897 20.457 1.00 29.41 126 MET C C 1
ATOM 3065 O O . MET C 1 126 ? -10.996 3.103 20.693 1.00 30.78 126 MET C O 1
ATOM 3070 N N . THR C 1 127 ? -10.872 0.964 21.378 1.00 25.66 127 THR C N 1
ATOM 3071 C CA . THR C 1 127 ? -10.480 1.337 22.729 1.00 26.26 127 THR C CA 1
ATOM 3072 C C . THR C 1 127 ? -8.958 1.326 22.816 1.00 24.96 127 THR C C 1
ATOM 3073 O O . THR C 1 127 ? -8.286 0.720 21.983 1.00 23.97 127 THR C O 1
ATOM 3077 N N . MET C 1 128 ? -8.423 2.003 23.826 1.00 24.84 128 MET C N 1
ATOM 3078 C CA . MET C 1 128 ? -6.979 2.062 24.040 1.00 27.05 128 MET C CA 1
ATOM 3079 C C . MET C 1 128 ? -6.425 0.633 24.112 1.00 28.12 128 MET C C 1
ATOM 3080 O O . MET C 1 128 ? -5.391 0.323 23.514 1.00 28.37 128 MET C O 1
ATOM 3085 N N . GLY C 1 129 ? -7.138 -0.230 24.835 1.00 26.95 129 GLY C N 1
ATOM 3086 C CA . GLY C 1 129 ? -6.712 -1.611 24.991 1.00 28.95 129 GLY C CA 1
ATOM 3087 C C . GLY C 1 129 ? -6.611 -2.369 23.685 1.00 29.04 129 GLY C C 1
ATOM 3088 O O . GLY C 1 129 ? -5.732 -3.212 23.512 1.00 28.61 129 GLY C O 1
ATOM 3089 N N . GLU C 1 130 ? -7.516 -2.071 22.761 1.00 29.16 130 GLU C N 1
ATOM 3090 C CA . GLU C 1 130 ? -7.527 -2.724 21.464 1.00 29.31 130 GLU C CA 1
ATOM 3091 C C . GLU C 1 130 ? -6.432 -2.178 20.561 1.00 28.22 130 GLU C C 1
ATOM 3092 O O . GLU C 1 130 ? -5.869 -2.918 19.743 1.00 27.32 130 GLU C O 1
ATOM 3098 N N . LEU C 1 131 ? -6.126 -0.888 20.716 1.00 25.56 131 LEU C N 1
ATOM 3099 C CA . LEU C 1 131 ? -5.109 -0.245 19.883 1.00 24.68 131 LEU C CA 1
ATOM 3100 C C . LEU C 1 131 ? -3.668 -0.474 20.342 1.00 24.64 131 LEU C C 1
ATOM 3101 O O . LEU C 1 131 ? -2.739 -0.323 19.560 1.00 25.70 131 LEU C O 1
ATOM 3106 N N . LEU C 1 132 ? -3.480 -0.846 21.602 1.00 24.99 132 LEU C N 1
ATOM 3107 C CA . LEU C 1 132 ? -2.140 -1.128 22.129 1.00 25.01 132 LEU C CA 1
ATOM 3108 C C . LEU C 1 132 ? -2.210 -2.259 23.157 1.00 22.95 132 LEU C C 1
ATOM 3109 O O . LEU C 1 132 ? -2.083 -2.033 24.356 1.00 23.97 132 LEU C O 1
ATOM 3114 N N . PRO C 1 133 ? -2.422 -3.496 22.686 1.00 24.65 133 PRO C N 1
ATOM 3115 C CA . PRO C 1 133 ? -2.520 -4.702 23.525 1.00 25.96 133 PRO C CA 1
ATOM 3116 C C . PRO C 1 133 ? -1.212 -4.974 24.264 1.00 27.33 133 PRO C C 1
ATOM 3117 O O . PRO C 1 133 ? -0.133 -4.663 23.749 1.00 25.63 133 PRO C O 1
ATOM 3121 N N . MET C 1 134 ? -1.318 -5.549 25.462 1.00 29.52 134 MET C N 1
ATOM 3122 C CA . MET C 1 134 ? -0.150 -5.899 26.270 1.00 33.58 134 MET C CA 1
ATOM 3123 C C . MET C 1 134 ? 0.854 -4.751 26.244 1.00 36.11 134 MET C C 1
ATOM 3124 O O . MET C 1 134 ? 2.025 -4.939 25.908 1.00 36.04 134 MET C O 1
ATOM 3129 N N . ALA C 1 135 ? 0.381 -3.563 26.606 1.00 39.46 135 ALA C N 1
ATOM 3130 C CA . ALA C 1 135 ? 1.198 -2.354 26.592 1.00 42.22 135 ALA C CA 1
ATOM 3131 C C . ALA C 1 135 ? 2.286 -2.253 27.655 1.00 44.51 135 ALA C C 1
ATOM 3132 O O . ALA C 1 135 ? 2.087 -2.626 28.810 1.00 44.91 135 ALA C O 1
ATOM 3134 N N . PHE C 1 136 ? 3.437 -1.731 27.240 1.00 47.77 136 PHE C N 1
ATOM 3135 C CA . PHE C 1 136 ? 4.578 -1.521 28.125 1.00 51.03 136 PHE C CA 1
ATOM 3136 C C . PHE C 1 136 ? 4.153 -0.455 29.133 1.00 53.72 136 PHE C C 1
ATOM 3137 O O . PHE C 1 136 ? 3.832 0.673 28.750 1.00 53.83 136 PHE C O 1
ATOM 3145 N N . GLY C 1 137 ? 4.143 -0.809 30.414 1.00 56.21 137 GLY C N 1
ATOM 3146 C CA . GLY C 1 137 ? 3.737 0.149 31.428 1.00 59.38 137 GLY C CA 1
ATOM 3147 C C . GLY C 1 137 ? 4.640 0.200 32.646 1.00 62.59 137 GLY C C 1
ATOM 3148 O O . GLY C 1 137 ? 5.687 -0.450 32.678 1.00 62.92 137 GLY C O 1
ATOM 3149 N N . PRO C 1 138 ? 4.260 0.980 33.672 1.00 65.03 138 PRO C N 1
ATOM 3150 C CA . PRO C 1 138 ? 5.041 1.118 34.906 1.00 66.91 138 PRO C CA 1
ATOM 3151 C C . PRO C 1 138 ? 5.258 -0.213 35.627 1.00 68.31 138 PRO C C 1
ATOM 3152 O O . PRO C 1 138 ? 6.320 -0.447 36.204 1.00 68.59 138 PRO C O 1
ATOM 3156 N N . SER C 1 139 ? 4.246 -1.077 35.593 1.00 69.29 139 SER C N 1
ATOM 3157 C CA . SER C 1 139 ? 4.331 -2.381 36.245 1.00 70.82 139 SER C CA 1
ATOM 3158 C C . SER C 1 139 ? 5.611 -3.093 35.830 1.00 71.78 139 SER C C 1
ATOM 3159 O O . SER C 1 139 ? 6.173 -3.880 36.593 1.00 71.50 139 SER C O 1
ATOM 3162 N N . HIS C 1 140 ? 6.066 -2.809 34.614 1.00 72.85 140 HIS C N 1
ATOM 3163 C CA . HIS C 1 140 ? 7.280 -3.417 34.084 1.00 73.98 140 HIS C CA 1
ATOM 3164 C C . HIS C 1 140 ? 8.518 -2.792 34.697 1.00 73.64 140 HIS C C 1
ATOM 3165 O O . HIS C 1 140 ? 9.580 -3.411 34.736 1.00 73.63 140 HIS C O 1
ATOM 3172 N N . LEU C 1 141 ? 8.380 -1.551 35.146 1.00 73.11 141 LEU C N 1
ATOM 3173 C CA . LEU C 1 141 ? 9.488 -0.824 35.746 1.00 72.73 141 LEU C CA 1
ATOM 3174 C C . LEU C 1 141 ? 9.375 -0.814 37.266 1.00 72.65 141 LEU C C 1
ATOM 3175 O O . LEU C 1 141 ? 10.197 -1.407 37.964 1.00 72.28 141 LEU C O 1
ATOM 3180 N N . VAL D 1 3 ? 6.696 -21.384 17.023 1.00 59.10 3 VAL D N 1
ATOM 3181 C CA . VAL D 1 3 ? 6.556 -20.241 16.129 1.00 58.74 3 VAL D CA 1
ATOM 3182 C C . VAL D 1 3 ? 6.524 -20.639 14.648 1.00 58.18 3 VAL D C 1
ATOM 3183 O O . VAL D 1 3 ? 7.484 -21.166 14.069 1.00 57.97 3 VAL D O 1
ATOM 3187 N N . GLY D 1 4 ? 5.366 -20.347 14.065 1.00 57.44 4 GLY D N 1
ATOM 3188 C CA . GLY D 1 4 ? 5.056 -20.679 12.693 1.00 55.60 4 GLY D CA 1
ATOM 3189 C C . GLY D 1 4 ? 6.081 -20.233 11.698 1.00 54.04 4 GLY D C 1
ATOM 3190 O O . GLY D 1 4 ? 6.339 -19.052 11.561 1.00 55.67 4 GLY D O 1
ATOM 3191 N N . GLY D 1 5 ? 6.631 -21.183 10.963 1.00 51.92 5 GLY D N 1
ATOM 3192 C CA . GLY D 1 5 ? 7.609 -20.827 9.971 1.00 49.40 5 GLY D CA 1
ATOM 3193 C C . GLY D 1 5 ? 8.950 -20.619 10.644 1.00 47.15 5 GLY D C 1
ATOM 3194 O O . GLY D 1 5 ? 9.882 -20.230 9.941 1.00 46.22 5 GLY D O 1
ATOM 3195 N N . ILE D 1 6 ? 9.098 -20.814 11.960 1.00 45.74 6 ILE D N 1
ATOM 3196 C CA . ILE D 1 6 ? 10.451 -20.653 12.489 1.00 44.28 6 ILE D CA 1
ATOM 3197 C C . ILE D 1 6 ? 10.990 -21.996 12.979 1.00 43.40 6 ILE D C 1
ATOM 3198 O O . ILE D 1 6 ? 10.410 -22.638 13.856 1.00 42.36 6 ILE D O 1
ATOM 3203 N N . GLU D 1 7 ? 12.101 -22.428 12.394 1.00 44.07 7 GLU D N 1
ATOM 3204 C CA . GLU D 1 7 ? 12.704 -23.690 12.806 1.00 44.38 7 GLU D CA 1
ATOM 3205 C C . GLU D 1 7 ? 13.068 -23.536 14.273 1.00 42.97 7 GLU D C 1
ATOM 3206 O O . GLU D 1 7 ? 13.496 -22.464 14.699 1.00 41.72 7 GLU D O 1
ATOM 3212 N N . ASP D 1 8 ? 12.896 -24.600 15.049 1.00 43.10 8 ASP D N 1
ATOM 3213 C CA . ASP D 1 8 ? 13.204 -24.543 16.474 1.00 42.49 8 ASP D CA 1
ATOM 3214 C C . ASP D 1 8 ? 14.659 -24.217 16.800 1.00 40.16 8 ASP D C 1
ATOM 3215 O O . ASP D 1 8 ? 14.939 -23.640 17.847 1.00 39.00 8 ASP D O 1
ATOM 3220 N N . ARG D 1 9 ? 15.592 -24.574 15.927 1.00 38.11 9 ARG D N 1
ATOM 3221 C CA . ARG D 1 9 ? 16.983 -24.252 16.224 1.00 37.73 9 ARG D CA 1
ATOM 3222 C C . ARG D 1 9 ? 17.208 -22.757 16.067 1.00 36.25 9 ARG D C 1
ATOM 3223 O O . ARG D 1 9 ? 18.094 -22.184 16.708 1.00 36.87 9 ARG D O 1
ATOM 3231 N N . GLN D 1 10 ? 16.400 -22.127 15.217 1.00 34.21 10 GLN D N 1
ATOM 3232 C CA . GLN D 1 10 ? 16.501 -20.689 14.998 1.00 32.42 10 GLN D CA 1
ATOM 3233 C C . GLN D 1 10 ? 15.874 -19.943 16.165 1.00 30.00 10 GLN D C 1
ATOM 3234 O O . GLN D 1 10 ? 16.427 -18.955 16.640 1.00 29.29 10 GLN D O 1
ATOM 3240 N N . LEU D 1 11 ? 14.725 -20.423 16.633 1.00 28.72 11 LEU D N 1
ATOM 3241 C CA . LEU D 1 11 ? 14.046 -19.797 17.763 1.00 29.22 11 LEU D CA 1
ATOM 3242 C C . LEU D 1 11 ? 14.914 -19.872 19.022 1.00 29.17 11 LEU D C 1
ATOM 3243 O O . LEU D 1 11 ? 15.065 -18.884 19.746 1.00 28.70 11 LEU D O 1
ATOM 3248 N N . GLU D 1 12 ? 15.485 -21.046 19.280 1.00 29.61 12 GLU D N 1
ATOM 3249 C CA . GLU D 1 12 ? 16.340 -21.241 20.452 1.00 30.68 12 GLU D CA 1
ATOM 3250 C C . GLU D 1 12 ? 17.567 -20.337 20.392 1.00 27.98 12 GLU D C 1
ATOM 3251 O O . GLU D 1 12 ? 17.938 -19.706 21.384 1.00 27.97 12 GLU D O 1
ATOM 3257 N N . ALA D 1 13 ? 18.189 -20.274 19.221 1.00 25.76 13 ALA D N 1
ATOM 3258 C CA . ALA D 1 13 ? 19.355 -19.427 19.032 1.00 25.24 13 ALA D CA 1
ATOM 3259 C C . ALA D 1 13 ? 18.942 -17.962 19.248 1.00 25.15 13 ALA D C 1
ATOM 3260 O O . ALA D 1 13 ? 19.681 -17.185 19.867 1.00 23.16 13 ALA D O 1
ATOM 3262 N N . LEU D 1 14 ? 17.758 -17.592 18.753 1.00 23.56 14 LEU D N 1
ATOM 3263 C CA . LEU D 1 14 ? 17.263 -16.218 18.910 1.00 24.96 14 LEU D CA 1
ATOM 3264 C C . LEU D 1 14 ? 17.072 -15.831 20.370 1.00 26.31 14 LEU D C 1
ATOM 3265 O O . LEU D 1 14 ? 17.483 -14.744 20.798 1.00 26.97 14 LEU D O 1
ATOM 3270 N N . LYS D 1 15 ? 16.434 -16.715 21.130 1.00 26.46 15 LYS D N 1
ATOM 3271 C CA . LYS D 1 15 ? 16.189 -16.453 22.542 1.00 27.53 15 LYS D CA 1
ATOM 3272 C C . LYS D 1 15 ? 17.503 -16.266 23.285 1.00 27.36 15 LYS D C 1
ATOM 3273 O O . LYS D 1 15 ? 17.619 -15.396 24.144 1.00 25.73 15 LYS D O 1
ATOM 3279 N N . ARG D 1 16 ? 18.494 -17.085 22.949 1.00 26.21 16 ARG D N 1
ATOM 3280 C CA . ARG D 1 16 ? 19.802 -16.994 23.586 1.00 25.48 16 ARG D CA 1
ATOM 3281 C C . ARG D 1 16 ? 20.501 -15.695 23.226 1.00 24.65 16 ARG D C 1
ATOM 3282 O O . ARG D 1 16 ? 21.116 -15.052 24.078 1.00 24.87 16 ARG D O 1
ATOM 3290 N N . ALA D 1 17 ? 20.414 -15.309 21.960 1.00 23.91 17 ALA D N 1
ATOM 3291 C CA . ALA D 1 17 ? 21.047 -14.069 21.515 1.00 26.31 17 ALA D CA 1
ATOM 3292 C C . ALA D 1 17 ? 20.419 -12.857 22.224 1.00 26.69 17 ALA D C 1
ATOM 3293 O O . ALA D 1 17 ? 21.115 -11.921 22.607 1.00 25.44 17 ALA D O 1
ATOM 3295 N N . ALA D 1 18 ? 19.103 -12.886 22.401 1.00 27.60 18 ALA D N 1
ATOM 3296 C CA . ALA D 1 18 ? 18.404 -11.792 23.071 1.00 27.94 18 ALA D CA 1
ATOM 3297 C C . ALA D 1 18 ? 18.868 -11.649 24.529 1.00 28.83 18 ALA D C 1
ATOM 3298 O O . ALA D 1 18 ? 19.191 -10.555 24.987 1.00 29.07 18 ALA D O 1
ATOM 3300 N N . LEU D 1 19 ? 18.908 -12.762 25.254 1.00 30.34 19 LEU D N 1
ATOM 3301 C CA . LEU D 1 19 ? 19.326 -12.741 26.659 1.00 33.35 19 LEU D CA 1
ATOM 3302 C C . LEU D 1 19 ? 20.709 -12.138 26.868 1.00 33.05 19 LEU D C 1
ATOM 3303 O O . LEU D 1 19 ? 20.889 -11.292 27.743 1.00 35.00 19 LEU D O 1
ATOM 3308 N N . LYS D 1 20 ? 21.679 -12.554 26.061 1.00 32.46 20 LYS D N 1
ATOM 3309 C CA . LYS D 1 20 ? 23.034 -12.038 26.217 1.00 34.67 20 LYS D CA 1
ATOM 3310 C C . LYS D 1 20 ? 23.238 -10.637 25.641 1.00 33.76 20 LYS D C 1
ATOM 3311 O O . LYS D 1 20 ? 24.196 -9.949 25.989 1.00 34.15 20 LYS D O 1
ATOM 3317 N N . ALA D 1 21 ? 22.334 -10.213 24.762 1.00 32.67 21 ALA D N 1
ATOM 3318 C CA . ALA D 1 21 ? 22.428 -8.895 24.151 1.00 31.67 21 ALA D CA 1
ATOM 3319 C C . ALA D 1 21 ? 22.284 -7.785 25.186 1.00 30.42 21 ALA D C 1
ATOM 3320 O O . ALA D 1 21 ? 22.815 -6.697 25.006 1.00 29.19 21 ALA D O 1
ATOM 3322 N N . CYS D 1 22 ? 21.589 -8.061 26.282 1.00 32.78 22 CYS D N 1
ATOM 3323 C CA . CYS D 1 22 ? 21.393 -7.041 27.307 1.00 36.24 22 CYS D CA 1
ATOM 3324 C C . CYS D 1 22 ? 22.707 -6.576 27.942 1.00 36.63 22 CYS D C 1
ATOM 3325 O O . CYS D 1 22 ? 22.732 -5.586 28.673 1.00 35.54 22 CYS D O 1
ATOM 3328 N N . GLU D 1 23 ? 23.803 -7.272 27.648 1.00 36.86 23 GLU D N 1
ATOM 3329 C CA . GLU D 1 23 ? 25.090 -6.885 28.207 1.00 38.05 23 GLU D CA 1
ATOM 3330 C C . GLU D 1 23 ? 25.655 -5.668 27.483 1.00 35.72 23 GLU D C 1
ATOM 3331 O O . GLU D 1 23 ? 26.541 -4.997 28.000 1.00 35.20 23 GLU D O 1
ATOM 3337 N N . LEU D 1 24 ? 25.130 -5.383 26.292 1.00 34.27 24 LEU D N 1
ATOM 3338 C CA . LEU D 1 24 ? 25.584 -4.240 25.497 1.00 33.40 24 LEU D CA 1
ATOM 3339 C C . LEU D 1 24 ? 24.832 -2.963 25.873 1.00 32.15 24 LEU D C 1
ATOM 3340 O O . LEU D 1 24 ? 25.120 -1.885 25.359 1.00 32.13 24 LEU D O 1
ATOM 3345 N N . SER D 1 25 ? 23.872 -3.095 26.776 1.00 29.96 25 SER D N 1
ATOM 3346 C CA . SER D 1 25 ? 23.051 -1.971 27.213 1.00 30.05 25 SER D CA 1
ATOM 3347 C C . SER D 1 25 ? 23.777 -0.809 27.892 1.00 29.58 25 SER D C 1
ATOM 3348 O O . SER D 1 25 ? 24.682 -1.012 28.700 1.00 29.20 25 SER D O 1
ATOM 3351 N N . TYR D 1 26 ? 23.378 0.412 27.547 1.00 27.27 26 TYR D N 1
ATOM 3352 C CA . TYR D 1 26 ? 23.923 1.611 28.183 1.00 28.25 26 TYR D CA 1
ATOM 3353 C C . TYR D 1 26 ? 22.698 2.237 28.839 1.00 29.29 26 TYR D C 1
ATOM 3354 O O . TYR D 1 26 ? 21.903 2.907 28.181 1.00 30.18 26 TYR D O 1
ATOM 3363 N N . SER D 1 27 ? 22.535 2.002 30.133 1.00 30.72 27 SER D N 1
ATOM 3364 C CA . SER D 1 27 ? 21.374 2.513 30.843 1.00 33.25 27 SER D CA 1
ATOM 3365 C C . SER D 1 27 ? 21.689 2.953 32.264 1.00 34.17 27 SER D C 1
ATOM 3366 O O . SER D 1 27 ? 21.159 2.399 33.225 1.00 35.05 27 SER D O 1
ATOM 3369 N N . PRO D 1 28 ? 22.555 3.964 32.417 1.00 35.52 28 PRO D N 1
ATOM 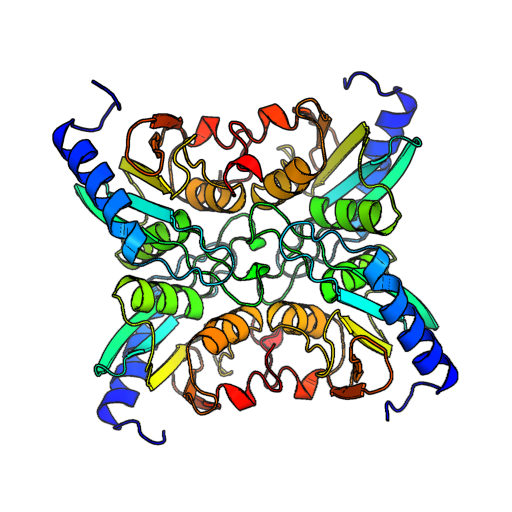3370 C CA . PRO D 1 28 ? 22.914 4.452 33.751 1.00 36.87 28 PRO D CA 1
ATOM 3371 C C . PRO D 1 28 ? 21.810 5.262 34.430 1.00 38.74 28 PRO D C 1
ATOM 3372 O O . PRO D 1 28 ? 21.925 5.600 35.605 1.00 39.73 28 PRO D O 1
ATOM 3376 N N . TYR D 1 29 ? 20.743 5.570 33.697 1.00 40.24 29 TYR D N 1
ATOM 3377 C CA . TYR D 1 29 ? 19.642 6.347 34.263 1.00 41.71 29 TYR D CA 1
ATOM 3378 C C . TYR D 1 29 ? 18.508 5.482 34.813 1.00 42.92 29 TYR D C 1
ATOM 3379 O O . TYR D 1 29 ? 18.033 5.704 35.928 1.00 43.75 29 TYR D O 1
ATOM 3388 N N . SER D 1 30 ? 18.071 4.499 34.036 1.00 42.72 30 SER D N 1
ATOM 3389 C CA . SER D 1 30 ? 16.998 3.625 34.485 1.00 43.15 30 SER D CA 1
ATOM 3390 C C . SER D 1 30 ? 17.574 2.334 35.049 1.00 42.75 30 SER D C 1
ATOM 3391 O O . SER D 1 30 ? 16.925 1.655 35.845 1.00 43.35 30 SER D O 1
ATOM 3394 N N . HIS D 1 31 ? 18.795 2.002 34.639 1.00 41.63 31 HIS D N 1
ATOM 3395 C CA . HIS D 1 31 ? 19.442 0.773 35.090 1.00 41.58 31 HIS D CA 1
ATOM 3396 C C . HIS D 1 31 ? 18.656 -0.447 34.604 1.00 39.95 31 HIS D C 1
ATOM 3397 O O . HIS D 1 31 ? 18.906 -1.575 35.027 1.00 39.55 31 HIS D O 1
ATOM 3404 N N . PHE D 1 32 ? 17.710 -0.198 33.706 1.00 38.15 32 PHE D N 1
ATOM 3405 C CA . PHE D 1 32 ? 16.855 -1.226 33.126 1.00 38.67 32 PHE D CA 1
ATOM 3406 C C . PHE D 1 32 ? 17.521 -1.711 31.829 1.00 39.12 32 PHE D C 1
ATOM 3407 O O . PHE D 1 32 ? 17.572 -0.974 30.844 1.00 40.87 32 PHE D O 1
ATOM 3415 N N . ARG D 1 33 ? 18.033 -2.939 31.830 1.00 37.94 33 ARG D N 1
ATOM 3416 C CA . ARG D 1 33 ? 18.698 -3.484 30.647 1.00 37.35 33 ARG D CA 1
ATOM 3417 C C . ARG D 1 33 ? 17.768 -4.337 29.788 1.00 36.46 33 ARG D C 1
ATOM 3418 O O . ARG D 1 33 ? 17.118 -5.260 30.283 1.00 37.34 33 ARG D O 1
ATOM 3426 N N . VAL D 1 34 ? 17.720 -4.026 28.497 1.00 32.15 34 VAL D N 1
ATOM 3427 C CA . VAL D 1 34 ? 16.876 -4.755 27.559 1.00 28.47 34 VAL D CA 1
ATOM 3428 C C . VAL D 1 34 ? 17.694 -5.270 26.381 1.00 27.21 34 VAL D C 1
ATOM 3429 O O . VAL D 1 34 ? 18.569 -4.567 25.867 1.00 27.11 34 VAL D O 1
ATOM 3433 N N . GLY D 1 35 ? 17.400 -6.496 25.953 1.00 26.87 35 GLY D N 1
ATOM 3434 C CA . GLY D 1 35 ? 18.107 -7.087 24.828 1.00 26.17 35 GLY D CA 1
ATOM 3435 C C . GLY D 1 35 ? 17.146 -7.517 23.732 1.00 24.54 35 GLY D C 1
ATOM 3436 O O . GLY D 1 35 ? 16.021 -7.930 24.015 1.00 24.47 35 GLY D O 1
ATOM 3437 N N . CYS D 1 36 ? 17.585 -7.430 22.480 1.00 21.11 36 CYS D N 1
ATOM 3438 C CA . CYS D 1 36 ? 16.739 -7.812 21.358 1.00 21.89 36 CYS D CA 1
ATOM 3439 C C . CYS D 1 36 ? 17.550 -8.472 20.251 1.00 22.09 36 CYS D C 1
ATOM 3440 O O . CYS D 1 36 ? 18.700 -8.095 19.999 1.00 23.00 36 CYS D O 1
ATOM 3443 N N . SER D 1 37 ? 16.947 -9.463 19.604 1.00 20.19 37 SER D N 1
ATOM 3444 C CA . SER D 1 37 ? 17.593 -10.161 18.506 1.00 21.47 37 SER D CA 1
ATOM 3445 C C . SER D 1 37 ? 16.591 -10.325 17.359 1.00 21.28 37 SER D C 1
ATOM 3446 O O . SER D 1 37 ? 15.393 -10.538 17.578 1.00 21.03 37 SER D O 1
ATOM 3449 N N . ILE D 1 38 ? 17.092 -10.229 16.136 1.00 21.01 38 ILE D N 1
ATOM 3450 C CA . ILE D 1 38 ? 16.252 -10.350 14.958 1.00 20.80 38 ILE D CA 1
ATOM 3451 C C . ILE D 1 38 ? 16.821 -11.369 13.986 1.00 21.52 38 ILE D C 1
ATOM 3452 O O . ILE D 1 38 ? 18.019 -11.396 13.735 1.00 21.87 38 ILE D O 1
ATOM 3457 N N . LEU D 1 39 ? 15.950 -12.210 13.444 1.00 22.10 39 LEU D N 1
ATOM 3458 C CA . LEU D 1 39 ? 16.358 -13.222 12.481 1.00 22.73 39 LEU D CA 1
ATOM 3459 C C . LEU D 1 39 ? 16.021 -12.705 11.084 1.00 22.81 39 LEU D C 1
ATOM 3460 O O . LEU D 1 39 ? 14.873 -12.354 10.814 1.00 23.52 39 LEU D O 1
ATOM 3465 N N . THR D 1 40 ? 17.016 -12.641 10.204 1.00 22.97 40 THR D N 1
ATOM 3466 C CA . THR D 1 40 ? 16.791 -12.161 8.840 1.00 25.05 40 THR D CA 1
ATOM 3467 C C . THR D 1 40 ? 16.288 -13.309 7.970 1.00 25.41 40 THR D C 1
ATOM 3468 O O . THR D 1 40 ? 16.406 -14.475 8.346 1.00 23.56 40 THR D O 1
ATOM 3472 N N . ASN D 1 41 ? 15.719 -12.983 6.813 1.00 27.21 41 ASN D N 1
ATOM 3473 C CA . ASN D 1 41 ? 15.209 -14.018 5.919 1.00 30.00 41 ASN D CA 1
ATOM 3474 C C . ASN D 1 41 ? 16.401 -14.898 5.583 1.00 32.00 41 ASN D C 1
ATOM 3475 O O . ASN D 1 41 ? 16.271 -16.065 5.233 1.00 31.55 41 ASN D O 1
ATOM 3480 N N . ASN D 1 42 ? 17.565 -14.287 5.728 1.00 34.06 42 ASN D N 1
ATOM 3481 C CA . ASN D 1 42 ? 18.859 -14.882 5.462 1.00 35.61 42 ASN D CA 1
ATOM 3482 C C . ASN D 1 42 ? 19.282 -15.867 6.559 1.00 35.15 42 ASN D C 1
ATOM 3483 O O . ASN D 1 42 ? 20.311 -16.534 6.438 1.00 33.30 42 ASN D O 1
ATOM 3488 N N . ASP D 1 43 ? 18.489 -15.950 7.622 1.00 35.27 43 ASP D N 1
ATOM 3489 C CA . ASP D 1 43 ? 18.790 -16.825 8.753 1.00 35.82 43 ASP D CA 1
ATOM 3490 C C . ASP D 1 43 ? 20.087 -16.394 9.443 1.00 33.15 43 ASP D C 1
ATOM 3491 O O . ASP D 1 43 ? 20.892 -17.214 9.873 1.00 34.48 43 ASP D O 1
ATOM 3496 N N . VAL D 1 44 ? 20.280 -15.082 9.512 1.00 31.11 44 VAL D N 1
ATOM 3497 C CA . VAL D 1 44 ? 21.423 -14.471 10.181 1.00 28.10 44 VAL D CA 1
ATOM 3498 C C . VAL D 1 44 ? 20.811 -13.730 11.372 1.00 27.64 44 VAL D C 1
ATOM 3499 O O . VAL D 1 44 ? 19.760 -13.096 11.238 1.00 24.74 44 VAL D O 1
ATOM 3503 N N . ILE D 1 45 ? 21.458 -13.811 12.529 1.00 25.43 45 ILE D N 1
ATOM 3504 C CA . ILE D 1 45 ? 20.939 -13.158 13.723 1.00 25.49 45 ILE D CA 1
ATOM 3505 C C . ILE D 1 45 ? 21.653 -11.852 14.052 1.00 25.03 45 ILE D C 1
ATOM 3506 O O . ILE D 1 45 ? 22.878 -11.784 14.038 1.00 27.35 45 ILE D O 1
ATOM 3511 N N . PHE D 1 46 ? 20.873 -10.815 14.335 1.00 23.63 46 PHE D N 1
ATOM 3512 C CA . PHE D 1 46 ? 21.418 -9.512 14.703 1.00 24.25 46 PHE D CA 1
ATOM 3513 C C . PHE D 1 46 ? 20.897 -9.188 16.099 1.00 23.37 46 PHE D C 1
ATOM 3514 O O . PHE D 1 46 ? 19.806 -9.615 16.467 1.00 23.37 46 PHE D O 1
ATOM 3522 N N . THR D 1 47 ? 21.671 -8.437 16.872 1.00 22.65 47 THR D N 1
ATOM 3523 C CA . THR D 1 47 ? 21.276 -8.110 18.235 1.00 24.65 47 THR D CA 1
ATOM 3524 C C . THR D 1 47 ? 21.431 -6.637 18.576 1.00 24.87 47 THR D C 1
ATOM 3525 O O . THR D 1 47 ? 22.236 -5.925 17.979 1.00 26.07 47 THR D O 1
ATOM 3529 N N . GLY D 1 48 ? 20.664 -6.195 19.564 1.00 23.47 48 GLY D N 1
ATOM 3530 C CA . GLY D 1 48 ? 20.727 -4.812 19.988 1.00 22.42 48 GLY D CA 1
ATOM 3531 C C . GLY D 1 48 ? 20.383 -4.710 21.457 1.00 22.33 48 GLY D C 1
ATOM 3532 O O . GLY D 1 48 ? 19.863 -5.661 22.046 1.00 22.21 48 GLY D O 1
ATOM 3533 N N . ALA D 1 49 ? 20.685 -3.559 22.049 1.00 22.96 49 ALA D N 1
ATOM 3534 C CA . ALA D 1 49 ? 20.407 -3.304 23.457 1.00 22.67 49 ALA D CA 1
ATOM 3535 C C . ALA D 1 49 ? 19.979 -1.844 23.593 1.00 23.01 49 ALA D C 1
ATOM 3536 O O . ALA D 1 49 ? 20.229 -1.034 22.696 1.00 23.57 49 ALA D O 1
ATOM 3538 N N . ASN D 1 50 ? 19.338 -1.496 24.703 1.00 20.59 50 ASN D N 1
ATOM 3539 C CA . ASN D 1 50 ? 18.893 -0.124 24.865 1.00 22.56 50 ASN D CA 1
ATOM 3540 C C . ASN D 1 50 ? 20.039 0.815 25.191 1.00 23.98 50 ASN D C 1
ATOM 3541 O O . ASN D 1 50 ? 21.002 0.436 25.866 1.00 22.96 50 ASN D O 1
ATOM 3546 N N . VAL D 1 51 ? 19.936 2.032 24.662 1.00 23.37 51 VAL D N 1
ATOM 3547 C CA . VAL D 1 51 ? 20.930 3.081 24.857 1.00 23.62 51 VAL D CA 1
ATOM 3548 C C . VAL D 1 51 ? 20.218 4.322 25.364 1.00 25.32 51 VAL D C 1
ATOM 3549 O O . VAL D 1 51 ? 19.445 4.946 24.639 1.00 24.81 51 VAL D O 1
ATOM 3553 N N . GLU D 1 52 ? 20.482 4.683 26.612 1.00 27.01 52 GLU D N 1
ATOM 3554 C CA . GLU D 1 52 ? 19.838 5.845 27.195 1.00 29.37 52 GLU D CA 1
ATOM 3555 C C . GLU D 1 52 ? 20.655 7.121 27.017 1.00 30.29 52 GLU D C 1
ATOM 3556 O O . GLU D 1 52 ? 21.806 7.085 26.571 1.00 30.99 52 GLU D O 1
ATOM 3562 N N . ASN D 1 53 ? 20.045 8.249 27.359 1.00 29.88 53 ASN D N 1
ATOM 3563 C CA . ASN D 1 53 ? 20.685 9.551 27.223 1.00 31.17 53 ASN D CA 1
ATOM 3564 C C . ASN D 1 53 ? 20.177 10.467 28.335 1.00 32.31 53 ASN D C 1
ATOM 3565 O O . ASN D 1 53 ? 19.065 10.288 28.829 1.00 31.80 53 ASN D O 1
ATOM 3570 N N . ALA D 1 54 ? 20.997 11.435 28.733 1.00 32.88 54 ALA D N 1
ATOM 3571 C CA . ALA D 1 54 ? 20.613 12.379 29.775 1.00 34.43 54 ALA D CA 1
ATOM 3572 C C . ALA D 1 54 ? 19.228 12.949 29.452 1.00 34.02 54 ALA D C 1
ATOM 3573 O O . ALA D 1 54 ? 18.418 13.179 30.346 1.00 35.27 54 ALA D O 1
ATOM 3575 N N . SER D 1 55 ? 18.971 13.177 28.168 1.00 34.29 55 SER D N 1
ATOM 3576 C CA . SER D 1 55 ? 17.679 13.678 27.702 1.00 33.54 55 SER D CA 1
ATOM 3577 C C . SER D 1 55 ? 16.862 12.438 27.342 1.00 33.85 55 SER D C 1
ATOM 3578 O O . SER D 1 55 ? 17.087 11.824 26.298 1.00 31.40 55 SER D O 1
ATOM 3581 N N . TYR D 1 56 ? 15.923 12.068 28.208 1.00 33.28 56 TYR D N 1
ATOM 3582 C CA . TYR D 1 56 ? 15.114 10.873 27.983 1.00 34.74 56 TYR D CA 1
ATOM 3583 C C . TYR D 1 56 ? 14.543 10.738 26.578 1.00 34.75 56 TYR D C 1
ATOM 3584 O O . TYR D 1 56 ? 14.386 9.630 26.068 1.00 34.86 56 TYR D O 1
ATOM 3593 N N . SER D 1 57 ? 14.247 11.863 25.946 1.00 35.04 57 SER D N 1
ATOM 3594 C CA . SER D 1 57 ? 13.694 11.843 24.602 1.00 36.75 57 SER D CA 1
ATOM 3595 C C . SER D 1 57 ? 14.639 11.156 23.612 1.00 35.18 57 SER D C 1
ATOM 3596 O O . SER D 1 57 ? 14.194 10.559 22.638 1.00 34.88 57 SER D O 1
ATOM 3599 N N . ASN D 1 58 ? 15.939 11.239 23.871 1.00 34.87 58 ASN D N 1
ATOM 3600 C CA . ASN D 1 58 ? 16.949 10.633 22.999 1.00 34.76 58 ASN D CA 1
ATOM 3601 C C . ASN D 1 58 ? 17.187 9.133 23.192 1.00 34.13 58 ASN D C 1
ATOM 3602 O O . ASN D 1 58 ? 17.970 8.535 22.458 1.00 34.88 58 ASN D O 1
ATOM 3607 N N . CYS D 1 59 ? 16.535 8.519 24.172 1.00 33.25 59 CYS D N 1
ATOM 3608 C CA . CYS D 1 59 ? 16.743 7.094 24.410 1.00 32.81 59 CYS D CA 1
ATOM 3609 C C . CYS D 1 59 ? 16.305 6.224 23.231 1.00 32.28 59 CYS D C 1
ATOM 3610 O O . CYS D 1 59 ? 15.247 6.439 22.637 1.00 31.48 59 CYS D O 1
ATOM 3613 N N . ILE D 1 60 ? 17.138 5.250 22.884 1.00 29.43 60 ILE D N 1
ATOM 3614 C CA . ILE D 1 60 ? 16.819 4.333 21.803 1.00 28.74 60 ILE D CA 1
ATOM 3615 C C . ILE D 1 60 ? 16.646 2.964 22.442 1.00 28.48 60 ILE D C 1
ATOM 3616 O O . ILE D 1 60 ? 17.537 2.491 23.152 1.00 29.00 60 ILE D O 1
ATOM 3621 N N . CYS D 1 61 ? 15.497 2.337 22.207 1.00 27.50 61 CYS D N 1
ATOM 3622 C CA . CYS D 1 61 ? 15.218 1.016 22.766 1.00 24.93 61 CYS D CA 1
ATOM 3623 C C . CYS D 1 61 ? 16.056 -0.069 22.095 1.00 24.24 61 CYS D C 1
ATOM 3624 O O . CYS D 1 61 ? 16.660 0.155 21.048 1.00 23.46 61 CYS D O 1
ATOM 3627 N N . ALA D 1 62 ? 16.083 -1.245 22.711 1.00 22.12 62 ALA D N 1
ATOM 3628 C CA . ALA D 1 62 ? 16.823 -2.381 22.178 1.00 22.62 62 ALA D CA 1
ATOM 3629 C C . ALA D 1 62 ? 16.271 -2.811 20.815 1.00 21.96 62 ALA D C 1
ATOM 3630 O O . ALA D 1 62 ? 17.038 -3.097 19.897 1.00 21.34 62 ALA D O 1
ATOM 3632 N N . GLU D 1 63 ? 14.947 -2.867 20.682 1.00 22.19 63 GLU D N 1
ATOM 3633 C CA . GLU D 1 63 ? 14.345 -3.274 19.408 1.00 23.11 63 GLU D CA 1
ATOM 3634 C C . GLU D 1 63 ? 14.865 -2.410 18.269 1.00 22.53 63 GLU D C 1
ATOM 3635 O O . GLU D 1 63 ? 15.218 -2.921 17.209 1.00 23.69 63 GLU D O 1
ATOM 3641 N N . ARG D 1 64 ? 14.907 -1.099 18.491 1.00 22.35 64 ARG D N 1
ATOM 3642 C CA . ARG D 1 64 ? 15.375 -0.173 17.469 1.00 24.17 64 ARG D CA 1
ATOM 3643 C C . ARG D 1 64 ? 16.877 -0.262 17.213 1.00 24.07 64 ARG D C 1
ATOM 3644 O O . ARG D 1 64 ? 17.327 -0.075 16.082 1.00 23.53 64 ARG D O 1
ATOM 3652 N N . SER D 1 65 ? 17.658 -0.549 18.248 1.00 23.98 65 SER D N 1
ATOM 3653 C CA . SER D 1 65 ? 19.093 -0.699 18.051 1.00 24.31 65 SER D CA 1
ATOM 3654 C C . SER D 1 65 ? 19.310 -1.909 17.138 1.00 23.48 65 SER D C 1
ATOM 3655 O O . SER D 1 65 ? 20.110 -1.855 16.213 1.00 23.17 65 SER D O 1
ATOM 3658 N N . ALA D 1 66 ? 18.583 -2.994 17.406 1.00 22.88 66 ALA D N 1
ATOM 3659 C CA . ALA D 1 66 ? 18.689 -4.218 16.610 1.00 22.62 66 ALA D CA 1
ATOM 3660 C C . ALA D 1 66 ? 18.269 -3.978 15.169 1.00 22.47 66 ALA D C 1
ATOM 3661 O O . ALA D 1 66 ? 18.886 -4.491 14.237 1.00 22.62 66 ALA D O 1
ATOM 3663 N N . MET D 1 67 ? 17.207 -3.204 14.982 1.00 22.21 67 MET D N 1
ATOM 3664 C CA . MET D 1 67 ? 16.737 -2.929 13.635 1.00 21.98 67 MET D CA 1
ATOM 3665 C C . MET D 1 67 ? 17.754 -2.096 12.879 1.00 20.93 67 MET D C 1
ATOM 3666 O O . MET D 1 67 ? 18.012 -2.344 11.698 1.00 19.93 67 MET D O 1
ATOM 3671 N N . ILE D 1 68 ? 18.358 -1.126 13.559 1.00 20.95 68 ILE D N 1
ATOM 3672 C CA . ILE D 1 68 ? 19.376 -0.296 12.925 1.00 20.16 68 ILE D CA 1
ATOM 3673 C C . ILE D 1 68 ? 20.491 -1.211 12.415 1.00 21.67 68 ILE D C 1
ATOM 3674 O O . ILE D 1 68 ? 20.939 -1.086 11.278 1.00 22.72 68 ILE D O 1
ATOM 3679 N N . GLN D 1 69 ? 20.936 -2.128 13.267 1.00 21.80 69 GLN D N 1
ATOM 3680 C CA . GLN D 1 69 ? 21.992 -3.071 12.905 1.00 24.16 69 GLN D CA 1
ATOM 3681 C C . GLN D 1 69 ? 21.622 -3.864 11.645 1.00 23.53 69 GLN D C 1
ATOM 3682 O O . GLN D 1 69 ? 22.419 -3.953 10.719 1.00 23.57 69 GLN D O 1
ATOM 3688 N N . VAL D 1 70 ? 20.416 -4.437 11.618 1.00 22.60 70 VAL D N 1
ATOM 3689 C CA . VAL D 1 70 ? 19.950 -5.208 10.460 1.00 21.95 70 VAL D CA 1
ATOM 3690 C C . VAL D 1 70 ? 19.896 -4.350 9.189 1.00 21.70 70 VAL D C 1
ATOM 3691 O O . VAL D 1 70 ? 20.384 -4.747 8.129 1.00 22.03 70 VAL D O 1
ATOM 3695 N N . LEU D 1 71 ? 19.277 -3.181 9.302 1.00 21.09 71 LEU D N 1
ATOM 3696 C CA . LEU D 1 71 ? 19.148 -2.259 8.184 1.00 23.32 71 LEU D CA 1
ATOM 3697 C C . LEU D 1 71 ? 20.498 -1.772 7.652 1.00 23.79 71 LEU D C 1
ATOM 3698 O O . LEU D 1 71 ? 20.676 -1.653 6.445 1.00 25.78 71 LEU D O 1
ATOM 3703 N N . MET D 1 72 ? 21.440 -1.489 8.548 1.00 24.08 72 MET D N 1
ATOM 3704 C CA . MET D 1 72 ? 22.756 -1.016 8.131 1.00 26.17 72 MET D CA 1
ATOM 3705 C C . MET D 1 72 ? 23.573 -2.132 7.483 1.00 26.84 72 MET D C 1
ATOM 3706 O O . MET D 1 72 ? 24.596 -1.872 6.848 1.00 26.34 72 MET D O 1
ATOM 3711 N N . ALA D 1 73 ? 23.113 -3.370 7.647 1.00 25.40 73 ALA D N 1
ATOM 3712 C CA . ALA D 1 73 ? 23.783 -4.520 7.053 1.00 26.43 73 ALA D CA 1
ATOM 3713 C C . ALA D 1 73 ? 23.166 -4.752 5.675 1.00 27.41 73 ALA D C 1
ATOM 3714 O O . ALA D 1 73 ? 23.625 -5.601 4.910 1.00 26.72 73 ALA D O 1
ATOM 3716 N N . GLY D 1 74 ? 22.109 -3.998 5.378 1.00 27.64 74 GLY D N 1
ATOM 3717 C CA . GLY D 1 74 ? 21.456 -4.109 4.087 1.00 27.50 74 GLY D CA 1
ATOM 3718 C C . GLY D 1 74 ? 20.249 -5.019 3.973 1.00 27.26 74 GLY D C 1
ATOM 3719 O O . GLY D 1 74 ? 19.850 -5.345 2.856 1.00 29.22 74 GLY D O 1
ATOM 3720 N N . HIS D 1 75 ? 19.670 -5.438 5.096 1.00 26.17 75 HIS D N 1
ATOM 3721 C CA . HIS D 1 75 ? 18.483 -6.305 5.071 1.00 26.36 75 HIS D CA 1
ATOM 3722 C C . HIS D 1 75 ? 17.263 -5.418 5.293 1.00 25.74 75 HIS D C 1
ATOM 3723 O O . HIS D 1 75 ? 16.839 -5.210 6.429 1.00 25.32 75 HIS D O 1
ATOM 3730 N N . ARG D 1 76 ? 16.690 -4.897 4.215 1.00 25.87 76 ARG D N 1
ATOM 3731 C CA . ARG D 1 76 ? 15.543 -4.012 4.358 1.00 26.90 76 ARG D CA 1
ATOM 3732 C C . ARG D 1 76 ? 14.171 -4.683 4.275 1.00 27.51 76 ARG D C 1
ATOM 3733 O O . ARG D 1 76 ? 13.146 -4.008 4.314 1.00 27.94 76 ARG D O 1
ATOM 3741 N N . SER D 1 77 ? 14.150 -6.009 4.182 1.00 27.76 77 SER D N 1
ATOM 3742 C CA . SER D 1 77 ? 12.888 -6.741 4.110 1.00 27.47 77 SER D CA 1
ATOM 3743 C C . SER D 1 77 ? 13.074 -8.214 4.447 1.00 27.26 77 SER D C 1
ATOM 3744 O O . SER D 1 77 ? 14.196 -8.707 4.520 1.00 28.37 77 SER D O 1
ATOM 3747 N N . GLY D 1 78 ? 11.958 -8.905 4.651 1.00 26.80 78 GLY D N 1
ATOM 3748 C CA . GLY D 1 78 ? 11.988 -10.326 4.933 1.00 26.75 78 GLY D CA 1
ATOM 3749 C C . GLY D 1 78 ? 12.424 -10.814 6.302 1.00 26.34 78 GLY D C 1
ATOM 3750 O O . GLY D 1 78 ? 12.780 -11.987 6.432 1.00 27.43 78 GLY D O 1
ATOM 3751 N N . TRP D 1 79 ? 12.410 -9.960 7.323 1.00 23.30 79 TRP D N 1
ATOM 3752 C CA . TRP D 1 79 ? 12.811 -10.428 8.645 1.00 22.77 79 TRP D CA 1
ATOM 3753 C C . TRP D 1 79 ? 11.832 -11.526 9.050 1.00 22.34 79 TRP D C 1
ATOM 3754 O O . TRP D 1 79 ? 10.640 -11.451 8.754 1.00 23.66 79 TRP D O 1
ATOM 3765 N N . LYS D 1 80 ? 12.332 -12.543 9.733 1.00 22.65 80 LYS D N 1
ATOM 3766 C CA . LYS D 1 80 ? 11.493 -13.668 10.108 1.00 23.70 80 LYS D CA 1
ATOM 3767 C C . LYS D 1 80 ? 10.947 -13.685 11.522 1.00 21.44 80 LYS D C 1
ATOM 3768 O O . LYS D 1 80 ? 9.869 -14.222 11.760 1.00 21.72 80 LYS D O 1
ATOM 3774 N N . CYS D 1 81 ? 11.687 -13.116 12.463 1.00 21.32 81 CYS D N 1
ATOM 3775 C CA . CYS D 1 81 ? 11.242 -13.153 13.849 1.00 22.51 81 CYS D CA 1
ATOM 3776 C C . CYS D 1 81 ? 12.068 -12.208 14.687 1.00 21.97 81 CYS D C 1
ATOM 3777 O O . CYS D 1 81 ? 13.166 -11.814 14.305 1.00 22.69 81 CYS D O 1
ATOM 3780 N N . MET D 1 82 ? 11.519 -11.830 15.830 1.00 23.17 82 MET D N 1
ATOM 3781 C CA . MET D 1 82 ? 12.204 -10.940 16.740 1.00 23.51 82 MET D CA 1
ATOM 3782 C C . MET D 1 82 ? 11.944 -11.419 18.150 1.00 22.46 82 MET D C 1
ATOM 3783 O O . MET D 1 82 ? 10.830 -11.818 18.475 1.00 23.15 82 MET D O 1
ATOM 3788 N N . VAL D 1 83 ? 12.976 -11.395 18.980 1.00 20.78 83 VAL D N 1
ATOM 3789 C CA . VAL D 1 83 ? 12.823 -11.791 20.372 1.00 20.86 83 VAL D CA 1
ATOM 3790 C C . VAL D 1 83 ? 13.256 -10.610 21.218 1.00 21.65 83 VAL D C 1
ATOM 3791 O O . VAL D 1 83 ? 14.253 -9.946 20.911 1.00 20.74 83 VAL D O 1
ATOM 3795 N N . ILE D 1 84 ? 12.486 -10.335 22.266 1.00 21.62 84 ILE D N 1
ATOM 3796 C CA . ILE D 1 84 ? 12.776 -9.226 23.169 1.00 23.74 84 ILE D CA 1
ATOM 3797 C C . ILE D 1 84 ? 12.907 -9.771 24.584 1.00 22.96 84 ILE D C 1
ATOM 3798 O O . ILE D 1 84 ? 12.054 -10.526 25.042 1.00 20.86 84 ILE D O 1
ATOM 3803 N N . CYS D 1 85 ? 13.986 -9.386 25.261 1.00 25.82 85 CYS D N 1
ATOM 3804 C CA . CYS D 1 85 ? 14.281 -9.834 26.622 1.00 30.81 85 CYS D CA 1
ATOM 3805 C C . CYS D 1 85 ? 14.357 -8.617 27.545 1.00 32.33 85 CYS D C 1
ATOM 3806 O O . CYS D 1 85 ? 15.318 -7.852 27.490 1.00 31.69 85 CYS D O 1
ATOM 3809 N N . GLY D 1 86 ? 13.349 -8.442 28.395 1.00 34.88 86 GLY D N 1
ATOM 3810 C CA . GLY D 1 86 ? 13.330 -7.289 29.280 1.00 38.95 86 GLY D CA 1
ATOM 3811 C C . GLY D 1 86 ? 13.910 -7.501 30.665 1.00 41.04 86 GLY D C 1
ATOM 3812 O O . GLY D 1 86 ? 14.144 -8.629 31.080 1.00 40.46 86 GLY D O 1
ATOM 3813 N N . ASP D 1 87 ? 14.134 -6.408 31.389 1.00 44.12 87 ASP D N 1
ATOM 3814 C CA . ASP D 1 87 ? 14.690 -6.495 32.733 1.00 45.23 87 ASP D CA 1
ATOM 3815 C C . ASP D 1 87 ? 13.587 -6.661 33.783 1.00 45.61 87 ASP D C 1
ATOM 3816 O O . ASP D 1 87 ? 13.709 -6.182 34.909 1.00 46.38 87 ASP D O 1
ATOM 3821 N N . SER D 1 88 ? 12.506 -7.334 33.401 1.00 45.75 88 SER D N 1
ATOM 3822 C CA . SER D 1 88 ? 11.394 -7.591 34.310 1.00 46.43 88 SER D CA 1
ATOM 3823 C C . SER D 1 88 ? 11.453 -9.062 34.703 1.00 46.10 88 SER D C 1
ATOM 3824 O O . SER D 1 88 ? 11.321 -9.947 33.857 1.00 43.75 88 SER D O 1
ATOM 3827 N N . GLU D 1 89 ? 11.648 -9.310 35.994 1.00 47.73 89 GLU D N 1
ATOM 3828 C CA . GLU D 1 89 ? 11.770 -10.663 36.525 1.00 48.75 89 GLU D CA 1
ATOM 3829 C C . GLU D 1 89 ? 10.608 -11.620 36.283 1.00 48.44 89 GLU D C 1
ATOM 3830 O O . GLU D 1 89 ? 10.811 -12.724 35.777 1.00 47.86 89 GLU D O 1
ATOM 3836 N N . ASP D 1 90 ? 9.396 -11.211 36.641 1.00 48.90 90 ASP D N 1
ATOM 3837 C CA . ASP D 1 90 ? 8.244 -12.089 36.480 1.00 49.06 90 ASP D CA 1
ATOM 3838 C C . ASP D 1 90 ? 7.174 -11.542 35.552 1.00 48.87 90 ASP D C 1
ATOM 3839 O O . ASP D 1 90 ? 5.979 -11.656 35.829 1.00 49.62 90 ASP D O 1
ATOM 3844 N N . GLN D 1 91 ? 7.604 -10.967 34.438 1.00 47.11 91 GLN D N 1
ATOM 3845 C CA . GLN D 1 91 ? 6.676 -10.401 33.474 1.00 45.65 91 GLN D CA 1
ATOM 3846 C C . GLN D 1 91 ? 7.361 -10.275 32.121 1.00 43.54 91 GLN D C 1
ATOM 3847 O O . GLN D 1 91 ? 8.461 -9.729 32.024 1.00 41.17 91 GLN D O 1
ATOM 3853 N N . CYS D 1 92 ? 6.714 -10.792 31.080 1.00 41.42 92 CYS D N 1
ATOM 3854 C CA . CYS D 1 92 ? 7.272 -10.723 29.739 1.00 43.06 92 CYS D CA 1
ATOM 3855 C C . CYS D 1 92 ? 7.308 -9.283 29.247 1.00 43.01 92 CYS D C 1
ATOM 3856 O O . CYS D 1 92 ? 6.314 -8.564 29.335 1.00 43.74 92 CYS D O 1
ATOM 3859 N N . VAL D 1 93 ? 8.461 -8.868 28.733 1.00 41.63 93 VAL D N 1
ATOM 3860 C CA . VAL D 1 93 ? 8.623 -7.511 28.228 1.00 41.55 93 VAL D CA 1
ATOM 3861 C C . VAL D 1 93 ? 7.971 -7.334 26.864 1.00 39.85 93 VAL D C 1
ATOM 3862 O O . VAL D 1 93 ? 8.250 -8.077 25.932 1.00 41.45 93 VAL D O 1
ATOM 3866 N N . SER D 1 94 ? 7.095 -6.344 26.759 1.00 39.05 94 SER D N 1
ATOM 3867 C CA . SER D 1 94 ? 6.417 -6.051 25.504 1.00 36.25 94 SER D CA 1
ATOM 3868 C C . SER D 1 94 ? 7.043 -4.789 24.920 1.00 32.61 94 SER D C 1
ATOM 3869 O O . SER D 1 94 ? 7.491 -3.917 25.664 1.00 32.71 94 SER D O 1
ATOM 3872 N N . PRO D 1 95 ? 7.089 -4.678 23.580 1.00 29.38 95 PRO D N 1
ATOM 3873 C CA . PRO D 1 95 ? 7.666 -3.512 22.897 1.00 26.66 95 PRO D CA 1
ATOM 3874 C C . PRO D 1 95 ? 6.805 -2.282 23.164 1.00 26.61 95 PRO D C 1
ATOM 3875 O O . PRO D 1 95 ? 5.576 -2.387 23.233 1.00 25.85 95 PRO D O 1
ATOM 3879 N N . CYS D 1 96 ? 7.432 -1.119 23.311 1.00 25.55 96 CYS D N 1
ATOM 3880 C CA . CYS D 1 96 ? 6.656 0.095 23.544 1.00 25.54 96 CYS D CA 1
ATOM 3881 C C . CYS D 1 96 ? 6.020 0.505 22.213 1.00 23.28 96 CYS D C 1
ATOM 3882 O O . CYS D 1 96 ? 6.341 -0.064 21.166 1.00 23.73 96 CYS D O 1
ATOM 3885 N N . GLY D 1 97 ? 5.121 1.483 22.251 1.00 21.47 97 GLY D N 1
ATOM 3886 C CA . GLY D 1 97 ? 4.455 1.922 21.038 1.00 20.43 97 GLY D CA 1
ATOM 3887 C C . GLY D 1 97 ? 5.400 2.472 19.988 1.00 20.15 97 GLY D C 1
ATOM 3888 O O . GLY D 1 97 ? 5.165 2.323 18.790 1.00 20.02 97 GLY D O 1
ATOM 3889 N N . VAL D 1 98 ? 6.476 3.109 20.434 1.00 20.86 98 VAL D N 1
ATOM 3890 C CA . VAL D 1 98 ? 7.454 3.679 19.518 1.00 21.67 98 VAL D CA 1
ATOM 3891 C C . VAL D 1 98 ? 8.139 2.586 18.697 1.00 21.86 98 VAL D C 1
ATOM 3892 O O . VAL D 1 98 ? 8.359 2.737 17.494 1.00 22.11 98 VAL D O 1
ATOM 3896 N N . CYS D 1 99 ? 8.482 1.485 19.355 1.00 21.58 99 CYS D N 1
ATOM 3897 C CA . CYS D 1 99 ? 9.139 0.379 18.673 1.00 21.98 99 CYS D CA 1
ATOM 3898 C C . CYS D 1 99 ? 8.193 -0.372 17.752 1.00 20.17 99 CYS D C 1
ATOM 3899 O O . CYS D 1 99 ? 8.598 -0.836 16.683 1.00 20.72 99 CYS D O 1
ATOM 3902 N N . ARG D 1 100 ? 6.932 -0.488 18.160 1.00 20.35 100 ARG D N 1
ATOM 3903 C CA . ARG D 1 100 ? 5.941 -1.185 17.343 1.00 20.81 100 ARG D CA 1
ATOM 3904 C C . ARG D 1 100 ? 5.757 -0.467 16.021 1.00 21.55 100 ARG D C 1
ATOM 3905 O O . ARG D 1 100 ? 5.642 -1.103 14.970 1.00 22.71 100 ARG D O 1
ATOM 3913 N N . GLN D 1 101 ? 5.734 0.862 16.081 1.00 21.68 101 GLN D N 1
ATOM 3914 C CA . GLN D 1 101 ? 5.574 1.691 14.887 1.00 22.79 101 GLN D CA 1
ATOM 3915 C C . GLN D 1 101 ? 6.791 1.536 13.967 1.00 23.70 101 GLN D C 1
ATOM 3916 O O . GLN D 1 101 ? 6.666 1.513 12.739 1.00 24.04 101 GLN D O 1
ATOM 3922 N N . PHE D 1 102 ? 7.968 1.423 14.577 1.00 23.37 102 PHE D N 1
ATOM 3923 C CA . PHE D 1 102 ? 9.213 1.275 13.837 1.00 24.47 102 PHE D CA 1
ATOM 3924 C C . PHE D 1 102 ? 9.278 -0.090 13.133 1.00 24.41 102 PHE D C 1
ATOM 3925 O O . PHE D 1 102 ? 9.644 -0.182 11.961 1.00 24.59 102 PHE D O 1
ATOM 3933 N N . ILE D 1 103 ? 8.918 -1.143 13.855 1.00 23.43 103 ILE D N 1
ATOM 3934 C CA . ILE D 1 103 ? 8.930 -2.495 13.307 1.00 24.08 103 ILE D CA 1
ATOM 3935 C C . ILE D 1 103 ? 7.910 -2.640 12.176 1.00 23.29 103 ILE D C 1
ATOM 3936 O O . ILE D 1 103 ? 8.190 -3.245 11.139 1.00 21.26 103 ILE D O 1
ATOM 3941 N N . ASN D 1 104 ? 6.728 -2.073 12.388 1.00 23.26 104 ASN D N 1
ATOM 3942 C CA . ASN D 1 104 ? 5.637 -2.125 11.422 1.00 22.68 104 ASN D CA 1
ATOM 3943 C C . ASN D 1 104 ? 6.035 -1.614 10.040 1.00 23.11 104 ASN D C 1
ATOM 3944 O O . ASN D 1 104 ? 5.457 -2.007 9.028 1.00 23.74 104 ASN D O 1
ATOM 3949 N N . GLU D 1 105 ? 7.029 -0.738 10.003 1.00 22.97 105 GLU D N 1
ATOM 3950 C CA . GLU D 1 105 ? 7.499 -0.152 8.753 1.00 23.33 105 GLU D CA 1
ATOM 3951 C C . GLU D 1 105 ? 8.169 -1.167 7.828 1.00 22.18 105 GLU D C 1
ATOM 3952 O O . GLU D 1 105 ? 8.138 -1.021 6.602 1.00 21.28 105 GLU D O 1
ATOM 3958 N N . PHE D 1 106 ? 8.759 -2.205 8.415 1.00 22.07 106 PHE D N 1
ATOM 3959 C CA . PHE D 1 106 ? 9.498 -3.190 7.631 1.00 23.05 106 PHE D CA 1
ATOM 3960 C C . PHE D 1 106 ? 9.006 -4.627 7.555 1.00 23.29 106 PHE D C 1
ATOM 3961 O O . PHE D 1 106 ? 9.490 -5.380 6.717 1.00 24.14 106 PHE D O 1
ATOM 3969 N N . VAL D 1 107 ? 8.059 -5.018 8.401 1.00 23.33 107 VAL D N 1
ATOM 3970 C CA . VAL D 1 107 ? 7.599 -6.408 8.399 1.00 23.90 107 VAL D CA 1
ATOM 3971 C C . VAL D 1 107 ? 6.135 -6.630 8.033 1.00 25.43 107 VAL D C 1
ATOM 3972 O O . VAL D 1 107 ? 5.344 -5.691 8.017 1.00 25.24 107 VAL D O 1
ATOM 3976 N N . VAL D 1 108 ? 5.783 -7.888 7.754 1.00 27.86 108 VAL D N 1
ATOM 3977 C CA . VAL D 1 108 ? 4.408 -8.259 7.415 1.00 28.54 108 VAL D CA 1
ATOM 3978 C C . VAL D 1 108 ? 3.580 -8.378 8.690 1.00 28.95 108 VAL D C 1
ATOM 3979 O O . VAL D 1 108 ? 4.131 -8.505 9.782 1.00 26.70 108 VAL D O 1
ATOM 3983 N N . LYS D 1 109 ? 2.257 -8.338 8.551 1.00 29.11 109 LYS D N 1
ATOM 3984 C CA . LYS D 1 109 ? 1.368 -8.419 9.708 1.00 30.72 109 LYS D CA 1
ATOM 3985 C C . LYS D 1 109 ? 1.539 -9.692 10.532 1.00 29.85 109 LYS D C 1
ATOM 3986 O O . LYS D 1 109 ? 1.307 -9.685 11.736 1.00 28.30 109 LYS D O 1
ATOM 3992 N N . ASP D 1 110 ? 1.952 -10.780 9.889 1.00 29.92 110 ASP D N 1
ATOM 3993 C CA . ASP D 1 110 ? 2.143 -12.046 10.595 1.00 30.27 110 ASP D CA 1
ATOM 3994 C C . ASP D 1 110 ? 3.517 -12.217 11.248 1.00 27.80 110 ASP D C 1
ATOM 3995 O O . ASP D 1 110 ? 3.802 -13.258 11.835 1.00 27.87 110 ASP D O 1
ATOM 4000 N N . PHE D 1 111 ? 4.362 -11.194 11.147 1.00 25.42 111 PHE D N 1
ATOM 4001 C CA . PHE D 1 111 ? 5.691 -11.228 11.749 1.00 23.81 111 PHE D CA 1
ATOM 4002 C C . PHE D 1 111 ? 5.589 -11.550 13.246 1.00 23.88 111 PHE D C 1
ATOM 4003 O O . PHE D 1 111 ? 4.949 -10.827 14.008 1.00 24.00 111 PHE D O 1
ATOM 4011 N N . PRO D 1 112 ? 6.228 -12.643 13.684 1.00 23.57 112 PRO D N 1
ATOM 4012 C CA . PRO D 1 112 ? 6.184 -13.028 15.094 1.00 23.26 112 PRO D CA 1
ATOM 4013 C C . PRO D 1 112 ? 7.158 -12.244 15.968 1.00 22.32 112 PRO D C 1
ATOM 4014 O O . PRO D 1 112 ? 8.310 -12.012 15.599 1.00 23.16 112 PRO D O 1
ATOM 4018 N N . ILE D 1 113 ? 6.673 -11.822 17.125 1.00 20.28 113 ILE D N 1
ATOM 4019 C CA . ILE D 1 113 ? 7.482 -11.085 18.075 1.00 21.88 113 ILE D CA 1
ATOM 4020 C C . ILE D 1 113 ? 7.389 -11.859 19.374 1.00 22.76 113 ILE D C 1
ATOM 4021 O O . ILE D 1 113 ? 6.320 -11.941 19.973 1.00 22.23 113 ILE D O 1
ATOM 4026 N N . VAL D 1 114 ? 8.512 -12.445 19.784 1.00 22.67 114 VAL D N 1
ATOM 4027 C CA . VAL D 1 114 ? 8.595 -13.229 21.008 1.00 21.06 114 VAL D CA 1
ATOM 4028 C C . VAL D 1 114 ? 9.074 -12.346 22.158 1.00 22.44 114 VAL D C 1
ATOM 4029 O O . VAL D 1 114 ? 10.072 -11.637 22.037 1.00 22.06 114 VAL D O 1
ATOM 4033 N N . MET D 1 115 ? 8.362 -12.402 23.277 1.00 22.43 115 MET D N 1
ATOM 4034 C CA . MET D 1 115 ? 8.701 -11.588 24.435 1.00 24.80 115 MET D CA 1
ATOM 4035 C C . MET D 1 115 ? 9.030 -12.452 25.645 1.00 24.91 115 MET D C 1
ATOM 4036 O O . MET D 1 115 ? 8.246 -13.314 26.028 1.00 25.64 115 MET D O 1
ATOM 4041 N N . LEU D 1 116 ? 10.194 -12.213 26.242 1.00 25.81 116 LEU D N 1
ATOM 4042 C CA . LEU D 1 116 ? 10.641 -12.989 27.400 1.00 28.04 116 LEU D CA 1
ATOM 4043 C C . LEU D 1 116 ? 10.863 -12.126 28.637 1.00 29.29 116 LEU D C 1
ATOM 4044 O O . LEU D 1 116 ? 11.091 -10.916 28.530 1.00 28.70 116 LEU D O 1
ATOM 4049 N N . ASN D 1 117 ? 10.795 -12.750 29.813 1.00 29.38 117 ASN D N 1
ATOM 4050 C CA . ASN D 1 117 ? 11.060 -12.034 31.056 1.00 30.81 117 ASN D CA 1
ATOM 4051 C C . ASN D 1 117 ? 12.587 -12.013 31.149 1.00 30.71 117 ASN D C 1
ATOM 4052 O O . ASN D 1 117 ? 13.257 -12.601 30.303 1.00 30.71 117 ASN D O 1
ATOM 4057 N N . SER D 1 118 ? 13.137 -11.355 32.164 1.00 31.50 118 SER D N 1
ATOM 4058 C CA . SER D 1 118 ? 14.589 -11.240 32.305 1.00 32.16 118 SER D C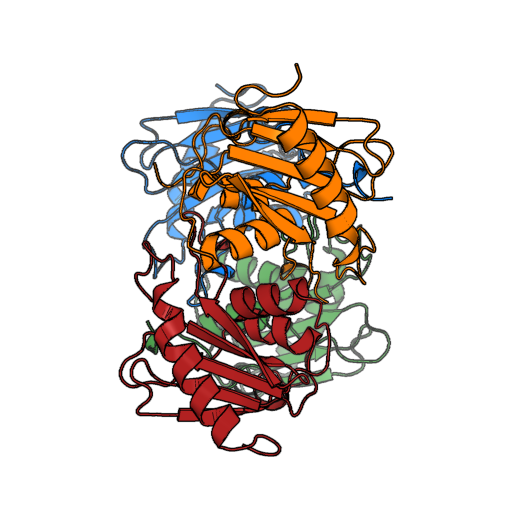A 1
ATOM 4059 C C . SER D 1 118 ? 15.413 -12.534 32.251 1.00 32.87 118 SER D C 1
ATOM 4060 O O . SER D 1 118 ? 16.560 -12.511 31.799 1.00 30.75 118 SER D O 1
ATOM 4063 N N . THR D 1 119 ? 14.842 -13.654 32.694 1.00 33.32 119 THR D N 1
ATOM 4064 C CA . THR D 1 119 ? 15.577 -14.918 32.697 1.00 34.86 119 THR D CA 1
ATOM 4065 C C . THR D 1 119 ? 15.268 -15.823 31.514 1.00 36.09 119 THR D C 1
ATOM 4066 O O . THR D 1 119 ? 16.040 -16.732 31.207 1.00 37.37 119 THR D O 1
ATOM 4070 N N . GLY D 1 120 ? 14.139 -15.582 30.857 1.00 35.80 120 GLY D N 1
ATOM 4071 C CA . GLY D 1 120 ? 13.757 -16.403 29.727 1.00 35.75 120 GLY D CA 1
ATOM 4072 C C . GLY D 1 120 ? 12.907 -17.585 30.148 1.00 38.01 120 GLY D C 1
ATOM 4073 O O . GLY D 1 120 ? 12.590 -18.445 29.333 1.00 39.47 120 GLY D O 1
ATOM 4074 N N . SER D 1 121 ? 12.530 -17.634 31.421 1.00 39.28 121 SER D N 1
ATOM 4075 C CA . SER D 1 121 ? 11.713 -18.732 31.928 1.00 41.10 121 SER D CA 1
ATOM 4076 C C . SER D 1 121 ? 10.262 -18.619 31.470 1.00 42.06 121 SER D C 1
ATOM 4077 O O . SER D 1 121 ? 9.539 -19.614 31.428 1.00 43.24 121 SER D O 1
ATOM 4080 N N . ARG D 1 122 ? 9.836 -17.403 31.141 1.00 41.66 122 ARG D N 1
ATOM 4081 C CA . ARG D 1 122 ? 8.471 -17.159 30.670 1.00 41.32 122 ARG D CA 1
ATOM 4082 C C . ARG D 1 122 ? 8.532 -16.530 29.279 1.00 39.28 122 ARG D C 1
ATOM 4083 O O . ARG D 1 122 ? 9.358 -15.650 29.030 1.00 37.95 122 ARG D O 1
ATOM 4091 N N . SER D 1 123 ? 7.670 -16.981 28.374 1.00 38.32 123 SER D N 1
ATOM 4092 C CA . SER D 1 123 ? 7.649 -16.432 27.018 1.00 38.74 123 SER D CA 1
ATOM 4093 C C . SER D 1 123 ? 6.231 -16.232 26.510 1.00 37.41 123 SER D C 1
ATOM 4094 O O . SER D 1 123 ? 5.320 -16.968 26.879 1.00 37.58 123 SER D O 1
ATOM 4097 N N . LYS D 1 124 ? 6.060 -15.227 25.658 1.00 36.27 124 LYS D N 1
ATOM 4098 C CA . LYS D 1 124 ? 4.763 -14.894 25.080 1.00 35.69 124 LYS D CA 1
ATOM 4099 C C . LYS D 1 124 ? 4.989 -14.496 23.615 1.00 33.70 124 LYS D C 1
ATOM 4100 O O . LYS D 1 124 ? 5.892 -13.718 23.313 1.00 31.73 124 LYS D O 1
ATOM 4106 N N . VAL D 1 125 ? 4.185 -15.033 22.705 1.00 31.91 125 VAL D N 1
ATOM 4107 C CA . VAL D 1 125 ? 4.337 -14.686 21.297 1.00 31.50 125 VAL D CA 1
ATOM 4108 C C . VAL D 1 125 ? 3.111 -13.968 20.737 1.00 29.86 125 VAL D C 1
ATOM 4109 O O . VAL D 1 125 ? 1.980 -14.359 21.009 1.00 28.32 125 VAL D O 1
ATOM 4113 N N . MET D 1 126 ? 3.352 -12.918 19.958 1.00 28.06 126 MET D N 1
ATOM 4114 C CA . MET D 1 126 ? 2.286 -12.150 19.318 1.00 29.11 126 MET D CA 1
ATOM 4115 C C . MET D 1 126 ? 2.762 -11.613 17.973 1.00 27.09 126 MET D C 1
ATOM 4116 O O . MET D 1 126 ? 3.923 -11.254 17.819 1.00 26.91 126 MET D O 1
ATOM 4121 N N . THR D 1 127 ? 1.865 -11.553 17.000 1.00 24.97 127 THR D N 1
ATOM 4122 C CA . THR D 1 127 ? 2.224 -11.044 15.687 1.00 25.44 127 THR D CA 1
ATOM 4123 C C . THR D 1 127 ? 2.220 -9.520 15.679 1.00 26.48 127 THR D C 1
ATOM 4124 O O . THR D 1 127 ? 1.649 -8.879 16.569 1.00 24.51 127 THR D O 1
ATOM 4128 N N . MET D 1 128 ? 2.860 -8.957 14.657 1.00 25.14 128 MET D N 1
ATOM 4129 C CA . MET D 1 128 ? 2.945 -7.513 14.475 1.00 28.42 128 MET D CA 1
ATOM 4130 C C . MET D 1 128 ? 1.539 -6.912 14.423 1.00 28.40 128 MET D C 1
ATOM 4131 O O . MET D 1 128 ? 1.246 -5.919 15.090 1.00 28.84 128 MET D O 1
ATOM 4136 N N . GLY D 1 129 ? 0.677 -7.530 13.623 1.00 27.74 129 GLY D N 1
ATOM 4137 C CA . GLY D 1 129 ? -0.692 -7.062 13.475 1.00 27.65 129 GLY D CA 1
ATOM 4138 C C . GLY D 1 129 ? -1.502 -7.076 14.759 1.00 27.71 129 GLY D C 1
ATOM 4139 O O . GLY D 1 129 ? -2.375 -6.231 14.943 1.00 29.17 129 GLY D O 1
ATOM 4140 N N . GLU D 1 130 ? -1.245 -8.044 15.635 1.00 26.58 130 GLU D N 1
ATOM 4141 C CA . GLU D 1 130 ? -1.941 -8.122 16.921 1.00 27.75 130 GLU D CA 1
ATOM 4142 C C . GLU D 1 130 ? -1.457 -7.021 17.853 1.00 27.18 130 GLU D C 1
ATOM 4143 O O . GLU D 1 130 ? -2.237 -6.433 18.600 1.00 27.82 130 GLU D O 1
ATOM 4149 N N . LEU D 1 131 ? -0.156 -6.764 17.811 1.00 26.22 131 LEU D N 1
ATOM 4150 C CA . LEU D 1 131 ? 0.441 -5.743 18.661 1.00 26.10 131 LEU D CA 1
ATOM 4151 C C . LEU D 1 131 ? 0.177 -4.315 18.205 1.00 25.23 131 LEU D C 1
ATOM 4152 O O . LEU D 1 131 ? 0.151 -3.405 19.022 1.00 25.64 131 LEU D O 1
ATOM 4157 N N . LEU D 1 132 ? -0.015 -4.104 16.908 1.00 25.71 132 LEU D N 1
ATOM 4158 C CA . LEU D 1 132 ? -0.297 -2.762 16.410 1.00 25.81 132 LEU D CA 1
ATOM 4159 C C . LEU D 1 132 ? -1.437 -2.820 15.382 1.00 27.18 132 LEU D C 1
ATOM 4160 O O . LEU D 1 132 ? -1.212 -2.705 14.179 1.00 26.54 132 LEU D O 1
ATOM 4165 N N . PRO D 1 133 ? -2.681 -3.011 15.856 1.00 27.01 133 PRO D N 1
ATOM 4166 C CA . PRO D 1 133 ? -3.850 -3.086 14.976 1.00 29.57 133 PRO D CA 1
ATOM 4167 C C . PRO D 1 133 ? -4.076 -1.763 14.248 1.00 31.45 133 PRO D C 1
ATOM 4168 O O . PRO D 1 133 ? -3.795 -0.693 14.798 1.00 30.02 133 PRO D O 1
ATOM 4172 N N . MET D 1 134 ? -4.584 -1.847 13.020 1.00 33.61 134 MET D N 1
ATOM 4173 C CA . MET D 1 134 ? -4.876 -0.664 12.213 1.00 38.28 134 MET D CA 1
ATOM 4174 C C . MET D 1 134 ? -3.694 0.296 12.146 1.00 39.85 134 MET D C 1
ATOM 4175 O O . MET D 1 134 ? -3.867 1.508 12.254 1.00 37.34 134 MET D O 1
ATOM 4180 N N . ALA D 1 135 ? -2.499 -0.256 11.956 1.00 42.72 135 ALA D N 1
ATOM 4181 C CA . ALA D 1 135 ? -1.277 0.535 11.892 1.00 45.81 135 ALA D CA 1
ATOM 4182 C C . ALA D 1 135 ? -1.354 1.726 10.941 1.00 48.31 135 ALA D C 1
ATOM 4183 O O . ALA D 1 135 ? -1.905 1.633 9.845 1.00 48.07 135 ALA D O 1
ATOM 4185 N N . PHE D 1 136 ? -0.783 2.844 11.379 1.00 50.83 136 PHE D N 1
ATOM 4186 C CA . PHE D 1 136 ? -0.754 4.071 10.596 1.00 53.48 136 PHE D CA 1
ATOM 4187 C C . PHE D 1 136 ? 0.264 3.955 9.459 1.00 55.69 136 PHE D C 1
ATOM 4188 O O . PHE D 1 136 ? 1.205 3.137 9.584 1.00 57.08 136 PHE D O 1
#

InterPro domains:
  IPR002125 Cytidine and deoxycytidylate deaminase domain [PF00383] (10-114)
  IPR002125 Cytidine and deoxycytidylate deaminase domain [PS51747] (9-139)
  IPR006262 Cytidine deaminase, homotetrameric [TIGR01354] (13-141)
  IPR016192 APOBEC/CMP deaminase, zinc-binding [PS00903] (61-103)
  IPR016193 Cytidine deaminase-like [SSF53927] (3-142)
  IPR050202 Cytidine and Deoxycytidylate Deaminase [PTHR11644] (11-140)

Foldseek 3Di:
DAPPDDPVLVVVQQVQFLVQQVVEAPPDPPKKKKKWWQAQVRDIFMFIWYADPPRVPIDHRLRRRVVVCVVVPRQARIAAMEMEIQAPPDWDDDDPVSLLVVVQHYDQQHKYKTAYNVRPDIDIDGSCRVAPPHDDCVVPD/DADPPDDPVLVVVQQVQQLVQQVVEAPPDPPKKKKKWWQAQVRDIFIFIKYADPPRVPIDHRLRRRVVVCVVVPRQERIAAMEMEIAAAVDWDDDDPVSLLVVLAHYDQQHWYWTAYNPRPDIDIDGSCVVAPPHPYPD/DQPPDDPVLVVVQLVQQLVQQVVEACPDPPKKKKKWWAAQVGDIFIFIWYADPPRVPIDHRLRRRVVRCVVVPRQEHIRAMEMEIAAAPDWDDDDPVSLLVPVQHYDQQHKYWTAYNVRPDIDIDGSCRVAPPHDDPVVD/DPPDDVVLVVVQLVQFLVQQVVEAPPPPPKKKKKWWQALVRDIFIFIWYADPPRVPTDHRLRRRVVVCVVVPRQERIAEMEMETAAAPDWDDDDPVSLLVPVVHYDQQHKYWTAYNVRPDIDIDGSCVVQPPHD

B-factor: mean 37.18, std 13.54, range [15.59, 88.41]

Radius of gyration: 22.84 Å; Cα contacts (8 Å, |Δi|>4): 1465; chains: 4; bounding box: 71×70×46 Å

GO terms:
  GO:0005634 nucleus (C, IDA)
  GO:0005737 cytoplasm (C, IDA)
  GO:0004126 cytidine deaminase activity (F, IDA)
  GO:0006216 cytidine catabolic process (P, IDA)
  GO:0006217 deoxycytidine catabolic process (P, IDA)
  GO:0008655 pyrimidine-containing compound salvage (P, IDA)
  GO:0005634 nucleus (C, HDA)
  GO:0005737 cytoplasm (C, HDA)
  GO:0042802 identical protein binding (F, IPI)

Nearest PDB structures (foldseek):
  1r5t-assembly1_D  TM=1.004E+00  e=3.748E-28  Saccharomyces cerevisiae
  3dmo-assembly1_C  TM=9.608E-01  e=7.198E-15  Burkholderia pseudomallei
  7zob-assembly2_E  TM=9.390E-01  e=7.198E-15  uncultured bacterium
  6kw6-assembly1_A  TM=8.748E-01  e=1.169E-10  Streptomyces noursei
  4wif-assembly1_A  TM=8.483E-01  e=8.030E-11  Mycobacterium tuberculosis

CATH classification: 3.40.140.10

Solvent-accessible surface area: 20785 Å² total; per-residue (Å²): 157,15,74,77,20,82,106,177,31,4,119,41,0,39,172,18,0,54,134,3,4,112,46,18,46,13,62,42,36,134,64,97,17,0,0,0,0,2,0,82,95,78,62,63,34,45,1,0,15,0,10,0,3,4,29,21,2,11,3,26,0,6,11,0,0,0,0,33,0,6,14,54,50,43,113,68,39,16,71,0,0,0,0,2,0,49,23,145,95,104,12,8,9,1,7,0,5,0,0,2,0,0,20,31,19,19,109,107,113,3,21,0,0,0,3,2,31,98,33,98,120,52,98,56,18,36,0,20,83,0,2,32,62,24,21,8,79,76,8,39,197,224,150,10,72,78,14,117,90,203,33,7,87,44,0,40,142,22,0,60,148,4,9,123,48,18,46,13,63,73,27,135,13,98,15,0,0,0,0,1,0,93,100,76,63,59,38,35,0,0,13,0,9,0,28,4,40,28,5,9,2,28,0,6,17,0,0,0,0,34,0,1,15,51,53,44,94,73,35,14,66,0,0,0,0,1,1,40,14,111,108,51,5,4,1,0,6,0,7,0,0,1,0,1,15,13,19,23,109,104,111,3,20,0,2,0,2,3,30,88,35,92,120,57,110,68,35,35,1,18,87,0,0,29,62,19,68,20,75,145,159,14,72,80,16,115,104,200,26,11,107,48,0,55,153,21,0,47,95,4,6,116,53,9,34,11,68,42,38,136,70,97,16,0,0,0,0,2,0,89,90,70,62,63,39,35,0,0,15,0,9,0,2,4,30,18,2,12,3,30,0,8,9,0,0,0,0,27,0,2,20,55,35,48,116,82,35,14,59,0,0,0,0,0,2,54,17,139,105,134,12,14,12,0,5,0,4,0,1,2,0,1,36,30,19,22,111,127,113,4,16,0,0,0,1,6,24,95,30,87,128,26,98,44,34,35,1,11,86,0,1,27,52,34,22,10,81,94,13,87,60,75,78,16,110,104,194,21,16,84,41,0,50,176,14,0,57,90,0,20,114,40,10,39,11,63,73,34,137,25,106,14,0,0,0,0,2,0,92,92,74,59,59,38,26,0,0,13,0,9,0,15,5,34,24,4,10,3,29,0,7,15,0,0,0,0,34,0,2,12,54,34,44,110,82,36,13,59,0,0,0,0,3,1,56,8,129,97,77,22,5,7,1,6,0,6,0,0,2,0,0,39,38,21,22,105,157,96,3,18,0,1,0,2,2,32,92,28,91,117,63,111,72,27,32,2,28,90,0,3,27,72,42,90

Organism: Saccharomyces cerevisiae (strain ATCC 204508 / S288c) (NCBI:txid559292)

Secondary structure (DSSP, 8-state):
--TTS-HHHHHHHHHHHHHHGGG-B-TTT---EEEEEE-TTS-EEEEE-B--SSGGG-B-HHHHHHHHHHHTT--S---EEEEEES-SSS--PPPHHHHHHHHTTS-TT-EEEEE-SSSSSEEEEEHHHHSTT---GGG--/--STTS-HHHHHHHHHHHHHHGGG-B-TTT---EEEEEE-TTS-EEEEE-B--SSGGG-B-HHHHHHHHHHHTT--S---EEEEEES-SSS--PPPHHHHHHHTTTS-TT-EEEEE-SSSSSEEEEEHHHHSTT--S--/--TTS-HHHHHHHHHHHHHHGGG-B-TTT---EEEEEE-TTS-EEEEE-B--SSGGG-B-HHHHHHHHHHHTT--S---EEEEEES-SSSPP---HHHHHHHHTTS-TT-EEEEE-TTSS-EEEEEHHHHSTT---GGG-/-TT--HHHHHHHHHHHHHHGGG-B-TTT----EEEEE-TTS-EEEEE-B--SSGGG-B-HHHHHHHHHHHTT--S---EEEEE-S-TTS-----HHHHHHHHTTS-TT-EEEEE-TTSSSEEEEEHHHHSTT--

Sequence (554 aa):
KVGGIEDRQLEALKRAALKACELSYSPYSHFRVGCSILTNNDVIFTGANVENASYSNCICAERSAMIQVLMAGHRSGWKCMVICGDSEDQCVSPCGVCRQFINEFVVKDFPIVMLNSTGSRSKVMTMGELLPMAFGPSHLNMKVGGIEDRQLEALKRAALKACELSYSPYSHFRVGCSILTNNDVIFTGANVENASYSNCICAERSAMIQVLMAGHRSGWKCMVICGDSEDQCVSPCGVCRQFINEFVVKDFPIVMLNSTGSRSKVMTMGELLPMAFGPSKVGGIEDRQLEALKRAALKACELSYSPYSHFRVGCSILTNNDVIFTGANVENASYSNCICAERSAMIQVLMAGHRSGWKCMVICGDSEDQCVSPCGVCRQFINEFVVKDFPIVMLNSTGSRSKVMTMGELLPMAFGPSHLVGGIEDRQLEALKRAALKACELSYSPYSHFRVGCSILTNNDVIFTGANVENASYSNCICAERSAMIQVLMAGHRSGWKCMVICGDSEDQCVSPCGVCRQFINEFVVKDFPIVMLNSTGSRSKVMTMGELLPMAF